Protein AF-0000000087720779 (afdb_homodimer)

Organism: NCBI:txid307507

Solvent-accessible surface area (backbone atoms only — not comparable to full-atom values): 23275 Å² total; per-residue (Å²): 124,47,37,37,38,35,35,59,95,34,29,54,79,48,38,46,47,50,46,51,26,29,52,66,67,46,55,62,48,80,40,73,61,51,75,68,55,28,40,75,33,49,87,83,18,60,76,39,54,73,37,34,33,35,37,59,78,80,64,46,77,36,43,48,57,66,24,44,38,49,45,52,14,58,76,64,70,22,37,49,93,46,72,67,38,30,36,52,32,39,28,44,48,52,51,45,48,56,52,48,65,54,48,50,47,40,53,75,69,38,59,64,34,68,68,48,46,50,53,47,37,48,32,32,49,32,66,84,18,46,68,45,68,95,67,28,13,55,53,48,34,51,39,50,48,25,51,76,48,70,50,71,31,63,48,68,96,49,79,32,49,35,47,49,45,47,30,50,60,50,51,61,40,47,33,89,84,61,37,36,65,61,40,53,71,74,36,48,59,50,48,50,36,36,54,54,54,50,64,33,72,38,31,35,58,40,70,72,33,84,82,46,50,83,38,44,34,90,81,74,54,106,125,47,36,38,37,34,35,60,95,36,30,54,77,47,38,45,50,52,46,49,26,29,51,66,65,45,55,61,48,80,41,74,61,51,75,66,56,29,43,72,32,48,89,83,19,60,75,35,53,73,38,34,34,35,36,59,78,81,64,47,77,36,42,48,56,66,25,43,39,50,46,52,14,57,75,65,69,22,39,48,93,45,70,69,37,29,37,51,32,40,28,45,50,52,50,45,48,57,52,48,64,54,50,50,46,41,53,74,69,38,59,64,34,68,69,46,46,50,52,44,36,50,36,31,49,33,64,87,22,50,71,47,68,94,65,29,10,54,52,47,36,52,40,51,47,26,51,74,48,70,50,71,31,64,51,68,96,49,79,31,49,35,46,49,43,48,32,50,59,50,50,62,40,47,33,87,90,60,37,36,66,61,41,53,71,74,35,48,60,50,48,50,36,36,54,53,54,50,64,31,74,38,30,36,58,40,70,72,33,85,83,47,51,84,35,43,32,91,78,72,60,90

Nearest PDB structures (foldseek):
  3ie3-assembly1_B  TM=8.884E-01  e=1.906E-12  Homo sapiens
  1px7-assembly1_B  TM=8.888E-01  e=2.107E-12  Homo sapiens
  2j9h-assembly1_B  TM=8.873E-01  e=3.309E-12  Homo sapiens
  1eog-assembly1_B  TM=8.888E-01  e=4.252E-12  Homo sapiens
  1eoh-assembly4_H  TM=8.862E-01  e=4.252E-12  Homo sapiens

Secondary structure (DSSP, 8-state):
--EEEEE-SS-GGGHHHHHHHHHHT--EEEEE--HHHHHH-TTTSTTS-S-EEEETTTTEEEESHHHHHHHHHHHTT-S-SSHHHHHHHHHHHHHHHHHHHHHHHHHHTSTT-HHHHHHHIIIII-GGGGGSSTTS-HHHHHHHHHHHTTSS-SSSSS--HHHHHHHHHHHHHHSTTS-HHHHHHH-HHHHHHHHHHHTSTTHHHHHTSTTS-S-SSTTS--/--EEEEE-SS-GGGHHHHHHHHHHT--EEEEE--HHHHHH-TTTSTTS-S-EEEETTTTEEEESHHHHHHHHHHHTT-S-SSHHHHHHHHHHHHHHHHHHHHHHHHHHTSTT-HHHHHHHIIIII-GGGTTSSTT--HHHHHHHHHHHTTSS-SSSSS--HHHHHHHHHHHHHHSTTS-HHHHHHH-HHHHHHHHHHHTSTTHHHHHHSTTS-S-SSTTS--

Radius of gyration: 20.98 Å; Cα contacts (8 Å, |Δi|>4): 716; chains: 2; bounding box: 44×59×48 Å

Structure (mmCIF, N/CA/C/O backbone):
data_AF-0000000087720779-model_v1
#
loop_
_entity.id
_entity.type
_entity.pdbx_description
1 polymer 'glutathione transferase'
#
loop_
_atom_site.group_PDB
_atom_site.id
_atom_site.type_symbol
_atom_site.label_atom_id
_atom_site.label_alt_id
_atom_site.label_comp_id
_atom_site.label_asym_id
_atom_site.label_entity_id
_atom_site.label_seq_id
_atom_site.pdbx_PDB_ins_code
_atom_site.Cartn_x
_atom_site.Cartn_y
_atom_site.Cartn_z
_atom_site.occupancy
_atom_site.B_iso_or_equiv
_atom_site.auth_seq_id
_atom_site.auth_comp_id
_atom_site.auth_asym_id
_atom_site.auth_atom_id
_atom_site.pdbx_PDB_model_num
ATOM 1 N N . MET A 1 1 ? 16.906 18.625 -15.203 1 61.31 1 MET A N 1
ATOM 2 C CA . MET A 1 1 ? 16.016 17.656 -15.828 1 61.31 1 MET A CA 1
ATOM 3 C C . MET A 1 1 ? 14.844 17.312 -14.906 1 61.31 1 MET A C 1
ATOM 5 O O . MET A 1 1 ? 14.938 17.484 -13.688 1 61.31 1 MET A O 1
ATOM 9 N N . THR A 1 2 ? 13.352 17.266 -15.344 1 86.31 2 THR A N 1
ATOM 10 C CA . THR A 1 2 ? 12.039 17.594 -14.781 1 86.31 2 THR A CA 1
ATOM 11 C C . THR A 1 2 ? 11.273 16.328 -14.414 1 86.31 2 THR A C 1
ATOM 13 O O . THR A 1 2 ? 11.516 15.266 -14.984 1 86.31 2 THR A O 1
ATOM 16 N N . PHE A 1 3 ? 10.836 16.234 -13.234 1 97.31 3 PHE A N 1
ATOM 17 C CA . PHE A 1 3 ? 9.852 15.258 -12.797 1 97.31 3 PHE A CA 1
ATOM 18 C C . PHE A 1 3 ? 8.445 15.68 -13.195 1 97.31 3 PHE A C 1
ATOM 20 O O . PHE A 1 3 ? 7.961 16.719 -12.758 1 97.31 3 PHE A O 1
ATOM 27 N N . THR A 1 4 ? 7.848 14.852 -14.109 1 98.5 4 THR A N 1
ATOM 28 C CA . THR A 1 4 ? 6.508 15.195 -14.562 1 98.5 4 THR A CA 1
ATOM 29 C C . THR A 1 4 ? 5.457 14.352 -13.844 1 98.5 4 THR A C 1
ATOM 31 O O . THR A 1 4 ? 5.551 13.125 -13.812 1 98.5 4 THR A O 1
ATOM 34 N N . ILE A 1 5 ? 4.508 15.023 -13.312 1 98.31 5 ILE A N 1
ATOM 35 C CA . ILE A 1 5 ? 3.4 14.359 -12.633 1 98.31 5 ILE A CA 1
ATOM 36 C C . ILE A 1 5 ? 2.109 14.562 -13.43 1 98.31 5 ILE A C 1
ATOM 38 O O . ILE A 1 5 ? 1.714 15.703 -13.695 1 98.31 5 ILE A O 1
ATOM 42 N N . TYR A 1 6 ? 1.501 13.492 -13.852 1 98 6 TYR A N 1
ATOM 43 C CA . TYR A 1 6 ? 0.22 13.508 -14.547 1 98 6 TYR A CA 1
ATOM 44 C C . TYR A 1 6 ? -0.93 13.234 -13.586 1 98 6 TYR A C 1
ATOM 46 O O . TYR A 1 6 ? -0.994 12.164 -12.977 1 98 6 TYR A O 1
ATOM 54 N N . TYR A 1 7 ? -1.787 14.172 -13.492 1 96.94 7 TYR A N 1
ATOM 55 C CA . TYR A 1 7 ? -2.904 14.039 -12.562 1 96.94 7 TYR A CA 1
ATOM 56 C C . TYR A 1 7 ? -4.039 14.984 -12.938 1 96.94 7 TYR A C 1
ATOM 58 O O . TYR A 1 7 ? -3.918 15.773 -13.875 1 96.94 7 TYR A O 1
ATOM 66 N N . PHE A 1 8 ? -5.211 14.812 -12.273 1 95.06 8 PHE A N 1
ATOM 67 C CA . PHE A 1 8 ? -6.34 15.727 -12.422 1 95.06 8 PHE A CA 1
ATOM 68 C C . PHE A 1 8 ? -6.02 17.078 -11.797 1 95.06 8 PHE A C 1
ATOM 70 O O . PHE A 1 8 ? -5.078 17.203 -11.016 1 95.06 8 PHE A O 1
ATOM 77 N N . PRO A 1 9 ? -6.746 18.078 -12.156 1 93.69 9 PRO A N 1
ATOM 78 C CA . PRO A 1 9 ? -6.449 19.406 -11.625 1 93.69 9 PRO A CA 1
ATOM 79 C C . PRO A 1 9 ? -6.941 19.594 -10.188 1 93.69 9 PRO A C 1
ATOM 81 O O . PRO A 1 9 ? -7.699 20.531 -9.906 1 93.69 9 PRO A O 1
ATOM 84 N N . ILE A 1 10 ? -6.59 18.812 -9.32 1 95.5 10 ILE A N 1
ATOM 85 C CA . ILE A 1 10 ? -6.832 18.797 -7.883 1 95.5 10 ILE A CA 1
ATOM 86 C C . ILE A 1 10 ? -5.578 18.328 -7.152 1 95.5 10 ILE A C 1
ATOM 88 O O . ILE A 1 10 ? -4.609 17.906 -7.781 1 95.5 10 ILE A O 1
ATOM 92 N N . ARG A 1 11 ? -5.461 18.469 -5.836 1 96 11 ARG A N 1
ATOM 93 C CA . ARG A 1 11 ? -4.344 17.953 -5.055 1 96 11 ARG A CA 1
ATOM 94 C C . ARG A 1 11 ? -4.352 16.422 -5.035 1 96 11 ARG A C 1
ATOM 96 O O . ARG A 1 11 ? -3.43 15.789 -5.547 1 96 11 ARG A O 1
ATOM 103 N N . GLY A 1 12 ? -5.496 15.828 -4.527 1 95.75 12 GLY A N 1
ATOM 104 C CA . GLY A 1 12 ? -5.73 14.398 -4.551 1 95.75 12 GLY A CA 1
ATOM 105 C C . GLY A 1 12 ? -4.516 13.586 -4.141 1 95.75 12 GLY A C 1
ATOM 106 O O . GLY A 1 12 ? -3.721 14.023 -3.309 1 95.75 12 GLY A O 1
ATOM 107 N N . ARG A 1 13 ? -4.34 12.438 -4.715 1 96.38 13 ARG A N 1
ATOM 108 C CA . ARG A 1 13 ? -3.303 11.469 -4.367 1 96.38 13 ARG A CA 1
ATOM 109 C C . ARG A 1 13 ? -1.933 11.945 -4.84 1 96.38 13 ARG A C 1
ATOM 111 O O . ARG A 1 13 ? -0.903 11.461 -4.363 1 96.38 13 ARG A O 1
ATOM 118 N N . ALA A 1 14 ? -1.901 12.875 -5.734 1 97.88 14 ALA A N 1
ATOM 119 C CA . ALA A 1 14 ? -0.634 13.328 -6.301 1 97.88 14 ALA A CA 1
ATOM 120 C C . ALA A 1 14 ? 0.066 14.312 -5.363 1 97.88 14 ALA A C 1
ATOM 122 O O . ALA A 1 14 ? 1.243 14.625 -5.551 1 97.88 14 ALA A O 1
ATOM 123 N N . GLU A 1 15 ? -0.647 14.797 -4.383 1 98.5 15 GLU A N 1
ATOM 124 C CA . GLU A 1 15 ? -0.164 15.906 -3.566 1 98.5 15 GLU A CA 1
ATOM 125 C C . GLU A 1 15 ? 1.122 15.531 -2.834 1 98.5 15 GLU A C 1
ATOM 127 O O . GLU A 1 15 ? 2.045 16.344 -2.736 1 98.5 15 GLU A O 1
ATOM 132 N N . VAL A 1 16 ? 1.205 14.336 -2.297 1 98.88 16 VAL A N 1
ATOM 133 C CA . VAL A 1 16 ? 2.381 13.953 -1.521 1 98.88 16 VAL A CA 1
ATOM 134 C C . VAL A 1 16 ? 3.615 13.961 -2.42 1 98.88 16 VAL A C 1
ATOM 136 O O . VAL A 1 16 ? 4.695 14.383 -1.999 1 98.88 16 VAL A O 1
ATOM 139 N N . ALA A 1 17 ? 3.5 13.469 -3.633 1 98.81 17 ALA A N 1
ATOM 140 C CA . ALA A 1 17 ? 4.633 13.508 -4.555 1 98.81 17 ALA A CA 1
ATOM 141 C C . ALA A 1 17 ? 5.086 14.945 -4.805 1 98.81 17 ALA A C 1
ATOM 143 O O . ALA A 1 17 ? 6.285 15.219 -4.863 1 98.81 17 ALA A O 1
ATOM 144 N N . LYS A 1 18 ? 4.129 15.836 -4.941 1 98.62 18 LYS A N 1
ATOM 145 C CA . LYS A 1 18 ? 4.457 17.25 -5.129 1 98.62 18 LYS A CA 1
ATOM 146 C C . LYS A 1 18 ? 5.172 17.812 -3.91 1 98.62 18 LYS A C 1
ATOM 148 O O . LYS A 1 18 ? 6.137 18.578 -4.047 1 98.62 18 LYS A O 1
ATOM 153 N N . LEU A 1 19 ? 4.711 17.438 -2.783 1 98.88 19 LEU A N 1
ATOM 154 C CA . LEU A 1 19 ? 5.344 17.875 -1.54 1 98.88 19 LEU A CA 1
ATOM 155 C C . LEU A 1 19 ? 6.777 17.359 -1.453 1 98.88 19 LEU A C 1
ATOM 157 O O . LEU A 1 19 ? 7.676 18.078 -1.022 1 98.88 19 LEU A O 1
ATOM 161 N N . VAL A 1 20 ? 7 16.094 -1.832 1 98.88 20 VAL A N 1
ATOM 162 C CA . VAL A 1 20 ? 8.344 15.531 -1.814 1 98.88 20 VAL A CA 1
ATOM 163 C C . VAL A 1 20 ? 9.242 16.297 -2.787 1 98.88 20 VAL A C 1
ATOM 165 O O . VAL A 1 20 ? 10.383 16.625 -2.461 1 98.88 20 VAL A O 1
ATOM 168 N N . CYS A 1 21 ? 8.727 16.625 -3.963 1 98.69 21 CYS A N 1
ATOM 169 C CA . CYS A 1 21 ? 9.484 17.406 -4.93 1 98.69 21 CYS A CA 1
ATOM 170 C C . CYS A 1 21 ? 9.844 18.766 -4.355 1 98.69 21 CYS A C 1
ATOM 172 O O . CYS A 1 21 ? 10.977 19.234 -4.496 1 98.69 21 CYS A O 1
ATOM 174 N N . ALA A 1 22 ? 8.867 19.359 -3.74 1 98.56 22 ALA A N 1
ATOM 175 C CA . ALA A 1 22 ? 9.062 20.688 -3.176 1 98.56 22 ALA A CA 1
ATOM 176 C C . ALA A 1 22 ? 10.156 20.672 -2.111 1 98.56 22 ALA A C 1
ATOM 178 O O . ALA A 1 22 ? 11.062 21.516 -2.133 1 98.56 22 ALA A O 1
ATOM 179 N N . TYR A 1 23 ? 10.047 19.734 -1.235 1 98.81 23 TYR A N 1
ATOM 180 C CA . TYR A 1 23 ? 11.031 19.641 -0.16 1 98.81 23 TYR A CA 1
ATOM 181 C C . TYR A 1 23 ? 12.414 19.328 -0.714 1 98.81 23 TYR A C 1
ATOM 183 O O . TYR A 1 23 ? 13.414 19.875 -0.234 1 98.81 23 TYR A O 1
ATOM 191 N N . ALA A 1 24 ? 12.5 18.484 -1.703 1 98.38 24 ALA A N 1
ATOM 192 C CA . ALA A 1 24 ? 13.766 18.016 -2.273 1 98.38 24 ALA A CA 1
ATOM 193 C C . ALA A 1 24 ? 14.312 19.031 -3.281 1 98.38 24 ALA A C 1
ATOM 195 O O . ALA A 1 24 ? 15.414 18.844 -3.811 1 98.38 24 ALA A O 1
ATOM 196 N N . LYS A 1 25 ? 13.516 20.047 -3.598 1 97.31 25 LYS A N 1
ATOM 197 C CA . LYS A 1 25 ? 13.867 21.016 -4.625 1 97.31 25 LYS A CA 1
ATOM 198 C C . LYS A 1 25 ? 14.047 20.344 -5.984 1 97.31 25 LYS A C 1
ATOM 200 O O . LYS A 1 25 ? 14.945 20.719 -6.746 1 97.31 25 LYS A O 1
ATOM 205 N N . GLU A 1 26 ? 13.289 19.344 -6.152 1 97.44 26 GLU A N 1
ATOM 206 C CA . GLU A 1 26 ? 13.195 18.672 -7.453 1 97.44 26 GLU A CA 1
ATOM 207 C C . GLU A 1 26 ? 12.312 19.484 -8.406 1 97.44 26 GLU A C 1
ATOM 209 O O . GLU A 1 26 ? 11.125 19.656 -8.156 1 97.44 26 GLU A O 1
ATOM 214 N N . PRO A 1 27 ? 12.93 20 -9.508 1 97.06 27 PRO A N 1
ATOM 215 C CA . PRO A 1 27 ? 12.039 20.609 -10.508 1 97.06 27 PRO A CA 1
ATOM 216 C C . PRO A 1 27 ? 10.984 19.641 -11.031 1 97.06 27 PRO A C 1
ATOM 218 O O . PRO A 1 27 ? 11.297 18.484 -11.336 1 97.06 27 PRO A O 1
ATOM 221 N N . TRP A 1 28 ? 9.727 20.141 -11.039 1 97.44 28 TRP A N 1
ATOM 222 C CA . TRP A 1 28 ? 8.633 19.281 -11.477 1 97.44 28 TRP A CA 1
ATOM 223 C C . TRP A 1 28 ? 7.551 20.094 -12.188 1 97.44 28 TRP A C 1
ATOM 225 O O . TRP A 1 28 ? 7.523 21.312 -12.094 1 97.44 28 TRP A O 1
ATOM 235 N N . LYS A 1 29 ? 6.742 19.406 -12.914 1 96.25 29 LYS A N 1
ATOM 236 C CA . LYS A 1 29 ? 5.562 20.016 -13.523 1 96.25 29 LYS A CA 1
ATOM 237 C C . LYS A 1 29 ? 4.355 19.078 -13.43 1 96.25 29 LYS A C 1
ATOM 239 O O . LYS A 1 29 ? 4.504 17.859 -13.398 1 96.25 29 LYS A O 1
ATOM 244 N N . LEU A 1 30 ? 3.264 19.703 -13.336 1 96.88 30 LEU A N 1
ATOM 245 C CA . LEU A 1 30 ? 1.99 18.984 -13.359 1 96.88 30 LEU A CA 1
ATOM 246 C C . LEU A 1 30 ? 1.356 19.062 -14.742 1 96.88 30 LEU A C 1
ATOM 248 O O . LEU A 1 30 ? 1.267 20.141 -15.336 1 96.88 30 LEU A O 1
ATOM 252 N N . VAL A 1 31 ? 0.995 17.938 -15.227 1 97.12 31 VAL A N 1
ATOM 253 C CA . VAL A 1 31 ? 0.292 17.859 -16.5 1 97.12 31 VAL A CA 1
ATOM 254 C C . VAL A 1 31 ? -1.104 17.281 -16.297 1 97.12 31 VAL A C 1
ATOM 256 O O . VAL A 1 31 ? -1.247 16.156 -15.82 1 97.12 31 VAL A O 1
ATOM 259 N N . GLU A 1 32 ? -2.039 18.078 -16.641 1 96 32 GLU A N 1
ATOM 260 C CA . GLU A 1 32 ? -3.416 17.594 -16.547 1 96 32 GLU A CA 1
ATOM 261 C C . GLU A 1 32 ? -3.729 16.578 -17.641 1 96 32 GLU A C 1
ATOM 263 O O . GLU A 1 32 ? -3.223 16.688 -18.75 1 96 32 GLU A O 1
ATOM 268 N N . HIS A 1 33 ? -4.449 15.562 -17.219 1 93.06 33 HIS A N 1
ATOM 269 C CA . HIS A 1 33 ? -4.941 14.586 -18.188 1 93.06 33 HIS A CA 1
ATOM 270 C C . HIS A 1 33 ? -6.398 14.227 -17.906 1 93.06 33 HIS A C 1
ATOM 272 O O . HIS A 1 33 ? -6.977 14.68 -16.906 1 93.06 33 HIS A O 1
ATOM 278 N N . SER A 1 34 ? -6.988 13.469 -18.859 1 88.5 34 SER A N 1
ATOM 279 C CA . SER A 1 34 ? -8.391 13.086 -18.703 1 88.5 34 SER A CA 1
ATOM 280 C C . SER A 1 34 ? -8.523 11.617 -18.328 1 88.5 34 SER A C 1
ATOM 282 O O . SER A 1 34 ? -7.613 10.82 -18.562 1 88.5 34 SER A O 1
ATOM 284 N N . TYR A 1 35 ? -9.656 11.391 -17.734 1 87.56 35 TYR A N 1
ATOM 285 C CA . TYR A 1 35 ? -9.992 10.008 -17.406 1 87.56 35 TYR A CA 1
ATOM 286 C C . TYR A 1 35 ? -9.961 9.133 -18.656 1 87.56 35 TYR A C 1
ATOM 288 O O . TYR A 1 35 ? -9.469 8 -18.625 1 87.56 35 TYR A O 1
ATOM 296 N N . GLU A 1 36 ? -10.438 9.664 -19.766 1 87.81 36 GLU A N 1
ATOM 297 C CA . GLU A 1 36 ? -10.469 8.93 -21.031 1 87.81 36 GLU A CA 1
ATOM 298 C C . GLU A 1 36 ? -9.055 8.594 -21.5 1 87.81 36 GLU A C 1
ATOM 300 O O . GLU A 1 36 ? -8.805 7.488 -21.984 1 87.81 36 GLU A O 1
ATOM 305 N N . GLU A 1 37 ? -8.195 9.469 -21.281 1 89.88 37 GLU A N 1
ATOM 306 C CA . GLU A 1 37 ? -6.812 9.266 -21.719 1 89.88 37 GLU A CA 1
ATOM 307 C C . GLU A 1 37 ? -6.16 8.117 -20.969 1 89.88 37 GLU A C 1
ATOM 309 O O . GLU A 1 37 ? -5.523 7.25 -21.578 1 89.88 37 GLU A O 1
ATOM 314 N N . GLN A 1 38 ? -6.324 8.102 -19.656 1 91.25 38 GLN A N 1
ATOM 315 C CA . GLN A 1 38 ? -5.648 7.066 -18.875 1 91.25 38 GLN A CA 1
ATOM 316 C C . GLN A 1 38 ? -6.258 5.695 -19.141 1 91.25 38 GLN A C 1
ATOM 318 O O . GLN A 1 38 ? -5.562 4.676 -19.078 1 91.25 38 GLN A O 1
ATOM 323 N N . LYS A 1 39 ? -7.48 5.633 -19.594 1 88.62 39 LYS A N 1
ATOM 324 C CA . LYS A 1 39 ? -8.148 4.359 -19.812 1 88.62 39 LYS A CA 1
ATOM 325 C C . LYS A 1 39 ? -7.863 3.826 -21.219 1 88.62 39 LYS A C 1
ATOM 327 O O . LYS A 1 39 ? -7.922 2.617 -21.453 1 88.62 39 LYS A O 1
ATOM 332 N N . ASN A 1 40 ? -7.52 4.668 -22.125 1 88.31 40 ASN A N 1
ATOM 333 C CA . ASN A 1 40 ? -7.418 4.27 -23.531 1 88.31 40 ASN A CA 1
ATOM 334 C C . ASN A 1 40 ? -5.965 4.086 -23.953 1 88.31 40 ASN A C 1
ATOM 336 O O . ASN A 1 40 ? -5.688 3.76 -25.109 1 88.31 40 ASN A O 1
ATOM 340 N N . ASP A 1 41 ? -5.012 4.238 -23.094 1 91.06 41 ASP A N 1
ATOM 341 C CA . ASP A 1 41 ? -3.598 4.066 -23.406 1 91.06 41 ASP A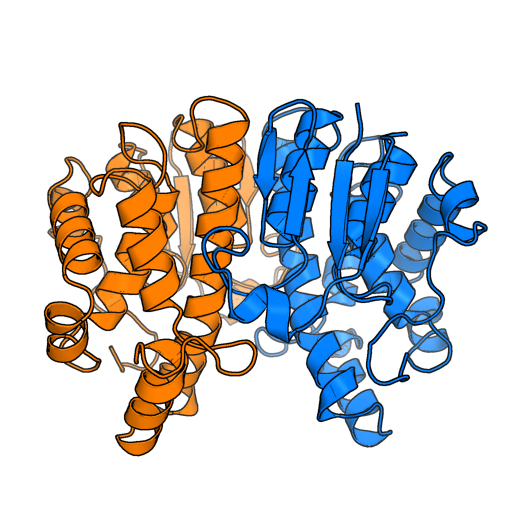 CA 1
ATOM 342 C C . ASP A 1 41 ? -2.873 3.314 -22.297 1 91.06 41 ASP A C 1
ATOM 344 O O . ASP A 1 41 ? -2.055 3.893 -21.578 1 91.06 41 ASP A O 1
ATOM 348 N N . LEU A 1 42 ? -3.018 2.084 -22.297 1 90.06 42 LEU A N 1
ATOM 349 C CA . LEU A 1 42 ? -2.508 1.263 -21.203 1 90.06 42 LEU A CA 1
ATOM 350 C C . LEU A 1 42 ? -1.001 1.058 -21.344 1 90.06 42 LEU A C 1
ATOM 352 O O . LEU A 1 42 ? -0.347 0.606 -20.391 1 90.06 42 LEU A O 1
ATOM 356 N N . ASP A 1 43 ? -0.431 1.369 -22.438 1 92 43 ASP A N 1
ATOM 357 C CA . ASP A 1 43 ? 1.023 1.354 -22.562 1 92 43 ASP A CA 1
ATOM 358 C C . ASP A 1 43 ? 1.653 2.486 -21.75 1 92 43 ASP A C 1
ATOM 360 O O . ASP A 1 43 ? 2.701 2.303 -21.125 1 92 43 ASP A O 1
ATOM 364 N N . THR A 1 44 ? 0.943 3.59 -21.766 1 94.38 44 THR A N 1
ATOM 365 C CA . THR A 1 44 ? 1.405 4.762 -21.031 1 94.38 44 THR A CA 1
ATOM 366 C C . THR A 1 44 ? 0.94 4.699 -19.578 1 94.38 44 THR A C 1
ATOM 368 O O . THR A 1 44 ? 1.672 5.098 -18.672 1 94.38 44 THR A O 1
ATOM 371 N N . TRP A 1 45 ? -0.299 4.203 -19.438 1 93.75 45 TRP A N 1
ATOM 372 C CA . TRP A 1 45 ? -0.938 4.082 -18.141 1 93.75 45 TRP A CA 1
ATOM 373 C C . TRP A 1 45 ? -1.204 2.617 -17.797 1 93.75 45 TRP A C 1
ATOM 375 O O . TRP A 1 45 ? -2.326 2.129 -17.953 1 93.75 45 TRP A O 1
ATOM 385 N N . PRO A 1 46 ? -0.246 1.97 -17.219 1 92.81 46 PRO A N 1
ATOM 386 C CA . PRO A 1 46 ? -0.302 0.51 -17.109 1 92.81 46 PRO A CA 1
ATOM 387 C C . PRO A 1 46 ? -1.52 0.025 -16.328 1 92.81 46 PRO A C 1
ATOM 389 O O . PRO A 1 46 ? -1.985 -1.099 -16.531 1 92.81 46 PRO A O 1
ATOM 392 N N . PHE A 1 47 ? -2.078 0.82 -15.438 1 93.06 47 PHE A N 1
ATOM 393 C CA . PHE A 1 47 ? -3.236 0.396 -14.656 1 93.06 47 PHE A CA 1
ATOM 394 C C . PHE A 1 47 ? -4.441 1.282 -14.961 1 93.06 47 PHE A C 1
ATOM 396 O O . PHE A 1 47 ? -5.426 1.272 -14.211 1 93.06 47 PHE A O 1
ATOM 403 N N . GLY A 1 48 ? -4.309 2.107 -15.984 1 91.75 48 GLY A N 1
ATOM 404 C CA . GLY A 1 48 ? -5.391 3.004 -16.359 1 91.75 48 GLY A CA 1
ATOM 405 C C . GLY A 1 48 ? -5.781 3.963 -15.25 1 91.75 48 GLY A C 1
ATOM 406 O O . GLY A 1 48 ? -6.961 4.289 -15.094 1 91.75 48 GLY A O 1
ATOM 407 N N . GLN A 1 49 ? -4.832 4.293 -14.453 1 92.38 49 GLN A N 1
ATOM 408 C CA . GLN A 1 49 ? -5.102 5.145 -13.297 1 92.38 49 GLN A CA 1
ATOM 409 C C . GLN A 1 49 ? -4.047 6.242 -13.164 1 92.38 49 GLN A C 1
ATOM 411 O O . GLN A 1 49 ? -2.994 6.176 -13.805 1 92.38 49 GLN A O 1
ATOM 416 N N . SER A 1 50 ? -4.355 7.254 -12.484 1 94.31 50 SER A N 1
ATOM 417 C CA . SER A 1 50 ? -3.438 8.305 -12.07 1 94.31 50 SER A CA 1
ATOM 418 C C . SER A 1 50 ? -3.324 8.375 -10.547 1 94.31 50 SER A C 1
ATOM 420 O O . SER A 1 50 ? -4.191 7.863 -9.836 1 94.31 50 SER A O 1
ATOM 422 N N . PRO A 1 51 ? -2.223 8.852 -9.969 1 97.19 51 PRO A N 1
ATOM 423 C CA . PRO A 1 51 ? -1.164 9.609 -10.641 1 97.19 51 PRO A CA 1
ATOM 424 C C . PRO A 1 51 ? -0.198 8.719 -11.414 1 97.19 51 PRO A C 1
ATOM 426 O O . PRO A 1 51 ? -0.048 7.535 -11.086 1 97.19 51 PRO A O 1
ATOM 429 N N . ARG A 1 52 ? 0.294 9.25 -12.438 1 97.94 52 ARG A N 1
ATOM 430 C CA . ARG A 1 52 ? 1.448 8.758 -13.18 1 97.94 52 ARG A CA 1
ATOM 431 C C . ARG A 1 52 ? 2.58 9.781 -13.18 1 97.94 52 ARG A C 1
ATOM 433 O O . ARG A 1 52 ? 2.338 10.984 -13.305 1 97.94 52 ARG A O 1
ATOM 440 N N . ALA A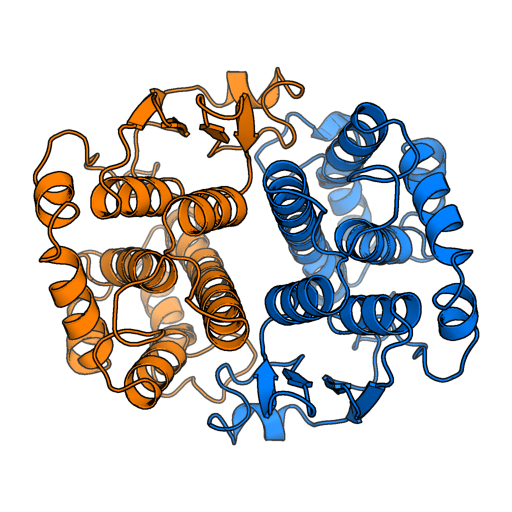 1 53 ? 3.801 9.312 -13.016 1 98.62 53 ALA A N 1
ATOM 441 C CA . ALA A 1 53 ? 4.941 10.227 -13.055 1 98.62 53 ALA A CA 1
ATOM 442 C C . ALA A 1 53 ? 6.023 9.711 -14 1 98.62 53 ALA A C 1
ATOM 444 O O . ALA A 1 53 ? 6.164 8.5 -14.195 1 98.62 53 ALA A O 1
ATOM 445 N N . VAL A 1 54 ? 6.703 10.656 -14.578 1 98.12 54 VAL A N 1
ATOM 446 C CA . VAL A 1 54 ? 7.859 10.336 -15.414 1 98.12 54 VAL A CA 1
ATOM 447 C C . VAL A 1 54 ? 9.102 11.047 -14.875 1 98.12 54 VAL A C 1
ATOM 449 O O . VAL A 1 54 ? 9.102 12.273 -14.734 1 98.12 54 VAL A O 1
ATOM 452 N N . ASP A 1 55 ? 10.031 10.266 -14.484 1 97.94 55 ASP A N 1
ATOM 453 C CA . ASP A 1 55 ? 11.344 10.828 -14.164 1 97.94 55 ASP A CA 1
ATOM 454 C C . ASP A 1 55 ? 12.18 11.016 -15.43 1 97.94 55 ASP A C 1
ATOM 456 O O . ASP A 1 55 ? 12.805 10.078 -15.914 1 97.94 55 ASP A O 1
ATOM 460 N N . GLU A 1 56 ? 12.289 12.156 -15.859 1 94.88 56 GLU A N 1
ATOM 461 C CA . GLU A 1 56 ? 12.891 12.445 -17.156 1 94.88 56 GLU A CA 1
ATOM 462 C C . GLU A 1 56 ? 14.391 12.164 -17.156 1 94.88 56 GLU A C 1
ATOM 464 O O . GLU A 1 56 ? 14.992 11.914 -18.203 1 94.88 56 GLU A O 1
ATOM 469 N N . ASP A 1 57 ? 15.016 12.172 -16.047 1 92.81 57 ASP A N 1
ATOM 470 C CA . ASP A 1 57 ? 16.438 11.859 -15.938 1 92.81 57 ASP A CA 1
ATOM 471 C C . ASP A 1 57 ? 16.703 10.391 -16.234 1 92.81 57 ASP A C 1
ATOM 473 O O . ASP A 1 57 ? 17.656 10.062 -16.953 1 92.81 57 ASP A O 1
ATOM 477 N N . SER A 1 58 ? 15.859 9.531 -15.719 1 92.62 58 SER A N 1
ATOM 478 C CA . SER A 1 58 ? 16.062 8.094 -15.867 1 92.62 58 SER A CA 1
ATOM 479 C C . SER A 1 58 ? 15.18 7.516 -16.969 1 92.62 58 SER A C 1
ATOM 481 O O . SER A 1 58 ? 15.414 6.398 -17.438 1 92.62 58 SER A O 1
ATOM 483 N N . GLY A 1 59 ? 14.109 8.281 -17.297 1 94.12 59 GLY A N 1
ATOM 484 C CA . GLY A 1 59 ? 13.125 7.77 -18.234 1 94.12 59 GLY A CA 1
ATOM 485 C C . GLY A 1 59 ? 12.086 6.875 -17.578 1 94.12 59 GLY A C 1
ATOM 486 O O . GLY A 1 59 ? 11.227 6.316 -18.25 1 94.12 59 GLY A O 1
ATOM 487 N N . ALA A 1 60 ? 12.125 6.777 -16.297 1 95.19 60 ALA A N 1
ATOM 488 C CA . ALA A 1 60 ? 11.203 5.898 -15.57 1 95.19 60 ALA A CA 1
ATOM 489 C C . ALA A 1 60 ? 9.766 6.406 -15.672 1 95.19 60 ALA A C 1
ATOM 491 O O . ALA A 1 60 ? 9.5 7.586 -15.422 1 95.19 60 ALA A O 1
ATOM 492 N N . ASN A 1 61 ? 8.852 5.559 -16.078 1 97.12 61 ASN A N 1
ATOM 493 C CA . ASN A 1 61 ? 7.406 5.75 -16 1 97.12 61 ASN A CA 1
ATOM 494 C C . ASN A 1 61 ? 6.82 5.07 -14.766 1 97.12 61 ASN A C 1
ATOM 496 O O . ASN A 1 61 ? 6.832 3.844 -14.664 1 97.12 61 ASN A O 1
ATOM 500 N N . ILE A 1 62 ? 6.312 5.859 -13.883 1 98.44 62 ILE A N 1
ATOM 501 C CA . ILE A 1 62 ? 5.988 5.336 -12.562 1 98.44 62 ILE A CA 1
ATOM 502 C C . ILE A 1 62 ? 4.508 5.559 -12.266 1 98.44 62 ILE A C 1
ATOM 504 O O . ILE A 1 62 ? 3.988 6.66 -12.453 1 98.44 62 ILE A O 1
ATOM 508 N N . VAL A 1 63 ? 3.896 4.48 -11.844 1 96.94 63 VAL A N 1
ATOM 509 C CA . VAL A 1 63 ? 2.514 4.543 -11.383 1 96.94 63 VAL A CA 1
ATOM 510 C C . VAL A 1 63 ? 2.43 4.035 -9.945 1 96.94 63 VAL A C 1
ATOM 512 O O . VAL A 1 63 ? 3.426 3.568 -9.383 1 96.94 63 VAL A O 1
ATOM 515 N N . GLN A 1 64 ? 1.241 4.184 -9.383 1 96.88 64 GLN A N 1
ATOM 516 C CA . GLN A 1 64 ? 1.032 3.912 -7.965 1 96.88 64 GLN A CA 1
ATOM 517 C C . GLN A 1 64 ? 1.64 5.012 -7.102 1 96.88 64 GLN A C 1
ATOM 519 O O . GLN A 1 64 ? 2.852 5.238 -7.137 1 96.88 64 GLN A O 1
ATOM 524 N N . SER A 1 65 ? 0.797 5.582 -6.309 1 98.31 65 SER A N 1
ATOM 525 C CA . SER A 1 65 ? 1.174 6.777 -5.559 1 98.31 65 SER A CA 1
ATOM 526 C C . SER A 1 65 ? 2.393 6.516 -4.68 1 98.31 65 SER A C 1
ATOM 528 O O . SER A 1 65 ? 3.385 7.246 -4.75 1 98.31 65 SER A O 1
ATOM 530 N N . ASN A 1 66 ? 2.371 5.445 -3.922 1 98.81 66 ASN A N 1
ATOM 531 C CA . ASN A 1 66 ? 3.465 5.191 -2.99 1 98.81 66 ASN A CA 1
ATOM 532 C C . ASN A 1 66 ? 4.738 4.777 -3.721 1 98.81 66 ASN A C 1
ATOM 534 O O . ASN A 1 66 ? 5.844 5.035 -3.242 1 98.81 66 ASN A O 1
ATOM 538 N N . ALA A 1 67 ? 4.594 4.137 -4.883 1 98.81 67 ALA A N 1
ATOM 539 C CA . ALA A 1 67 ? 5.781 3.836 -5.684 1 98.81 67 ALA A CA 1
ATOM 540 C C . ALA A 1 67 ? 6.445 5.117 -6.18 1 98.81 67 ALA A C 1
ATOM 542 O O . ALA A 1 67 ? 7.676 5.223 -6.188 1 98.81 67 ALA A O 1
ATOM 543 N N . ILE A 1 68 ? 5.633 6.082 -6.605 1 98.81 68 ILE A N 1
ATOM 544 C CA . ILE A 1 68 ? 6.148 7.379 -7.027 1 98.81 68 ILE A CA 1
ATOM 545 C C . ILE A 1 68 ? 6.887 8.047 -5.867 1 98.81 68 ILE A C 1
ATOM 547 O O . ILE A 1 68 ? 8.008 8.531 -6.039 1 98.81 68 ILE A O 1
ATOM 551 N N . ILE A 1 69 ? 6.273 8.008 -4.719 1 98.94 69 ILE A N 1
ATOM 552 C CA . ILE A 1 69 ? 6.836 8.641 -3.533 1 98.94 69 ILE A CA 1
ATOM 553 C C . ILE A 1 69 ? 8.148 7.961 -3.156 1 98.94 69 ILE A C 1
ATOM 555 O O . ILE A 1 69 ? 9.141 8.633 -2.865 1 98.94 69 ILE A O 1
ATOM 559 N N . ARG A 1 70 ? 8.18 6.633 -3.18 1 98.88 70 ARG A N 1
ATOM 560 C CA . ARG A 1 70 ? 9.391 5.895 -2.824 1 98.88 70 ARG A CA 1
ATOM 561 C C . ARG A 1 70 ? 10.508 6.156 -3.83 1 98.88 70 ARG A C 1
ATOM 563 O O . ARG A 1 70 ? 11.68 6.258 -3.453 1 98.88 70 ARG A O 1
ATOM 570 N N . HIS A 1 71 ? 10.188 6.254 -5.086 1 98.75 71 HIS A N 1
ATOM 571 C CA . HIS A 1 71 ? 11.172 6.582 -6.109 1 98.75 71 HIS A CA 1
ATOM 572 C C . HIS A 1 71 ? 11.82 7.934 -5.832 1 98.75 71 HIS A C 1
ATOM 574 O O . HIS A 1 71 ? 13.047 8.047 -5.809 1 98.75 71 HIS A O 1
ATOM 580 N N . LEU A 1 72 ? 11.008 8.898 -5.602 1 98.69 72 LEU A N 1
ATOM 581 C CA . LEU A 1 72 ? 11.508 10.234 -5.281 1 98.69 72 LEU A CA 1
ATOM 582 C C . LEU A 1 72 ? 12.344 10.211 -4.004 1 98.69 72 LEU A C 1
ATOM 584 O O . LEU A 1 72 ? 13.375 10.883 -3.92 1 98.69 72 LEU A O 1
ATOM 588 N N . ALA A 1 73 ? 11.812 9.477 -3.047 1 98.81 73 ALA A N 1
ATOM 589 C CA . ALA A 1 73 ? 12.508 9.414 -1.761 1 98.81 73 ALA A CA 1
ATOM 590 C C . ALA A 1 73 ? 13.898 8.82 -1.918 1 98.81 73 ALA A C 1
ATOM 592 O O . ALA A 1 73 ? 14.859 9.312 -1.317 1 98.81 73 ALA A O 1
ATOM 593 N N . ARG A 1 74 ? 14.016 7.75 -2.688 1 98.38 74 ARG A N 1
ATOM 594 C CA . ARG A 1 74 ? 15.328 7.164 -2.934 1 98.38 74 ARG A CA 1
ATOM 595 C C . ARG A 1 74 ? 16.219 8.133 -3.699 1 98.38 74 ARG A C 1
ATOM 597 O O . ARG A 1 74 ? 17.391 8.312 -3.348 1 98.38 74 ARG A O 1
ATOM 604 N N . LYS A 1 75 ? 15.695 8.766 -4.656 1 97.62 75 LYS A N 1
ATOM 605 C CA . LYS A 1 75 ? 16.438 9.688 -5.504 1 97.62 75 LYS A CA 1
ATOM 606 C C . LYS A 1 75 ? 17.016 10.844 -4.688 1 97.62 75 LYS A C 1
ATOM 608 O O . LYS A 1 75 ? 18.125 11.312 -4.965 1 97.62 75 LYS A O 1
ATOM 613 N N . HIS A 1 76 ? 16.344 11.234 -3.67 1 98 76 HIS A N 1
ATOM 614 C CA . HIS A 1 76 ? 16.719 12.461 -2.977 1 98 76 HIS A CA 1
ATOM 615 C C . HIS A 1 76 ? 17.094 12.18 -1.525 1 98 76 HIS A C 1
ATOM 617 O O . HIS A 1 76 ? 17.078 13.086 -0.687 1 98 76 HIS A O 1
ATOM 623 N N . LYS A 1 77 ? 17.297 10.891 -1.18 1 98 77 LYS A N 1
ATOM 624 C CA . LYS A 1 77 ? 17.766 10.445 0.128 1 98 77 LYS A CA 1
ATOM 625 C C . LYS A 1 77 ? 16.766 10.812 1.227 1 98 77 LYS A C 1
ATOM 627 O O . LYS A 1 77 ? 17.156 11.336 2.273 1 98 77 LYS A O 1
ATOM 632 N N . LEU A 1 78 ? 15.539 10.617 0.952 1 98.81 78 LEU A N 1
ATOM 633 C CA . LEU A 1 78 ? 14.453 10.852 1.891 1 98.81 78 LEU A CA 1
ATOM 634 C C . LEU A 1 78 ? 13.781 9.531 2.281 1 98.81 78 LEU A C 1
ATOM 636 O O . LEU A 1 78 ? 12.664 9.531 2.801 1 98.81 78 LEU A O 1
ATOM 640 N N . TYR A 1 79 ? 14.453 8.438 1.956 1 98.75 79 TYR A N 1
ATOM 641 C CA . TYR A 1 79 ? 13.875 7.109 2.154 1 98.75 79 TYR A CA 1
ATOM 642 C C . TYR A 1 79 ? 14.422 6.461 3.42 1 98.75 79 TYR A C 1
ATOM 644 O O . TYR A 1 79 ? 14.102 5.312 3.727 1 98.75 79 TYR A O 1
ATOM 652 N N . GLY A 1 80 ? 15.164 7.211 4.227 1 97.94 80 GLY A N 1
ATOM 653 C CA . GLY A 1 80 ? 15.844 6.664 5.391 1 97.94 80 GLY A CA 1
ATOM 654 C C . GLY A 1 80 ? 17.328 6.449 5.16 1 97.94 80 GLY A C 1
ATOM 655 O O . GLY A 1 80 ? 17.75 6.09 4.059 1 97.94 80 GLY A O 1
ATOM 656 N N . ALA A 1 81 ? 18.141 6.559 6.184 1 97.44 81 ALA A N 1
ATOM 657 C CA . ALA A 1 81 ? 19.594 6.555 6.062 1 97.44 81 ALA A CA 1
ATOM 658 C C . ALA A 1 81 ? 20.141 5.137 6.156 1 97.44 81 ALA A C 1
ATOM 660 O O . ALA A 1 81 ? 21.312 4.895 5.824 1 97.44 81 ALA A O 1
ATOM 661 N N . ASN A 1 82 ? 19.438 4.262 6.656 1 97.06 82 ASN A N 1
ATOM 662 C CA . ASN A 1 82 ? 19.812 2.861 6.812 1 97.06 82 ASN A CA 1
ATOM 663 C C . ASN A 1 82 ? 18.594 1.941 6.695 1 97.06 82 ASN A C 1
ATOM 665 O O . ASN A 1 82 ? 17.469 2.41 6.516 1 97.06 82 ASN A O 1
ATOM 669 N N . GLU A 1 83 ? 18.797 0.677 6.738 1 96.88 83 GLU A N 1
ATOM 670 C CA . GLU A 1 83 ? 17.75 -0.313 6.52 1 96.88 83 GLU A CA 1
ATOM 671 C C . GLU A 1 83 ? 16.609 -0.141 7.523 1 96.88 83 GLU A C 1
ATOM 673 O O . GLU A 1 83 ? 15.445 -0.245 7.16 1 96.88 83 GLU A O 1
ATOM 678 N N . GLU A 1 84 ? 16.938 0.084 8.719 1 96.81 84 GLU A N 1
ATOM 679 C CA . GLU A 1 84 ? 15.93 0.273 9.75 1 96.81 84 GLU A CA 1
ATOM 680 C C . GLU A 1 84 ? 15.023 1.461 9.43 1 96.81 84 GLU A C 1
ATOM 682 O O . GLU A 1 84 ? 13.805 1.358 9.508 1 96.81 84 GLU A O 1
ATOM 687 N N . GLU A 1 85 ? 15.641 2.57 9.086 1 98.31 85 GLU A N 1
ATOM 688 C CA . GLU A 1 85 ? 14.875 3.771 8.766 1 98.31 85 GLU A CA 1
ATOM 689 C C . GLU A 1 85 ? 14.039 3.572 7.5 1 98.31 85 GLU A C 1
ATOM 691 O O . GLU A 1 85 ? 12.898 4.031 7.426 1 98.31 85 GLU A O 1
ATOM 696 N N . MET A 1 86 ? 14.602 2.879 6.508 1 98.69 86 MET A N 1
ATOM 697 C CA . MET A 1 86 ? 13.844 2.586 5.293 1 98.69 86 MET A CA 1
ATOM 698 C C . MET A 1 86 ? 12.594 1.78 5.617 1 98.69 86 MET A C 1
ATOM 700 O O . MET A 1 86 ? 11.516 2.062 5.09 1 98.69 86 MET A O 1
ATOM 704 N N . THR A 1 87 ? 12.734 0.854 6.488 1 98.69 87 THR A N 1
ATOM 705 C CA . THR A 1 87 ? 11.617 0.022 6.906 1 98.69 87 THR A CA 1
ATOM 706 C C . THR A 1 87 ? 10.555 0.861 7.613 1 98.69 87 THR A C 1
ATOM 708 O O . THR A 1 87 ? 9.359 0.712 7.352 1 98.69 87 THR A O 1
ATOM 711 N N . LYS A 1 88 ? 11.008 1.733 8.43 1 98.62 88 LYS A N 1
ATOM 712 C CA . LYS A 1 88 ? 10.07 2.6 9.141 1 98.62 88 LYS A CA 1
ATOM 713 C C . LYS A 1 88 ? 9.336 3.521 8.18 1 98.62 88 LYS A C 1
ATOM 715 O O . LYS A 1 88 ? 8.141 3.77 8.336 1 98.62 88 LYS A O 1
ATOM 720 N N . VAL A 1 89 ? 10.047 4.016 7.172 1 98.94 89 VAL A N 1
ATOM 721 C CA . VAL A 1 89 ? 9.406 4.848 6.156 1 98.94 89 VAL A CA 1
ATOM 722 C C . VAL A 1 89 ? 8.328 4.047 5.438 1 98.94 89 VAL A C 1
ATOM 724 O O . VAL A 1 89 ? 7.211 4.535 5.242 1 98.94 89 VAL A O 1
ATOM 727 N N . ASP A 1 90 ? 8.648 2.822 5.121 1 98.88 90 ASP A N 1
ATOM 728 C CA . ASP A 1 90 ? 7.68 1.963 4.445 1 98.88 90 ASP A CA 1
ATOM 729 C C . ASP A 1 90 ? 6.445 1.732 5.316 1 98.88 90 ASP A C 1
ATOM 731 O O . ASP A 1 90 ? 5.316 1.787 4.828 1 98.88 90 ASP A O 1
ATOM 735 N N . ILE A 1 91 ? 6.66 1.485 6.562 1 98.62 91 ILE A N 1
ATOM 736 C CA . ILE A 1 91 ? 5.566 1.259 7.5 1 98.62 91 ILE A CA 1
ATOM 737 C C . ILE A 1 91 ? 4.641 2.473 7.52 1 98.62 91 ILE A C 1
ATOM 739 O O . ILE A 1 91 ? 3.422 2.332 7.414 1 98.62 91 ILE A O 1
ATOM 743 N N . LEU A 1 92 ? 5.188 3.605 7.57 1 98.81 92 LEU A N 1
ATOM 744 C CA . LEU A 1 92 ? 4.406 4.828 7.715 1 98.81 92 LEU A CA 1
ATOM 745 C C . LEU A 1 92 ? 3.676 5.164 6.418 1 98.81 92 LEU A C 1
ATOM 747 O O . LEU A 1 92 ? 2.525 5.605 6.449 1 98.81 92 LEU A O 1
ATOM 751 N N . LEU A 1 93 ? 4.379 4.992 5.281 1 98.88 93 LEU A N 1
ATOM 752 C CA . LEU A 1 93 ? 3.699 5.219 4.008 1 98.88 93 LEU A CA 1
ATOM 753 C C . LEU A 1 93 ? 2.486 4.309 3.871 1 98.88 93 LEU A C 1
ATOM 755 O O . LEU A 1 93 ? 1.424 4.742 3.42 1 98.88 93 LEU A O 1
ATOM 759 N N . ASP A 1 94 ? 2.658 3.096 4.273 1 98.19 94 ASP A N 1
ATOM 760 C CA . ASP A 1 94 ? 1.552 2.148 4.188 1 98.19 94 ASP A CA 1
ATOM 761 C C . ASP A 1 94 ? 0.46 2.484 5.203 1 98.19 94 ASP A C 1
ATOM 763 O O . ASP A 1 94 ? -0.729 2.318 4.922 1 98.19 94 ASP A O 1
ATOM 767 N N . ALA A 1 95 ? 0.821 2.922 6.371 1 97.25 95 ALA A N 1
ATOM 768 C CA . ALA A 1 95 ? -0.152 3.332 7.379 1 97.25 95 ALA A CA 1
ATOM 769 C C . ALA A 1 95 ? -0.982 4.516 6.891 1 97.25 95 ALA A C 1
ATOM 771 O O . ALA A 1 95 ? -2.197 4.559 7.098 1 97.25 95 ALA A O 1
ATOM 772 N N . VAL A 1 96 ? -0.312 5.438 6.277 1 98.19 96 VAL A N 1
ATOM 773 C CA . VAL A 1 96 ? -1.004 6.602 5.73 1 98.19 96 VAL A CA 1
ATOM 774 C C . VAL A 1 96 ? -1.99 6.156 4.652 1 98.19 96 VAL A C 1
ATOM 776 O O . VAL A 1 96 ? -3.111 6.668 4.578 1 98.19 96 VAL A O 1
ATOM 779 N N . GLU A 1 97 ? -1.562 5.23 3.842 1 97.44 97 GLU A N 1
ATOM 780 C CA . GLU A 1 97 ? -2.459 4.715 2.811 1 97.44 97 GLU A CA 1
ATOM 781 C C . GLU A 1 97 ? -3.688 4.055 3.43 1 97.44 97 GLU A C 1
ATOM 783 O O . G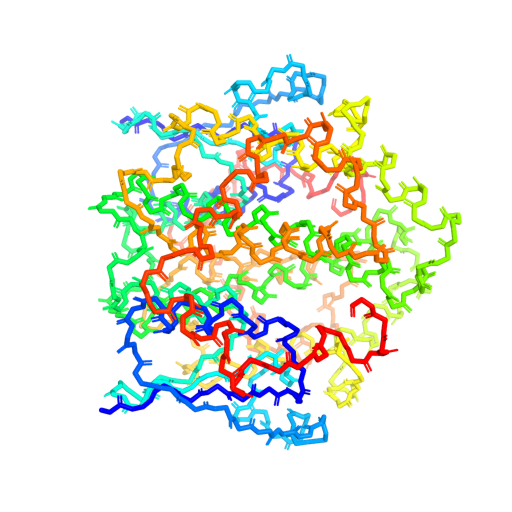LU A 1 97 ? -4.797 4.191 2.914 1 97.44 97 GLU A O 1
ATOM 788 N N . ASP A 1 98 ? -3.488 3.332 4.523 1 95.5 98 ASP A N 1
ATOM 789 C CA . ASP A 1 98 ? -4.617 2.73 5.23 1 95.5 98 ASP A CA 1
ATOM 790 C C . ASP A 1 98 ? -5.641 3.791 5.629 1 95.5 98 ASP A C 1
ATOM 792 O O . ASP A 1 98 ? -6.848 3.586 5.465 1 95.5 98 ASP A O 1
ATOM 796 N N . LEU A 1 99 ? -5.184 4.859 6.152 1 96.56 99 LEU A N 1
ATOM 797 C CA . LEU A 1 99 ? -6.062 5.941 6.59 1 96.56 99 LEU A CA 1
ATOM 798 C C . LEU A 1 99 ? -6.699 6.641 5.391 1 96.56 99 LEU A C 1
ATOM 800 O O . LEU A 1 99 ? -7.875 7 5.434 1 96.56 99 LEU A O 1
ATOM 804 N N . ARG A 1 100 ? -5.914 6.828 4.309 1 96.88 100 ARG A N 1
ATOM 805 C CA . ARG A 1 100 ? -6.438 7.445 3.096 1 96.88 100 ARG A CA 1
ATOM 806 C C . ARG A 1 100 ? -7.602 6.641 2.531 1 96.88 100 ARG A C 1
ATOM 808 O O . ARG A 1 100 ? -8.586 7.215 2.059 1 96.88 100 ARG A O 1
ATOM 815 N N . MET A 1 101 ? -7.508 5.367 2.643 1 95 101 MET A N 1
ATOM 816 C CA . MET A 1 101 ? -8.555 4.488 2.119 1 95 101 MET A CA 1
ATOM 817 C C . MET A 1 101 ? -9.828 4.613 2.941 1 95 101 MET A C 1
ATOM 819 O O . MET A 1 101 ? -10.898 4.195 2.496 1 95 101 MET A O 1
ATOM 823 N N . LYS A 1 102 ? -9.75 5.094 4.133 1 95 102 LYS A N 1
ATOM 824 C CA . LYS A 1 102 ? -10.93 5.379 4.938 1 95 102 LYS A CA 1
ATOM 825 C C . LYS A 1 102 ? -11.453 6.789 4.664 1 95 102 LYS A C 1
ATOM 827 O O . LYS A 1 102 ? -12.664 7.02 4.668 1 95 102 LYS A O 1
ATOM 832 N N . TYR A 1 103 ? -10.562 7.68 4.41 1 96.38 103 TYR A N 1
ATOM 833 C CA . TYR A 1 103 ? -10.883 9.078 4.133 1 96.38 103 TYR A CA 1
ATOM 834 C C . TYR A 1 103 ? -11.68 9.203 2.838 1 96.38 103 TYR A C 1
ATOM 836 O O . TYR A 1 103 ? -12.648 9.969 2.77 1 96.38 103 TYR A O 1
ATOM 844 N N . VAL A 1 104 ? -11.305 8.5 1.799 1 95.19 104 VAL A N 1
ATOM 845 C CA . VAL A 1 104 ? -11.859 8.656 0.457 1 95.19 104 VAL A CA 1
ATOM 846 C C . VAL A 1 104 ? -13.352 8.336 0.467 1 95.19 104 VAL A C 1
ATOM 848 O O . VAL A 1 104 ? -14.172 9.125 0.001 1 95.19 104 VAL A O 1
ATOM 851 N N . PRO A 1 105 ? -13.742 7.164 1.099 1 94.94 105 PRO A N 1
ATOM 852 C CA . PRO A 1 105 ? -15.188 6.906 1.164 1 94.94 105 PRO A CA 1
ATOM 853 C C . PRO A 1 105 ? -15.93 7.945 1.996 1 94.94 105 PRO A C 1
ATOM 855 O O . PRO A 1 105 ? -17.094 8.25 1.711 1 94.94 105 PRO A O 1
ATOM 858 N N . LEU A 1 106 ? -15.312 8.492 3.012 1 96.38 106 LEU A N 1
ATOM 859 C CA . LEU A 1 106 ? -15.945 9.57 3.764 1 96.38 106 LEU A CA 1
ATOM 860 C C . LEU A 1 106 ? -16.297 10.734 2.85 1 96.38 106 LEU A C 1
ATOM 862 O O . LEU A 1 106 ? -17.391 11.305 2.953 1 96.38 106 LEU A O 1
ATOM 866 N N . ILE A 1 107 ? -15.414 11.016 1.914 1 96.38 107 ILE A N 1
ATOM 867 C CA . ILE A 1 107 ? -15.562 12.164 1.028 1 96.38 107 ILE A CA 1
ATOM 868 C C . ILE A 1 107 ? -16.547 11.836 -0.086 1 96.38 107 ILE A C 1
ATOM 870 O O . ILE A 1 107 ? -17.484 12.602 -0.337 1 96.38 107 ILE A O 1
ATOM 874 N N . TYR A 1 108 ? -16.438 10.703 -0.712 1 94.19 108 TYR A N 1
ATOM 875 C CA . TYR A 1 108 ? -17.125 10.469 -1.973 1 94.19 108 TYR A CA 1
ATOM 876 C C . TYR A 1 108 ? -18.422 9.688 -1.746 1 94.19 108 TYR A C 1
ATOM 878 O O . TYR A 1 108 ? -19.359 9.797 -2.535 1 94.19 108 TYR A O 1
ATOM 886 N N . VAL A 1 109 ? -18.422 8.914 -0.749 1 94.69 109 VAL A N 1
ATOM 887 C CA . VAL A 1 109 ? -19.625 8.148 -0.44 1 94.69 109 VAL A CA 1
ATOM 888 C C . VAL A 1 109 ? -20.422 8.852 0.663 1 94.69 109 VAL A C 1
ATOM 890 O O . VAL A 1 109 ? -21.609 9.148 0.492 1 94.69 109 VAL A O 1
ATOM 893 N N . GLY A 1 110 ? -19.797 9.172 1.727 1 96.5 110 GLY A N 1
ATOM 894 C CA . GLY A 1 110 ? -20.438 9.852 2.84 1 96.5 110 GLY A CA 1
ATOM 895 C C . GLY A 1 110 ? -20.734 11.312 2.559 1 96.5 110 GLY A C 1
ATOM 896 O O . GLY A 1 110 ? -21.594 11.914 3.199 1 96.5 110 GLY A O 1
ATOM 897 N N . LYS A 1 111 ? -20 11.898 1.681 1 95.56 111 LYS A N 1
ATOM 898 C CA . LYS A 1 111 ? -20.172 13.273 1.233 1 95.56 111 LYS A CA 1
ATOM 899 C C . LYS A 1 111 ? -20.156 14.242 2.414 1 95.56 111 LYS A C 1
ATOM 901 O O . LYS A 1 111 ? -20.891 15.234 2.422 1 95.56 111 LYS A O 1
ATOM 906 N N . LEU A 1 112 ? -19.547 13.836 3.445 1 95.88 112 LEU A N 1
ATOM 907 C CA . LEU A 1 112 ? -19.328 14.633 4.648 1 95.88 112 LEU A CA 1
ATOM 908 C C . LEU A 1 112 ? -20.656 14.93 5.348 1 95.88 112 LEU A C 1
ATOM 910 O O . LEU A 1 112 ? -20.781 15.945 6.027 1 95.88 112 LEU A O 1
ATOM 914 N N . GLU A 1 113 ? -21.5 14.094 5.148 1 97 113 GLU A N 1
ATOM 915 C CA . GLU A 1 113 ? -22.719 14.203 5.941 1 97 113 GLU A CA 1
ATOM 916 C C . GLU A 1 113 ? -22.438 13.992 7.426 1 97 113 GLU A C 1
ATOM 918 O O . GLU A 1 113 ? -21.531 13.242 7.789 1 97 113 GLU A O 1
ATOM 923 N N . PRO A 1 114 ? -23.219 14.664 8.266 1 96.5 114 PRO A N 1
ATOM 924 C CA . PRO A 1 114 ? -22.922 14.633 9.695 1 96.5 114 PRO A CA 1
ATOM 925 C C . PRO A 1 114 ? -22.797 13.219 10.25 1 96.5 114 PRO A C 1
ATOM 927 O O . PRO A 1 114 ? -21.859 12.922 10.992 1 96.5 114 PRO A O 1
ATOM 930 N N . LYS A 1 115 ? -23.719 12.375 9.914 1 97.5 115 LYS A N 1
ATOM 931 C CA . LYS A 1 115 ? -23.672 11.008 10.406 1 97.5 115 LYS A CA 1
ATOM 932 C C . LYS A 1 115 ? -22.406 10.289 9.93 1 97.5 115 LYS A C 1
ATOM 934 O O . LYS A 1 115 ? -21.797 9.539 10.688 1 97.5 115 LYS A O 1
ATOM 939 N N . ALA A 1 116 ? -22.062 10.453 8.719 1 97.25 116 ALA A N 1
ATOM 940 C CA . ALA A 1 116 ? -20.844 9.852 8.164 1 97.25 116 ALA A CA 1
ATOM 941 C C . ALA A 1 116 ? -19.609 10.359 8.883 1 97.25 116 ALA A C 1
ATOM 943 O O . ALA A 1 116 ? -18.703 9.578 9.211 1 97.25 116 ALA A O 1
ATOM 944 N N . LYS A 1 117 ? -19.562 11.648 9.141 1 97.12 117 LYS A N 1
ATOM 945 C CA . LYS A 1 117 ? -18.422 12.25 9.844 1 97.12 117 LYS A CA 1
ATOM 946 C C . LYS A 1 117 ? -18.328 11.719 11.273 1 97.12 117 LYS A C 1
ATOM 948 O O . LYS A 1 117 ? -17.219 11.43 11.75 1 97.12 117 LYS A O 1
ATOM 953 N N . GLU A 1 118 ? -19.422 11.68 11.859 1 96.25 118 GLU A N 1
ATOM 954 C CA . GLU A 1 118 ? -19.453 11.18 13.234 1 96.25 118 GLU A CA 1
ATOM 955 C C . GLU A 1 118 ? -18.938 9.75 13.305 1 96.25 118 GLU A C 1
ATOM 957 O O . GLU A 1 118 ? -18.109 9.422 14.156 1 96.25 118 GLU A O 1
ATOM 962 N N . GLU A 1 119 ? -19.453 8.93 12.461 1 94.88 119 GLU A N 1
ATOM 963 C CA . GLU A 1 119 ? -19.031 7.531 12.422 1 94.88 119 GLU A CA 1
ATOM 964 C C . GLU A 1 119 ? -17.547 7.414 12.094 1 94.88 119 GLU A C 1
ATOM 966 O O . GLU A 1 119 ? -16.828 6.582 12.672 1 94.88 119 GLU A O 1
ATOM 971 N N . TYR A 1 120 ? -17.109 8.195 11.18 1 96.19 120 TYR A N 1
ATOM 972 C CA . TYR A 1 120 ? -15.703 8.203 10.797 1 96.19 120 TYR A CA 1
ATOM 973 C C . TYR A 1 120 ? -14.812 8.539 11.992 1 96.19 120 TYR A C 1
ATOM 975 O O . TYR A 1 120 ? -13.852 7.824 12.281 1 96.19 120 TYR A O 1
ATOM 983 N N . TRP A 1 121 ? -15.133 9.609 12.664 1 96.38 121 TRP A N 1
ATOM 984 C CA . TRP A 1 121 ? -14.32 10.039 13.797 1 96.38 121 TRP A CA 1
ATOM 985 C C . TRP A 1 121 ? -14.359 9 14.914 1 96.38 121 TRP A C 1
ATOM 987 O O . TRP A 1 121 ? -13.336 8.688 15.523 1 96.38 121 TRP A O 1
ATOM 997 N N . LYS A 1 122 ? -15.539 8.469 15.156 1 94.12 122 LYS A N 1
ATOM 998 C CA . LYS A 1 122 ? -15.695 7.457 16.203 1 94.12 122 LYS A CA 1
ATOM 999 C C . LYS A 1 122 ? -14.789 6.258 15.938 1 94.12 122 LYS A C 1
ATOM 1001 O O . LYS A 1 122 ? -14.172 5.719 16.859 1 94.12 122 LYS A O 1
ATOM 1006 N N . THR A 1 123 ? -14.656 5.934 14.734 1 93.12 123 THR A N 1
ATOM 1007 C CA . THR A 1 123 ? -13.945 4.711 14.375 1 93.12 123 THR A CA 1
ATOM 1008 C C . THR A 1 123 ? -12.453 4.984 14.203 1 93.12 123 THR A C 1
ATOM 1010 O O . THR A 1 123 ? -11.617 4.219 14.688 1 93.12 123 THR A O 1
ATOM 1013 N N . HIS A 1 124 ? -12.109 6.094 13.562 1 94.25 124 HIS A N 1
ATOM 1014 C CA . HIS A 1 124 ? -10.742 6.277 13.102 1 94.25 124 HIS A CA 1
ATOM 1015 C C . HIS A 1 124 ? -10.047 7.398 13.875 1 94.25 124 HIS A C 1
ATOM 1017 O O . HIS A 1 124 ? -8.82 7.523 13.828 1 94.25 124 HIS A O 1
ATOM 1023 N N . GLY A 1 125 ? -10.789 8.219 14.602 1 94.12 125 GLY A N 1
ATOM 1024 C CA . GLY A 1 125 ? -10.242 9.391 15.258 1 94.12 125 GLY A CA 1
ATOM 1025 C C . GLY A 1 125 ? -10.258 9.289 16.766 1 94.12 125 GLY A C 1
ATOM 1026 O O . GLY A 1 125 ? -9.266 9.586 17.438 1 94.12 125 GLY A O 1
ATOM 1027 N N . ASP A 1 126 ? -11.367 8.797 17.266 1 92.5 126 ASP A N 1
ATOM 1028 C CA . ASP A 1 126 ? -11.547 8.734 18.719 1 92.5 126 ASP A CA 1
ATOM 1029 C C . ASP A 1 126 ? -10.656 7.656 19.328 1 92.5 126 ASP A C 1
ATOM 1031 O O . ASP A 1 126 ? -10.688 6.5 18.906 1 92.5 126 ASP A O 1
ATOM 1035 N N . LYS A 1 127 ? -9.984 8.031 20.359 1 89.12 127 LYS A N 1
ATOM 1036 C CA . LYS A 1 127 ? -9.07 7.117 21.047 1 89.12 127 LYS A CA 1
ATOM 1037 C C . LYS A 1 127 ? -9.812 5.891 21.57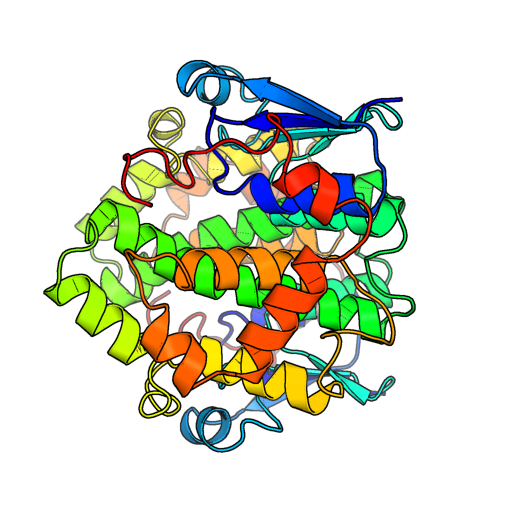8 1 89.12 127 LYS A C 1
ATOM 1039 O O . LYS A 1 127 ? -9.234 4.812 21.719 1 89.12 127 LYS A O 1
ATOM 1044 N N . ALA A 1 128 ? -11.023 6.07 21.844 1 86.06 128 ALA A N 1
ATOM 1045 C CA . ALA A 1 128 ? -11.836 4.992 22.406 1 86.06 128 ALA A CA 1
ATOM 1046 C C . ALA A 1 128 ? -12 3.855 21.406 1 86.06 128 ALA A C 1
ATOM 1048 O O . ALA A 1 128 ? -12.32 2.725 21.781 1 86.06 128 ALA A O 1
ATOM 1049 N N . GLY A 1 129 ? -11.781 4.125 20.156 1 82.88 129 GLY A N 1
ATOM 1050 C CA . GLY A 1 129 ? -11.914 3.129 19.109 1 82.88 129 GLY A CA 1
ATOM 1051 C C . GLY A 1 129 ? -10.664 2.297 18.906 1 82.88 129 GLY A C 1
ATOM 1052 O O . GLY A 1 129 ? -10.609 1.452 18.016 1 82.88 129 GLY A O 1
ATOM 1053 N N . ILE A 1 130 ? -9.656 2.428 19.688 1 82 130 ILE A N 1
ATOM 1054 C CA . ILE A 1 130 ? -8.32 1.871 19.453 1 82 130 ILE A CA 1
ATOM 1055 C C . ILE A 1 130 ? -8.375 0.35 19.578 1 82 130 ILE A C 1
ATOM 1057 O O . ILE A 1 130 ? -7.582 -0.356 18.953 1 82 130 ILE A O 1
ATOM 1061 N N . ASN A 1 131 ? -9.328 -0.156 20.328 1 76.06 131 ASN A N 1
ATOM 1062 C CA . ASN A 1 131 ? -9.398 -1.599 20.531 1 76.06 131 ASN A CA 1
ATOM 1063 C C . ASN A 1 131 ? -10.445 -2.24 19.609 1 76.06 131 ASN A C 1
ATOM 1065 O O . ASN A 1 131 ? -10.688 -3.443 19.703 1 76.06 131 ASN A O 1
ATOM 1069 N N . GLY A 1 132 ? -10.992 -1.391 18.859 1 75.94 132 GLY A N 1
ATOM 1070 C CA . GLY A 1 132 ? -11.953 -1.942 17.922 1 75.94 132 GLY A CA 1
ATOM 1071 C C . GLY A 1 132 ? -11.305 -2.748 16.797 1 75.94 132 GLY A C 1
ATOM 1072 O O . GLY A 1 132 ? -10.078 -2.844 16.734 1 75.94 132 GLY A O 1
ATOM 1073 N N . ARG A 1 133 ? -12.203 -3.426 16.141 1 69.81 133 ARG A N 1
ATOM 1074 C CA . ARG A 1 133 ? -11.695 -4.227 15.031 1 69.81 133 ARG A CA 1
ATOM 1075 C C . ARG A 1 133 ? -10.75 -3.416 14.156 1 69.81 133 ARG A C 1
ATOM 1077 O O . ARG A 1 133 ? -10.664 -2.193 14.289 1 69.81 133 ARG A O 1
ATOM 1084 N N . ASN A 1 134 ? -9.852 -4.062 13.305 1 61.78 134 ASN A N 1
ATOM 1085 C CA . ASN A 1 134 ? -8.734 -3.527 12.531 1 61.78 134 ASN A CA 1
ATOM 1086 C C . ASN A 1 134 ? -9.125 -2.248 11.797 1 61.78 134 ASN A C 1
ATOM 1088 O O . ASN A 1 134 ? -8.312 -1.682 11.062 1 61.78 134 ASN A O 1
ATOM 1092 N N . GLY A 1 135 ? -10.031 -1.651 12.312 1 63.19 135 GLY A N 1
ATOM 1093 C CA . GLY A 1 135 ? -10.406 -0.502 11.5 1 63.19 135 GLY A CA 1
ATOM 1094 C C . GLY A 1 135 ? -10.383 0.803 12.273 1 63.19 135 GLY A C 1
ATOM 1095 O O . GLY A 1 135 ? -10.602 1.873 11.703 1 63.19 135 GLY A O 1
ATOM 1096 N N . GLY A 1 136 ? -9.969 0.72 13.562 1 72.38 136 GLY A N 1
ATOM 1097 C CA . GLY A 1 136 ? -10.156 1.987 14.25 1 72.38 136 GLY A CA 1
ATOM 1098 C C . GLY A 1 136 ? -8.883 2.537 14.852 1 72.38 136 GLY A C 1
ATOM 1099 O O . GLY A 1 136 ? -7.809 1.952 14.688 1 72.38 136 GLY A O 1
ATOM 1100 N N . ALA A 1 137 ? -8.812 3.637 15.227 1 81.44 137 ALA A N 1
ATOM 1101 C CA . ALA A 1 137 ? -7.977 4.457 16.094 1 81.44 137 ALA A CA 1
ATOM 1102 C C . ALA A 1 137 ? -6.645 4.785 15.43 1 81.44 137 ALA A C 1
ATOM 1104 O O . ALA A 1 137 ? -5.594 4.746 16.062 1 81.44 137 ALA A O 1
ATOM 1105 N N . HIS A 1 138 ? -6.625 5.18 14.008 1 91.94 138 HIS A N 1
ATOM 1106 C CA . HIS A 1 138 ? -5.52 5.48 13.102 1 91.94 138 HIS A CA 1
ATOM 1107 C C . HIS A 1 138 ? -4.707 6.672 13.602 1 91.94 138 HIS A C 1
ATOM 1109 O O . HIS A 1 138 ? -3.479 6.613 13.664 1 91.94 138 HIS A O 1
ATOM 1115 N N . PHE A 1 139 ? -5.375 7.738 14.031 1 96.94 139 PHE A N 1
ATOM 1116 C CA . PHE A 1 139 ? -4.676 8.938 14.477 1 96.94 139 PHE A CA 1
ATOM 1117 C C . PHE A 1 139 ? -3.92 8.664 15.773 1 96.94 139 PHE A C 1
ATOM 1119 O O . PHE A 1 139 ? -2.818 9.18 15.977 1 96.94 139 PHE A O 1
ATOM 1126 N N . GLU A 1 140 ? -4.543 7.879 16.594 1 95.56 140 GLU A N 1
ATOM 1127 C CA . GLU A 1 140 ? -3.863 7.523 17.828 1 95.56 140 GLU A CA 1
ATOM 1128 C C . GLU A 1 140 ? -2.59 6.727 17.547 1 95.56 140 GLU A C 1
ATOM 1130 O O . GLU A 1 140 ? -1.564 6.945 18.203 1 95.56 140 GLU A O 1
ATOM 1135 N N . TYR A 1 141 ? -2.676 5.793 16.625 1 95.31 141 TYR A N 1
ATOM 1136 C CA . TYR A 1 141 ? -1.492 5.027 16.25 1 95.31 141 TYR A CA 1
ATOM 1137 C C . TYR A 1 141 ? -0.372 5.945 15.781 1 95.31 141 TYR A C 1
ATOM 1139 O O . TYR A 1 141 ? 0.778 5.801 16.203 1 95.31 141 TYR A O 1
ATOM 1147 N N . LEU A 1 142 ? -0.681 6.906 14.961 1 97.69 142 LEU A N 1
ATOM 1148 C CA . LEU A 1 142 ? 0.311 7.832 14.422 1 97.69 142 LEU A CA 1
ATOM 1149 C C . LEU A 1 142 ? 0.873 8.727 15.531 1 97.69 142 LEU A C 1
ATOM 1151 O O . LEU A 1 142 ? 2.078 8.984 15.562 1 97.69 142 LEU A O 1
ATOM 1155 N N . GLU A 1 143 ? 0.01 9.18 16.391 1 97.94 143 GLU A N 1
ATOM 1156 C CA . GLU A 1 143 ? 0.445 10 17.516 1 97.94 143 GLU A CA 1
ATOM 1157 C C . GLU A 1 143 ? 1.452 9.258 18.391 1 97.94 143 GLU A C 1
ATOM 1159 O O . GLU A 1 143 ? 2.475 9.82 18.781 1 97.94 143 GLU A O 1
ATOM 1164 N N . ARG A 1 144 ? 1.167 8.055 18.672 1 96.25 144 ARG A N 1
ATOM 1165 C CA . ARG A 1 144 ? 2.041 7.227 19.484 1 96.25 144 ARG A CA 1
ATOM 1166 C C . ARG A 1 144 ? 3.381 6.992 18.797 1 96.25 144 ARG A C 1
ATOM 1168 O O . ARG A 1 144 ? 4.434 7.055 19.438 1 96.25 144 ARG A O 1
ATOM 1175 N N . LEU A 1 145 ? 3.338 6.723 17.547 1 97.38 145 LEU A N 1
ATOM 1176 C CA . LEU A 1 145 ? 4.566 6.484 16.797 1 97.38 145 LEU A CA 1
ATOM 1177 C C . LEU A 1 145 ? 5.445 7.73 16.781 1 97.38 145 LEU A C 1
ATOM 1179 O O . LEU A 1 145 ? 6.668 7.637 16.906 1 97.38 145 LEU A O 1
ATOM 1183 N N . LEU A 1 146 ? 4.828 8.859 16.594 1 98.62 146 LEU A N 1
ATOM 1184 C CA . LEU A 1 146 ? 5.574 10.109 16.609 1 98.62 146 LEU A CA 1
ATOM 1185 C C . LEU A 1 146 ? 6.25 10.32 17.969 1 98.62 146 LEU A C 1
ATOM 1187 O O . LEU A 1 146 ? 7.426 10.68 18.031 1 98.62 146 LEU A O 1
ATOM 1191 N N . LYS A 1 147 ? 5.488 10.086 19.016 1 97.94 147 LYS A N 1
ATOM 1192 C CA . LYS A 1 147 ? 6.031 10.227 20.359 1 97.94 147 LYS A CA 1
ATOM 1193 C C . LYS A 1 147 ? 7.211 9.289 20.578 1 97.94 147 LYS A C 1
ATOM 1195 O O . LYS A 1 147 ? 8.25 9.703 21.094 1 97.94 147 LYS A O 1
ATOM 1200 N N . LYS A 1 148 ? 7.094 8.094 20.188 1 96.62 148 LYS A N 1
ATOM 1201 C CA . LYS A 1 148 ? 8.141 7.094 20.359 1 96.62 148 LYS A CA 1
ATOM 1202 C C . LYS A 1 148 ? 9.398 7.484 19.578 1 96.62 148 LYS A C 1
ATOM 1204 O O . LYS A 1 148 ? 10.508 7.148 19.984 1 96.62 148 LYS A O 1
ATOM 1209 N N . ALA A 1 149 ? 9.234 8.195 18.516 1 97.38 149 ALA A N 1
ATOM 1210 C CA . ALA A 1 149 ? 10.344 8.617 17.672 1 97.38 149 ALA A CA 1
ATOM 1211 C C . ALA A 1 149 ? 11.008 9.875 18.219 1 97.38 149 ALA A C 1
ATOM 1213 O O . ALA A 1 149 ? 11.984 10.367 17.656 1 97.38 149 ALA A O 1
ATOM 1214 N N . GLY A 1 150 ? 10.461 10.484 19.234 1 97.38 150 GLY A N 1
ATOM 1215 C CA . GLY A 1 150 ? 11.047 11.672 19.844 1 97.38 150 GLY A CA 1
ATOM 1216 C C . GLY A 1 150 ? 10.211 12.922 19.641 1 97.38 150 GLY A C 1
ATOM 1217 O O . GLY A 1 150 ? 10.539 13.984 20.172 1 97.38 150 GLY A O 1
ATOM 1218 N N . GLY A 1 151 ? 9.148 12.836 18.828 1 97.56 151 GLY A N 1
ATOM 1219 C CA . GLY A 1 151 ? 8.133 13.883 18.781 1 97.56 151 GLY A CA 1
ATOM 1220 C C . GLY A 1 151 ? 8.336 14.867 17.656 1 97.56 151 GLY A C 1
ATOM 1221 O O . GLY A 1 151 ? 7.445 15.656 17.344 1 97.56 151 GLY A O 1
ATOM 1222 N N . THR A 1 152 ? 9.516 14.828 17.016 1 98.5 152 THR A N 1
ATOM 1223 C CA . THR A 1 152 ? 9.789 15.828 15.984 1 98.5 152 THR A CA 1
ATOM 1224 C C . THR A 1 152 ? 9.516 15.266 14.594 1 98.5 152 THR A C 1
ATOM 1226 O O . THR A 1 152 ? 8.703 15.812 13.844 1 98.5 152 THR A O 1
ATOM 1229 N N . TRP A 1 153 ? 10.18 14.219 14.242 1 98.88 153 TRP A N 1
ATOM 1230 C CA . TRP A 1 153 ? 10.008 13.508 12.977 1 98.88 153 TRP A CA 1
ATOM 1231 C C . TRP A 1 153 ? 9.688 12.039 13.219 1 98.88 153 TRP A C 1
ATOM 1233 O O . TRP A 1 153 ? 9.992 11.5 14.289 1 98.88 153 TRP A O 1
ATOM 1243 N N . PHE A 1 154 ? 9.078 11.438 12.258 1 98.81 154 PHE A N 1
ATOM 1244 C CA . PHE A 1 154 ? 8.641 10.062 12.438 1 98.81 154 PHE A CA 1
ATOM 1245 C C . PHE A 1 154 ? 9.82 9.094 12.305 1 98.81 154 PHE A C 1
ATOM 1247 O O . PHE A 1 154 ? 9.82 8.023 12.914 1 98.81 154 PHE A O 1
ATOM 1254 N N . VAL A 1 155 ? 10.766 9.469 11.422 1 98.62 155 VAL A N 1
ATOM 1255 C CA . VAL A 1 155 ? 11.875 8.562 11.148 1 98.62 155 VAL A CA 1
ATOM 1256 C C . VAL A 1 155 ? 13.195 9.336 11.156 1 98.62 155 VAL A C 1
ATOM 1258 O O . VAL A 1 155 ? 13.43 10.18 10.289 1 98.62 155 VAL A O 1
ATOM 1261 N N . GLY A 1 156 ? 14.07 9.055 12.102 1 97.06 156 GLY A N 1
ATOM 1262 C CA . GLY A 1 156 ? 15.383 9.672 12.148 1 97.06 156 GLY A CA 1
ATOM 1263 C C . GLY A 1 156 ? 15.352 11.117 12.594 1 97.06 156 GLY A C 1
ATOM 1264 O O . GLY A 1 156 ? 14.328 11.594 13.094 1 97.06 156 GLY A O 1
ATOM 1265 N N . PRO A 1 157 ? 16.438 11.805 12.414 1 97.5 157 PRO A N 1
ATOM 1266 C CA . PRO A 1 157 ? 16.578 13.148 12.961 1 97.5 157 PRO A CA 1
ATOM 1267 C C . PRO A 1 157 ? 16.141 14.234 11.984 1 97.5 157 PRO A C 1
ATOM 1269 O O . PRO A 1 157 ? 16.141 15.422 12.336 1 97.5 157 PRO A O 1
ATOM 1272 N N . ALA A 1 158 ? 15.859 13.844 10.789 1 97.94 158 ALA A N 1
ATOM 1273 C CA . ALA A 1 158 ? 15.445 14.781 9.742 1 97.94 158 ALA A CA 1
ATOM 1274 C C . ALA A 1 158 ? 14.219 14.273 9 1 97.94 158 ALA A C 1
ATOM 1276 O O . ALA A 1 158 ? 13.898 13.078 9.055 1 97.94 158 ALA A O 1
ATOM 1277 N N . PRO A 1 159 ? 13.523 15.18 8.242 1 98.69 159 PRO A N 1
ATOM 1278 C CA . PRO A 1 159 ? 12.328 14.742 7.52 1 98.69 159 PRO A CA 1
ATOM 1279 C C . PRO A 1 159 ? 12.641 13.672 6.473 1 98.69 159 PRO A C 1
ATOM 1281 O O . PRO A 1 159 ? 13.672 13.742 5.801 1 98.69 159 PRO A O 1
ATOM 1284 N N . THR A 1 160 ? 11.805 12.75 6.391 1 98.88 160 THR A N 1
ATOM 1285 C CA . THR A 1 160 ? 11.781 11.797 5.281 1 98.88 160 THR A CA 1
ATOM 1286 C C . THR A 1 160 ? 10.461 11.898 4.516 1 98.88 160 THR A C 1
ATOM 1288 O O . THR A 1 160 ? 9.602 12.719 4.848 1 98.88 160 THR A O 1
ATOM 1291 N N . ALA A 1 161 ? 10.273 11.078 3.498 1 98.94 161 ALA A N 1
ATOM 1292 C CA . ALA A 1 161 ? 9.031 11.039 2.736 1 98.94 161 ALA A CA 1
ATOM 1293 C C . ALA A 1 161 ? 7.848 10.68 3.635 1 98.94 161 ALA A C 1
ATOM 1295 O O . ALA A 1 161 ? 6.715 11.086 3.371 1 98.94 161 ALA A O 1
ATOM 1296 N N . ALA A 1 162 ? 8.133 9.922 4.688 1 98.94 162 ALA A N 1
ATOM 1297 C CA . ALA A 1 16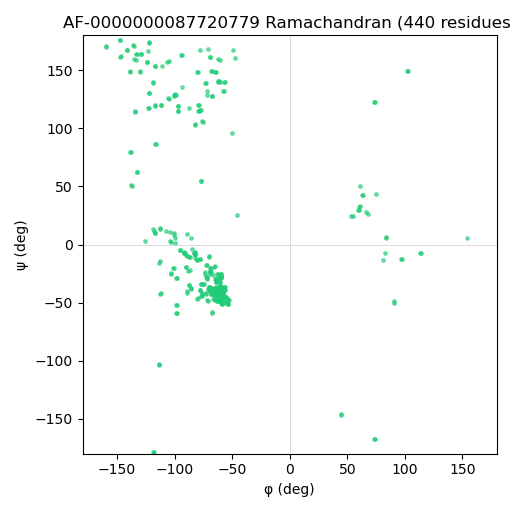2 ? 7.082 9.555 5.637 1 98.94 162 ALA A CA 1
ATOM 1298 C C . ALA A 1 162 ? 6.461 10.789 6.281 1 98.94 162 ALA A C 1
ATOM 1300 O O . ALA A 1 162 ? 5.242 10.859 6.441 1 98.94 162 ALA A O 1
ATOM 1301 N N . ASP A 1 163 ? 7.273 11.742 6.621 1 98.94 163 ASP A N 1
ATOM 1302 C CA . ASP A 1 163 ? 6.773 12.945 7.27 1 98.94 163 ASP A CA 1
ATOM 1303 C C . ASP A 1 163 ? 5.863 13.742 6.328 1 98.94 163 ASP A C 1
ATOM 1305 O O . ASP A 1 163 ? 4.852 14.297 6.762 1 98.94 163 ASP A O 1
ATOM 1309 N N . LEU A 1 164 ? 6.207 13.781 5.094 1 98.94 164 LEU A N 1
ATOM 1310 C CA . LEU A 1 164 ? 5.422 14.516 4.109 1 98.94 164 LEU A CA 1
ATOM 1311 C C . LEU A 1 164 ? 4.09 13.812 3.848 1 98.94 164 LEU A C 1
ATOM 1313 O O . LEU A 1 164 ? 3.064 14.477 3.664 1 98.94 164 LEU A O 1
ATOM 1317 N N . ALA A 1 165 ? 4.129 12.508 3.826 1 98.94 165 ALA A N 1
ATOM 1318 C CA . ALA A 1 165 ? 2.898 11.742 3.66 1 98.94 165 ALA A CA 1
ATOM 1319 C C . ALA A 1 165 ? 1.965 11.938 4.852 1 98.94 165 ALA A C 1
ATOM 1321 O O . ALA A 1 165 ? 0.763 12.156 4.68 1 98.94 165 ALA A O 1
ATOM 1322 N N . VAL A 1 166 ? 2.541 11.828 6.074 1 98.94 166 VAL A N 1
ATOM 1323 C CA . VAL A 1 166 ? 1.732 12.008 7.277 1 98.94 166 VAL A CA 1
ATOM 1324 C C . VAL A 1 166 ? 1.184 13.43 7.316 1 98.94 166 VAL A C 1
ATOM 1326 O O . VAL A 1 166 ? 0.014 13.648 7.645 1 98.94 166 VAL A O 1
ATOM 1329 N N . TYR A 1 167 ? 1.986 14.414 6.938 1 98.94 167 TYR A N 1
ATOM 1330 C CA . TYR A 1 167 ? 1.529 15.797 6.871 1 98.94 167 TYR A CA 1
ATOM 1331 C C . TYR A 1 167 ? 0.273 15.914 6.016 1 98.94 167 TYR A C 1
ATOM 1333 O O . TYR A 1 167 ? -0.715 16.516 6.434 1 98.94 167 TYR A O 1
ATOM 1341 N N . ASP A 1 168 ? 0.33 15.375 4.855 1 98.81 168 ASP A N 1
ATOM 1342 C CA . ASP A 1 168 ? -0.762 15.547 3.902 1 98.81 168 ASP A CA 1
ATOM 1343 C C . ASP A 1 168 ? -2.072 15 4.461 1 98.81 168 ASP A C 1
ATOM 1345 O O . ASP A 1 168 ? -3.109 15.664 4.395 1 98.81 168 ASP A O 1
ATOM 1349 N N . ILE A 1 169 ? -2.045 13.781 5.008 1 98.56 169 ILE A N 1
ATOM 1350 C CA . ILE A 1 169 ? -3.268 13.148 5.484 1 98.56 169 ILE A CA 1
ATOM 1351 C C . ILE A 1 169 ? -3.797 13.898 6.707 1 98.56 169 ILE A C 1
ATOM 1353 O O . ILE A 1 169 ? -5.012 14.039 6.875 1 98.56 169 ILE A O 1
ATOM 1357 N N . ILE A 1 170 ? -2.898 14.352 7.578 1 98.75 170 ILE A N 1
ATOM 1358 C CA . ILE A 1 170 ? -3.307 15.125 8.75 1 98.75 170 ILE A CA 1
ATOM 1359 C C . ILE A 1 170 ? -3.877 16.469 8.305 1 98.75 170 ILE A C 1
ATOM 1361 O O . ILE A 1 170 ? -4.895 16.922 8.828 1 98.75 170 ILE A O 1
ATOM 1365 N N . HIS A 1 171 ? -3.217 17.109 7.328 1 98.44 171 HIS A N 1
ATOM 1366 C CA . HIS A 1 171 ? -3.699 18.375 6.789 1 98.44 171 HIS A CA 1
ATOM 1367 C C . HIS A 1 171 ? -5.137 18.25 6.297 1 98.44 171 HIS A C 1
ATOM 1369 O O . HIS A 1 171 ? -5.969 19.109 6.57 1 98.44 171 HIS A O 1
ATOM 1375 N N . LEU A 1 172 ? -5.426 17.234 5.594 1 97.62 172 LEU A N 1
ATOM 1376 C CA . LEU A 1 172 ? -6.777 16.984 5.102 1 97.62 172 LEU A CA 1
ATOM 1377 C C . LEU A 1 172 ? -7.777 16.953 6.25 1 97.62 172 LEU A C 1
ATOM 1379 O O . LEU A 1 172 ? -8.898 17.469 6.125 1 97.62 172 LEU A O 1
ATOM 1383 N N . HIS A 1 173 ? -7.34 16.406 7.383 1 97.62 173 HIS A N 1
ATOM 1384 C CA . HIS A 1 173 ? -8.258 16.219 8.492 1 97.62 173 HIS A CA 1
ATOM 1385 C C . HIS A 1 173 ? -8.336 17.453 9.375 1 97.62 173 HIS A C 1
ATOM 1387 O O . HIS A 1 173 ? -9.195 17.547 10.25 1 97.62 173 HIS A O 1
ATOM 1393 N N . LEU A 1 174 ? -7.453 18.391 9.164 1 97.88 174 LEU A N 1
ATOM 1394 C CA . LEU A 1 174 ? -7.457 19.641 9.914 1 97.88 174 LEU A CA 1
ATOM 1395 C C . LEU A 1 174 ? -8.281 20.703 9.203 1 97.88 174 LEU A C 1
A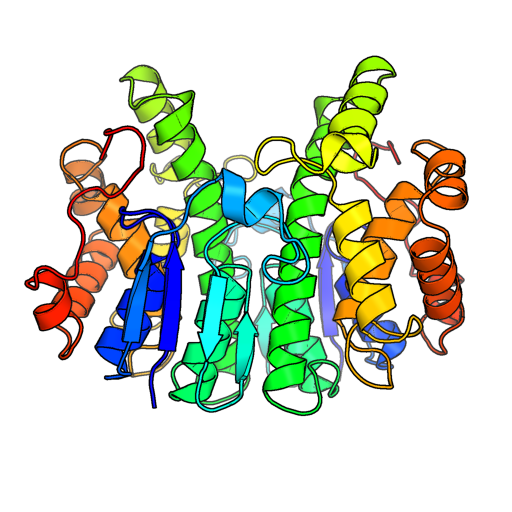TOM 1397 O O . LEU A 1 174 ? -8.516 21.781 9.75 1 97.88 174 LEU A O 1
ATOM 1401 N N . ARG A 1 175 ? -8.703 20.406 8.047 1 96.25 175 ARG A N 1
ATOM 1402 C CA . ARG A 1 175 ? -9.523 21.359 7.309 1 96.25 175 ARG A CA 1
ATOM 1403 C C . ARG A 1 175 ? -10.836 21.656 8.047 1 96.25 175 ARG A C 1
ATOM 1405 O O . ARG A 1 175 ? -11.336 20.797 8.781 1 96.25 175 ARG A O 1
ATOM 1412 N N . ASP A 1 176 ? -11.438 22.75 7.734 1 93.94 176 ASP A N 1
ATOM 1413 C CA . ASP A 1 176 ? -12.602 23.25 8.461 1 93.94 176 ASP A CA 1
ATOM 1414 C C . ASP A 1 176 ? -13.789 22.281 8.328 1 93.94 176 ASP A C 1
ATOM 1416 O O . ASP A 1 176 ? -14.602 22.156 9.242 1 93.94 176 ASP A O 1
ATOM 1420 N N . GLN A 1 177 ? -13.914 21.594 7.277 1 93.75 177 GLN A N 1
ATOM 1421 C CA . GLN A 1 177 ? -15.07 20.734 7.008 1 93.75 177 GLN A CA 1
ATOM 1422 C C . GLN A 1 177 ? -14.93 19.391 7.691 1 93.75 177 GLN A C 1
ATOM 1424 O O . GLN A 1 177 ? -15.883 18.609 7.742 1 93.75 177 GLN A O 1
ATOM 1429 N N . LEU A 1 178 ? -13.805 19.156 8.266 1 95.81 178 LEU A N 1
ATOM 1430 C CA . LEU A 1 178 ? -13.586 17.828 8.828 1 95.81 178 LEU A CA 1
ATOM 1431 C C . LEU A 1 178 ? -13.477 17.906 10.352 1 95.81 178 LEU A C 1
ATOM 1433 O O . LEU A 1 178 ? -14.477 18.094 11.039 1 95.81 178 LEU A O 1
ATOM 1437 N N . PHE A 1 179 ? -12.188 17.812 10.875 1 97.06 179 PHE A N 1
ATOM 1438 C CA . PHE A 1 179 ? -12.125 17.625 12.32 1 97.06 179 PHE A CA 1
ATOM 1439 C C . PHE A 1 179 ? -11.031 18.484 12.93 1 97.06 179 PHE A C 1
ATOM 1441 O O . PHE A 1 179 ? -10.219 18 13.719 1 97.06 179 PHE A O 1
ATOM 1448 N N . PRO A 1 180 ? -10.984 19.812 12.641 1 97.69 180 PRO A N 1
ATOM 1449 C CA . PRO A 1 180 ? -9.867 20.625 13.141 1 97.69 180 PRO A CA 1
ATOM 1450 C C . PRO A 1 180 ? -9.836 20.719 14.664 1 97.69 180 PRO A C 1
ATOM 1452 O O . PRO A 1 180 ? -8.766 20.609 15.273 1 97.69 180 PRO A O 1
ATOM 1455 N N . GLU A 1 181 ? -10.922 20.812 15.297 1 97.81 181 GLU A N 1
ATOM 1456 C CA . GLU A 1 181 ? -10.961 20.969 16.75 1 97.81 181 GLU A CA 1
ATOM 1457 C C . GLU A 1 181 ? -10.664 19.656 17.453 1 97.81 181 GLU A C 1
ATOM 1459 O O . GLU A 1 181 ? -9.922 19.625 18.438 1 97.81 181 GLU A O 1
ATOM 1464 N N . GLU A 1 182 ? -11.258 18.594 16.984 1 97.44 182 GLU A N 1
ATOM 1465 C CA . GLU A 1 182 ? -11 17.281 17.562 1 97.44 182 GLU A CA 1
ATOM 1466 C C . GLU A 1 182 ? -9.523 16.906 17.453 1 97.44 182 GLU A C 1
ATOM 1468 O O . GLU A 1 182 ? -8.93 16.406 18.406 1 97.44 182 GLU A O 1
ATOM 1473 N N . MET A 1 183 ? -8.938 17.203 16.297 1 98.25 183 MET A N 1
ATOM 1474 C CA . MET A 1 183 ? -7.527 16.906 16.062 1 98.25 183 MET A CA 1
ATOM 1475 C C . MET A 1 183 ? -6.637 17.703 17.016 1 98.25 183 MET A C 1
ATOM 1477 O O . MET A 1 183 ? -5.734 17.125 17.641 1 98.25 183 MET A O 1
ATOM 1481 N N . LYS A 1 184 ? -6.852 18.969 17.141 1 98.31 184 LYS A N 1
ATOM 1482 C CA . LYS A 1 184 ? -6.055 19.828 18.016 1 98.31 184 LYS A CA 1
ATOM 1483 C C . LYS A 1 184 ? -6.164 19.391 19.469 1 98.31 184 LYS A C 1
ATOM 1485 O O . LYS A 1 184 ? -5.176 19.406 20.203 1 98.31 184 LYS A O 1
ATOM 1490 N N . ALA A 1 185 ? -7.301 18.953 19.828 1 97.62 185 ALA A N 1
ATOM 1491 C CA . ALA A 1 185 ? -7.562 18.578 21.219 1 97.62 185 ALA A CA 1
ATOM 1492 C C . ALA A 1 185 ? -6.973 17.219 21.547 1 97.62 185 ALA A C 1
ATOM 1494 O O . ALA A 1 185 ? -6.422 17.016 22.625 1 97.62 185 ALA A O 1
ATOM 1495 N N . GLN A 1 186 ? -7.047 16.328 20.672 1 96.81 186 GLN A N 1
ATOM 1496 C CA . GLN A 1 186 ? -6.754 14.938 21.016 1 96.81 186 GLN A CA 1
ATOM 1497 C C . GLN A 1 186 ? -5.375 14.523 20.516 1 96.81 186 GLN A C 1
ATOM 1499 O O . GLN A 1 186 ? -4.758 13.602 21.062 1 96.81 186 GLN A O 1
ATOM 1504 N N . TYR A 1 187 ? -4.926 15.203 19.484 1 98.12 187 TYR A N 1
ATOM 1505 C CA . TYR A 1 187 ? -3.67 14.789 18.875 1 98.12 187 TYR A CA 1
ATOM 1506 C C . TYR A 1 187 ? -2.754 15.984 18.656 1 98.12 187 TYR A C 1
ATOM 1508 O O . TYR A 1 187 ? -2.338 16.25 17.516 1 98.12 187 TYR A O 1
ATOM 1516 N N . PRO A 1 188 ? -2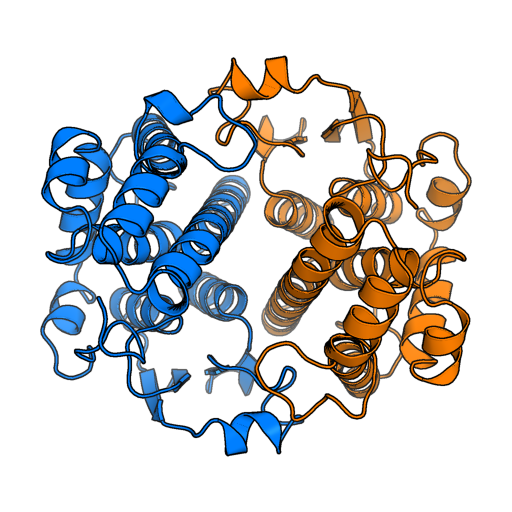.365 16.641 19.703 1 98.5 188 PRO A N 1
ATOM 1517 C CA . PRO A 1 188 ? -1.549 17.844 19.594 1 98.5 188 PRO A CA 1
ATOM 1518 C C . PRO A 1 188 ? -0.176 17.578 18.984 1 98.5 188 PRO A C 1
ATOM 1520 O O . PRO A 1 188 ? 0.396 18.453 18.312 1 98.5 188 PRO A O 1
ATOM 1523 N N . GLY A 1 189 ? 0.389 16.375 19.172 1 98.81 189 GLY A N 1
ATOM 1524 C CA . GLY A 1 189 ? 1.661 16.031 18.562 1 98.81 189 GLY A CA 1
ATOM 1525 C C . GLY A 1 189 ? 1.599 16 17.047 1 98.81 189 GLY A C 1
ATOM 1526 O O . GLY A 1 189 ? 2.498 16.516 16.375 1 98.81 189 GLY A O 1
ATOM 1527 N N . LEU A 1 190 ? 0.566 15.406 16.547 1 98.81 190 LEU A N 1
ATOM 1528 C CA . LEU A 1 190 ? 0.385 15.359 15.102 1 98.81 190 LEU A CA 1
ATOM 1529 C C . LEU A 1 190 ? 0.184 16.766 14.531 1 98.81 190 LEU A C 1
ATOM 1531 O O . LEU A 1 190 ? 0.687 17.078 13.453 1 98.81 190 LEU A O 1
ATOM 1535 N N . VAL A 1 191 ? -0.575 17.578 15.234 1 98.88 191 VAL A N 1
ATOM 1536 C CA . VAL A 1 191 ? -0.814 18.953 14.797 1 98.88 191 VAL A CA 1
ATOM 1537 C C . VAL A 1 191 ? 0.5 19.734 14.797 1 98.88 191 VAL A C 1
ATOM 1539 O O . VAL A 1 191 ? 0.784 20.469 13.859 1 98.88 191 VAL A O 1
ATOM 1542 N N . ALA A 1 192 ? 1.28 19.531 15.797 1 98.88 192 ALA A N 1
ATOM 1543 C CA . ALA A 1 192 ? 2.586 20.188 15.859 1 98.88 192 ALA A CA 1
ATOM 1544 C C . ALA A 1 192 ? 3.484 19.703 14.719 1 98.88 192 ALA A C 1
ATOM 1546 O O . ALA A 1 192 ? 4.199 20.516 14.109 1 98.88 192 ALA A O 1
ATOM 1547 N N . HIS A 1 193 ? 3.49 18.406 14.477 1 98.94 193 HIS A N 1
ATOM 1548 C CA . HIS A 1 193 ? 4.238 17.859 13.359 1 98.94 193 HIS A CA 1
ATOM 1549 C C . HIS A 1 193 ? 3.779 18.469 12.039 1 98.94 193 HIS A C 1
ATOM 1551 O O . HIS A 1 193 ? 4.605 18.828 11.195 1 98.94 193 HIS A O 1
ATOM 1557 N N . HIS A 1 194 ? 2.49 18.578 11.898 1 98.88 194 HIS A N 1
ATOM 1558 C CA . HIS A 1 194 ? 1.893 19.219 10.734 1 98.88 194 HIS A CA 1
ATOM 1559 C C . HIS A 1 194 ? 2.441 20.625 10.531 1 98.88 194 HIS A C 1
ATOM 1561 O O . HIS A 1 194 ? 2.885 20.969 9.438 1 98.88 194 HIS A O 1
ATOM 1567 N N . ASP A 1 195 ? 2.426 21.391 11.539 1 98.88 195 ASP A N 1
ATOM 1568 C CA . ASP A 1 195 ? 2.893 22.781 11.469 1 98.88 195 ASP A CA 1
ATOM 1569 C C . ASP A 1 195 ? 4.387 22.828 11.156 1 98.88 195 ASP A C 1
ATOM 1571 O O . ASP A 1 195 ? 4.84 23.719 10.422 1 98.88 195 ASP A O 1
ATOM 1575 N N . ARG A 1 196 ? 5.156 21.953 11.734 1 98.81 196 ARG A N 1
ATOM 1576 C CA . ARG A 1 196 ? 6.59 21.891 11.469 1 98.81 196 ARG A CA 1
ATOM 1577 C C . ARG A 1 196 ? 6.867 21.609 10 1 98.81 196 ARG A C 1
ATOM 1579 O O . ARG A 1 196 ? 7.77 22.203 9.406 1 98.81 196 ARG A O 1
ATOM 1586 N N . VAL A 1 197 ? 6.141 20.688 9.43 1 98.88 197 VAL A N 1
ATOM 1587 C CA . VAL A 1 197 ? 6.328 20.344 8.023 1 98.88 197 VAL A CA 1
ATOM 1588 C C . VAL A 1 197 ? 5.965 21.547 7.145 1 98.88 197 VAL A C 1
ATOM 1590 O O . VAL A 1 197 ? 6.641 21.828 6.152 1 98.88 197 VAL A O 1
ATOM 1593 N N . GLU A 1 198 ? 4.918 22.281 7.469 1 98.62 198 GLU A N 1
ATOM 1594 C CA . GLU A 1 198 ? 4.5 23.453 6.699 1 98.62 198 GLU A CA 1
ATOM 1595 C C . GLU A 1 198 ? 5.605 24.5 6.652 1 98.62 198 GLU A C 1
ATOM 1597 O O . GLU A 1 198 ? 5.707 25.266 5.684 1 98.62 198 GLU A O 1
ATOM 1602 N N . ALA A 1 199 ? 6.395 24.5 7.629 1 98.62 199 ALA A N 1
ATOM 1603 C CA . ALA A 1 199 ? 7.402 25.562 7.766 1 98.62 199 ALA A CA 1
ATOM 1604 C C . ALA A 1 199 ? 8.703 25.172 7.062 1 98.62 199 ALA A C 1
ATOM 1606 O O . ALA A 1 199 ? 9.617 25.984 6.953 1 98.62 199 ALA A O 1
ATOM 1607 N N . LEU A 1 200 ? 8.812 23.953 6.633 1 98.81 200 LEU A N 1
ATOM 1608 C CA . LEU A 1 200 ? 10.047 23.484 5.996 1 98.81 200 LEU A CA 1
ATOM 1609 C C . LEU A 1 200 ? 10.344 24.297 4.738 1 98.81 200 LEU A C 1
ATOM 1611 O O . LEU A 1 200 ? 9.43 24.609 3.959 1 98.81 200 LEU A O 1
ATOM 1615 N N . PRO A 1 201 ? 11.641 24.594 4.562 1 98.38 201 PRO A N 1
ATOM 1616 C CA . PRO A 1 201 ? 11.992 25.219 3.287 1 98.38 201 PRO A CA 1
ATOM 1617 C C . PRO A 1 201 ? 11.586 24.375 2.082 1 98.38 201 PRO A C 1
ATOM 1619 O O . PRO A 1 201 ? 11.758 23.156 2.094 1 98.38 201 PRO A O 1
ATOM 1622 N N . GLY A 1 202 ? 11.086 24.969 1.049 1 98.44 202 GLY A N 1
ATOM 1623 C CA . GLY A 1 202 ? 10.547 24.281 -0.112 1 98.44 202 GLY A CA 1
ATOM 1624 C C . GLY A 1 202 ? 9.062 23.984 -0 1 98.44 202 GLY A C 1
ATOM 1625 O O . GLY A 1 202 ? 8.305 24.25 -0.932 1 98.44 202 GLY A O 1
ATOM 1626 N N . VAL A 1 203 ? 8.711 23.422 1.135 1 98.81 203 VAL A N 1
ATOM 1627 C CA . VAL A 1 203 ? 7.305 23.109 1.364 1 98.81 203 VAL A CA 1
ATOM 1628 C C . VAL A 1 203 ? 6.508 24.391 1.591 1 98.81 203 VAL A C 1
ATOM 1630 O O . VAL A 1 203 ? 5.453 24.594 0.979 1 98.81 203 VAL A O 1
ATOM 1633 N N . LYS A 1 204 ? 7.031 25.234 2.439 1 98.69 204 LYS A N 1
ATOM 1634 C CA . LYS A 1 204 ? 6.371 26.5 2.752 1 98.69 204 LYS A CA 1
ATOM 1635 C C . LYS A 1 204 ? 6.094 27.297 1.484 1 98.69 204 LYS A C 1
ATOM 1637 O O . LYS A 1 204 ? 4.984 27.797 1.287 1 98.69 204 LYS A O 1
ATOM 1642 N N . GLU A 1 205 ? 7.098 27.422 0.646 1 98.5 205 GLU A N 1
ATOM 1643 C CA . GLU A 1 205 ? 6.977 28.156 -0.605 1 98.5 205 GLU A CA 1
ATOM 1644 C C . GLU A 1 205 ? 5.961 27.5 -1.537 1 98.5 205 GLU A C 1
ATOM 1646 O O . GLU A 1 205 ? 5.16 28.203 -2.178 1 98.5 205 GLU A O 1
ATOM 1651 N N . TYR A 1 206 ? 6.02 26.203 -1.648 1 98.5 206 TYR A N 1
ATOM 1652 C CA . TYR A 1 206 ? 5.078 25.469 -2.479 1 98.5 206 TYR A CA 1
ATOM 1653 C C . TYR A 1 206 ? 3.643 25.703 -2.021 1 98.5 206 TYR A C 1
ATOM 1655 O O . TYR A 1 206 ? 2.76 25.969 -2.84 1 98.5 206 TYR A O 1
ATOM 1663 N N . LEU A 1 207 ? 3.41 25.625 -0.685 1 98.5 207 LEU A N 1
ATOM 1664 C CA . LEU A 1 207 ? 2.07 25.781 -0.126 1 98.5 207 LEU A CA 1
ATOM 1665 C C . LEU A 1 207 ? 1.511 27.172 -0.412 1 98.5 207 LEU A C 1
ATOM 1667 O O . LEU A 1 207 ? 0.294 27.344 -0.501 1 98.5 207 LEU A O 1
ATOM 1671 N N . ALA A 1 208 ? 2.375 28.109 -0.604 1 97.94 208 ALA A N 1
ATOM 1672 C CA . ALA A 1 208 ? 1.96 29.5 -0.851 1 97.94 208 ALA A CA 1
ATOM 1673 C C . ALA A 1 208 ? 1.898 29.781 -2.348 1 97.94 208 ALA A C 1
ATOM 1675 O O . ALA A 1 208 ? 1.477 30.875 -2.756 1 97.94 208 ALA A O 1
ATOM 1676 N N . SER A 1 209 ? 2.275 28.875 -3.148 1 97.38 209 SER A N 1
ATOM 1677 C CA . SER A 1 209 ? 2.406 29.109 -4.582 1 97.38 209 SER A CA 1
ATOM 1678 C C . SER A 1 209 ? 1.136 28.703 -5.324 1 97.38 209 SER A C 1
ATOM 1680 O O . SER A 1 209 ? 0.334 27.922 -4.812 1 97.38 209 SER A O 1
ATOM 1682 N N . PRO A 1 210 ? 0.96 29.172 -6.574 1 95.81 210 PRO A N 1
ATOM 1683 C CA . PRO A 1 210 ? -0.189 28.766 -7.391 1 95.81 210 PRO A CA 1
ATOM 1684 C C . PRO A 1 210 ? -0.108 27.312 -7.848 1 95.81 210 PRO A C 1
ATOM 1686 O O . PRO A 1 210 ? -1.092 26.766 -8.352 1 95.81 210 PRO A O 1
ATOM 1689 N N . ASP A 1 211 ? 1.012 26.719 -7.641 1 95.12 211 ASP A N 1
ATOM 1690 C CA . ASP A 1 211 ? 1.168 25.312 -8.016 1 95.12 211 ASP A CA 1
ATOM 1691 C C . ASP A 1 211 ? 0.389 24.406 -7.062 1 95.12 211 ASP A C 1
ATOM 1693 O O . ASP A 1 211 ? 0.11 23.25 -7.391 1 95.12 211 ASP A O 1
ATOM 1697 N N . ARG A 1 212 ? 0.246 24.906 -5.875 1 96.81 212 ARG A N 1
ATOM 1698 C CA . ARG A 1 212 ? -0.636 24.172 -4.977 1 96.81 212 ARG A CA 1
ATOM 1699 C C . ARG A 1 212 ? -2.1 24.406 -5.34 1 96.81 212 ARG A C 1
ATOM 1701 O O . ARG A 1 212 ? -2.67 25.453 -5.016 1 96.81 212 ARG A O 1
ATOM 1708 N N . LEU A 1 213 ? -2.668 23.438 -5.918 1 94.75 213 LEU A N 1
ATOM 1709 C CA . LEU A 1 213 ? -4.043 23.562 -6.391 1 94.75 213 LEU A CA 1
ATOM 1710 C C . LEU A 1 213 ? -5.012 23.672 -5.219 1 94.75 213 LEU A C 1
ATOM 1712 O O . LEU A 1 213 ? -4.797 23.062 -4.172 1 94.75 213 LEU A O 1
ATOM 1716 N N . ALA A 1 214 ? -6.027 24.328 -5.402 1 92.31 214 ALA A N 1
ATOM 1717 C CA . ALA A 1 214 ? -6.945 24.688 -4.324 1 92.31 214 ALA A CA 1
ATOM 1718 C C . ALA A 1 214 ? -7.801 23.5 -3.904 1 92.31 214 ALA A C 1
ATOM 1720 O O . ALA A 1 214 ? -8.047 23.297 -2.715 1 92.31 214 ALA A O 1
ATOM 1721 N N . ALA A 1 215 ? -8.289 22.75 -4.883 1 93.38 215 ALA A N 1
ATOM 1722 C CA . ALA A 1 215 ? -9.234 21.672 -4.598 1 93.38 215 ALA A CA 1
ATOM 1723 C C . ALA A 1 215 ? -8.516 20.438 -4.074 1 93.38 215 ALA A C 1
ATOM 1725 O O . ALA A 1 215 ? -7.711 19.828 -4.785 1 93.38 215 ALA A O 1
ATOM 1726 N N . PRO A 1 216 ? -8.852 20 -2.869 1 94.25 216 PRO A N 1
ATOM 1727 C CA . PRO A 1 216 ? -8.211 18.781 -2.357 1 94.25 216 PRO A CA 1
ATOM 1728 C C . PRO A 1 216 ? -8.758 17.516 -3.002 1 94.25 216 PRO A C 1
ATOM 1730 O O . PRO A 1 216 ? -8.023 16.547 -3.17 1 94.25 216 PRO A O 1
ATOM 1733 N N . ASN A 1 217 ? -10.078 17.609 -3.291 1 93.38 217 ASN A N 1
ATOM 1734 C CA . ASN A 1 217 ? -10.797 16.484 -3.885 1 93.38 217 ASN A CA 1
ATOM 1735 C C . ASN A 1 217 ? -11.578 16.906 -5.125 1 93.38 217 ASN A C 1
ATOM 1737 O O . ASN A 1 217 ? -11.828 18.094 -5.328 1 93.38 217 ASN A O 1
ATOM 1741 N N . ASN A 1 218 ? -11.961 15.938 -5.883 1 89.12 218 ASN A N 1
ATOM 1742 C CA . ASN A 1 218 ? -12.578 16.219 -7.176 1 89.12 218 ASN A CA 1
ATOM 1743 C C . ASN A 1 218 ? -14.062 16.547 -7.031 1 89.12 218 ASN A C 1
ATOM 1745 O O . ASN A 1 218 ? -14.672 17.109 -7.941 1 89.12 218 ASN A O 1
ATOM 1749 N N . ASN A 1 219 ? -14.648 16.344 -5.945 1 87.38 219 ASN A N 1
ATOM 1750 C CA . ASN A 1 219 ? -16.094 16.547 -5.824 1 87.38 219 ASN A CA 1
ATOM 1751 C C . ASN A 1 219 ? -16.422 17.844 -5.086 1 87.38 219 ASN A C 1
ATOM 1753 O O . ASN A 1 219 ? -17.562 18.031 -4.652 1 87.38 219 ASN A O 1
ATOM 1757 N N . GLY A 1 220 ? -15.461 18.594 -4.898 1 83.94 220 GLY A N 1
ATOM 1758 C CA . GLY A 1 220 ? -15.664 19.906 -4.289 1 83.94 220 GLY A CA 1
ATOM 1759 C C . GLY A 1 220 ? -15.742 19.844 -2.777 1 83.94 220 GLY A C 1
ATOM 1760 O O . GLY A 1 220 ? -15.961 20.875 -2.125 1 83.94 220 GLY A O 1
ATOM 1761 N N . LEU A 1 221 ? -15.766 18.641 -2.34 1 82.12 221 LEU A N 1
ATOM 1762 C CA . LEU A 1 221 ? -15.797 18.5 -0.888 1 82.12 221 LEU A CA 1
ATOM 1763 C C . LEU A 1 221 ? -14.383 18.344 -0.323 1 82.12 221 LEU A C 1
ATOM 1765 O O . LEU A 1 221 ? -13.523 17.719 -0.946 1 82.12 221 LEU A O 1
ATOM 1769 N N . GLY A 1 222 ? -14.086 19.094 0.818 1 67.69 222 GLY A N 1
ATOM 1770 C CA . GLY A 1 222 ? -12.828 19 1.548 1 67.69 222 GLY A CA 1
ATOM 1771 C C . GLY A 1 222 ? -11.789 20 1.07 1 67.69 222 GLY A C 1
ATOM 1772 O O . GLY A 1 222 ? -11.914 20.562 -0.016 1 67.69 222 GLY A O 1
ATOM 1773 N N . MET B 1 1 ? 20.484 -16.719 12.312 1 61.19 1 MET B N 1
ATOM 1774 C CA . MET B 1 1 ? 19.594 -15.875 13.102 1 61.19 1 MET B CA 1
ATOM 1775 C C . MET B 1 1 ? 18.281 -15.633 12.367 1 61.19 1 MET B C 1
ATOM 1777 O O . MET B 1 1 ? 18.203 -15.766 11.148 1 61.19 1 MET B O 1
ATOM 1781 N N . THR B 1 2 ? 16.859 -15.742 13.008 1 86.25 2 THR B N 1
ATOM 1782 C CA . THR B 1 2 ? 15.523 -16.188 12.656 1 86.25 2 THR B CA 1
ATOM 1783 C C . THR B 1 2 ? 14.602 -15.008 12.406 1 86.25 2 THR B C 1
ATOM 1785 O O . THR B 1 2 ? 14.812 -13.922 12.938 1 86.25 2 THR B O 1
ATOM 1788 N N . PHE B 1 3 ? 14 -14.969 11.305 1 97.31 3 PHE B N 1
ATOM 1789 C CA . PHE B 1 3 ? 12.875 -14.086 11.008 1 97.31 3 PHE B CA 1
ATOM 1790 C C . PHE B 1 3 ? 11.578 -14.641 11.586 1 97.31 3 PHE B C 1
ATOM 1792 O O . PHE B 1 3 ? 11.148 -15.734 11.211 1 97.31 3 PHE B O 1
ATOM 1799 N N . THR B 1 4 ? 11.031 -13.875 12.562 1 98.5 4 THR B N 1
ATOM 1800 C CA . THR B 1 4 ? 9.797 -14.344 13.195 1 98.5 4 THR B CA 1
ATOM 1801 C C . THR B 1 4 ? 8.586 -13.617 12.633 1 98.5 4 THR B C 1
ATOM 1803 O O . THR B 1 4 ? 8.555 -12.383 12.594 1 98.5 4 THR B O 1
ATOM 1806 N N . ILE B 1 5 ? 7.652 -14.367 12.227 1 98.38 5 ILE B N 1
ATOM 1807 C CA . ILE B 1 5 ? 6.406 -13.82 11.703 1 98.38 5 ILE B CA 1
ATOM 1808 C C . ILE B 1 5 ? 5.258 -14.141 12.664 1 98.38 5 ILE B C 1
ATOM 1810 O O . ILE B 1 5 ? 5.012 -15.305 12.969 1 98.38 5 ILE B O 1
ATOM 1814 N N . TYR B 1 6 ? 4.617 -13.133 13.172 1 98.12 6 TYR B N 1
ATOM 1815 C CA . TYR B 1 6 ? 3.447 -13.273 14.031 1 98.12 6 TYR B CA 1
ATOM 1816 C C . TYR B 1 6 ? 2.16 -13.109 13.234 1 98.12 6 TYR B C 1
ATOM 1818 O O . TYR B 1 6 ? 1.91 -12.055 12.648 1 98.12 6 TYR B O 1
ATOM 1826 N N . TYR B 1 7 ? 1.402 -14.125 13.25 1 97.06 7 TYR B N 1
ATOM 1827 C CA . TYR B 1 7 ? 0.161 -14.109 12.484 1 97.06 7 TYR B CA 1
ATOM 1828 C C . TYR B 1 7 ? -0.818 -15.156 13 1 97.06 7 TYR B C 1
ATOM 1830 O O . TYR B 1 7 ? -0.5 -15.906 13.922 1 97.06 7 TYR B O 1
ATOM 1838 N N . PHE B 1 8 ? -2.08 -15.109 12.492 1 94.94 8 PHE B N 1
ATOM 1839 C CA . PHE B 1 8 ? -3.082 -16.125 12.781 1 94.94 8 PHE B CA 1
ATOM 1840 C C . PHE B 1 8 ? -2.721 -17.453 12.109 1 94.94 8 PHE B C 1
ATOM 1842 O O . PHE B 1 8 ? -1.88 -17.484 11.211 1 94.94 8 PHE B O 1
ATOM 1849 N N . PRO B 1 9 ? -3.295 -18.516 12.555 1 93.75 9 PRO B N 1
ATOM 1850 C CA . PRO B 1 9 ? -2.947 -19.812 11.977 1 93.75 9 PRO B CA 1
ATOM 1851 C C . PRO B 1 9 ? -3.607 -20.047 10.617 1 93.75 9 PRO B C 1
ATOM 1853 O O . PRO B 1 9 ? -4.305 -21.047 10.43 1 93.75 9 PRO B O 1
ATOM 1856 N N . ILE B 1 10 ? -3.449 -19.234 9.719 1 95.5 10 ILE B N 1
ATOM 1857 C CA . ILE B 1 10 ? -3.887 -19.266 8.328 1 95.5 10 ILE B CA 1
ATOM 1858 C C . ILE B 1 10 ? -2.791 -18.672 7.434 1 95.5 10 ILE B C 1
ATOM 1860 O O . ILE B 1 10 ? -1.793 -18.156 7.93 1 95.5 10 ILE B O 1
ATOM 1864 N N . ARG B 1 11 ? -2.846 -18.812 6.113 1 96.06 11 ARG B N 1
ATOM 1865 C CA . ARG B 1 11 ? -1.901 -18.188 5.191 1 96.06 11 ARG B CA 1
ATOM 1866 C C . ARG B 1 11 ? -2.059 -16.672 5.188 1 96.06 11 ARG B C 1
ATOM 1868 O O . ARG B 1 11 ? -1.144 -15.938 5.582 1 96.06 11 ARG B O 1
ATOM 1875 N N . GLY B 1 12 ? -3.312 -16.188 4.84 1 95.69 12 GLY B N 1
ATOM 1876 C CA . GLY B 1 12 ? -3.678 -14.781 4.91 1 95.69 12 GLY B CA 1
ATOM 1877 C C . GLY B 1 12 ? -2.613 -13.859 4.344 1 95.69 12 GLY B C 1
ATOM 1878 O O . GLY B 1 12 ? -1.904 -14.219 3.404 1 95.69 12 GLY B O 1
ATOM 1879 N N . ARG B 1 13 ? -2.475 -12.688 4.891 1 96.25 13 ARG B N 1
ATOM 1880 C CA . ARG B 1 13 ? -1.591 -11.625 4.418 1 96.25 13 ARG B CA 1
ATOM 1881 C C . ARG B 1 13 ? -0.131 -11.969 4.699 1 96.25 13 ARG B C 1
ATOM 1883 O O . ARG B 1 13 ? 0.774 -11.391 4.09 1 96.25 13 ARG B O 1
ATOM 1890 N N . ALA B 1 14 ? 0.105 -12.891 5.574 1 97.94 14 ALA B N 1
ATOM 1891 C CA . ALA B 1 14 ? 1.475 -13.219 5.965 1 97.94 14 ALA B CA 1
ATOM 1892 C C . ALA B 1 14 ? 2.133 -14.141 4.938 1 97.94 14 ALA B C 1
ATOM 1894 O O . ALA B 1 14 ? 3.35 -14.336 4.965 1 97.94 14 ALA B O 1
ATOM 1895 N N . GLU B 1 15 ? 1.345 -14.695 4.059 1 98.5 15 GLU B N 1
ATOM 1896 C CA . GLU B 1 15 ? 1.82 -15.758 3.176 1 98.5 15 GLU B CA 1
ATOM 1897 C C . GLU B 1 15 ? 2.955 -15.266 2.281 1 98.5 15 GLU B C 1
ATOM 1899 O O . GLU B 1 15 ? 3.93 -15.984 2.055 1 98.5 15 GLU B O 1
ATOM 1904 N N . VAL B 1 16 ? 2.85 -14.07 1.749 1 98.88 16 VAL B N 1
ATOM 1905 C CA . VAL B 1 16 ? 3.869 -13.578 0.827 1 98.88 16 VAL B CA 1
ATOM 1906 C C . VAL B 1 16 ? 5.207 -13.461 1.553 1 98.88 16 VAL B C 1
ATOM 1908 O O . VAL B 1 16 ? 6.258 -13.781 0.989 1 98.88 16 VAL B O 1
ATOM 1911 N N . ALA B 1 17 ? 5.207 -12.977 2.781 1 98.81 17 ALA B N 1
ATOM 1912 C CA . ALA B 1 17 ? 6.449 -12.898 3.547 1 98.81 17 ALA B CA 1
ATOM 1913 C C . ALA B 1 17 ? 7.066 -14.289 3.719 1 98.81 17 ALA B C 1
ATOM 1915 O O . ALA B 1 17 ? 8.289 -14.445 3.613 1 98.81 17 ALA B O 1
ATOM 1916 N N . LYS B 1 18 ? 6.227 -15.266 3.965 1 98.62 18 LYS B N 1
ATOM 1917 C CA . LYS B 1 18 ? 6.707 -16.641 4.098 1 98.62 18 LYS B CA 1
ATOM 1918 C C . LYS B 1 18 ? 7.309 -17.141 2.787 1 98.62 18 LYS B C 1
ATOM 1920 O O . LYS B 1 18 ? 8.352 -17.797 2.787 1 98.62 18 LYS B O 1
ATOM 1925 N N . LEU B 1 19 ? 6.664 -16.828 1.738 1 98.88 19 LEU B N 1
ATOM 1926 C CA . LEU B 1 19 ? 7.164 -17.188 0.419 1 98.88 19 LEU B CA 1
ATOM 1927 C C . LEU B 1 19 ? 8.516 -16.547 0.148 1 98.88 19 LEU B C 1
ATOM 1929 O O . LEU B 1 19 ? 9.414 -17.188 -0.404 1 98.88 19 LEU B O 1
ATOM 1933 N N . VAL B 1 20 ? 8.664 -15.266 0.507 1 98.88 20 VAL B N 1
ATOM 1934 C CA . VAL B 1 20 ? 9.938 -14.578 0.315 1 98.88 20 VAL B CA 1
ATOM 1935 C C . VAL B 1 20 ? 11.023 -15.25 1.155 1 98.88 20 VAL B C 1
ATOM 1937 O O . VAL B 1 20 ? 12.141 -15.469 0.678 1 98.88 20 VAL B O 1
ATOM 1940 N N . CYS B 1 21 ? 10.703 -15.609 2.389 1 98.69 21 CYS B N 1
ATOM 1941 C CA . CYS B 1 21 ? 11.656 -16.312 3.238 1 98.69 21 CYS B CA 1
ATOM 1942 C C . CYS B 1 21 ? 12.062 -17.641 2.615 1 98.69 21 CYS B C 1
ATOM 1944 O O . CYS B 1 21 ? 13.25 -17.984 2.598 1 98.69 21 CYS B O 1
ATOM 1946 N N . ALA B 1 22 ? 11.078 -18.328 2.121 1 98.56 22 ALA B N 1
ATOM 1947 C CA . ALA B 1 22 ? 11.328 -19.641 1.525 1 98.56 22 ALA B CA 1
ATOM 1948 C C . ALA B 1 22 ? 12.266 -19.531 0.325 1 98.56 22 ALA B C 1
ATOM 1950 O O . ALA B 1 22 ? 13.242 -20.266 0.219 1 98.56 22 ALA B O 1
ATOM 1951 N N . TYR B 1 23 ? 11.945 -18.609 -0.526 1 98.75 23 TYR B N 1
ATOM 1952 C CA . TYR B 1 23 ? 12.758 -18.422 -1.722 1 98.75 23 TYR B CA 1
ATOM 1953 C C . TYR B 1 23 ? 14.172 -17.984 -1.354 1 98.75 23 TYR B C 1
ATOM 1955 O O . TYR B 1 23 ? 15.148 -18.422 -1.971 1 98.75 23 TYR B O 1
ATOM 1963 N N . ALA B 1 24 ? 14.305 -17.125 -0.373 1 98.38 24 ALA B N 1
ATOM 1964 C CA . ALA B 1 24 ? 15.586 -16.531 0.026 1 98.38 24 ALA B CA 1
ATOM 1965 C C . ALA B 1 24 ? 16.359 -17.484 0.941 1 98.38 24 ALA B C 1
ATOM 1967 O O . ALA B 1 24 ? 17.5 -17.188 1.32 1 98.38 24 ALA B O 1
ATOM 1968 N N . LYS B 1 25 ? 15.719 -18.547 1.355 1 97.31 25 LYS B N 1
ATOM 1969 C CA . LYS B 1 25 ? 16.281 -19.484 2.32 1 97.31 25 LYS B CA 1
ATOM 1970 C C . LYS B 1 25 ? 16.578 -18.797 3.648 1 97.31 25 LYS B C 1
ATOM 1972 O O . LYS B 1 25 ? 17.609 -19.078 4.281 1 97.31 25 LYS B O 1
ATOM 1977 N N . GLU B 1 26 ? 15.758 -17.859 3.932 1 97.38 26 GLU B N 1
ATOM 1978 C CA . GLU B 1 26 ? 15.781 -17.219 5.238 1 97.38 26 GLU B CA 1
ATOM 1979 C C . GLU B 1 26 ? 15.117 -18.094 6.297 1 97.38 26 GLU B C 1
ATOM 1981 O O . GLU B 1 26 ? 13.922 -18.391 6.207 1 97.38 26 GLU B O 1
ATOM 1986 N N . PRO B 1 27 ? 15.922 -18.547 7.293 1 97 27 PRO B N 1
ATOM 1987 C CA . PRO B 1 27 ? 15.242 -19.234 8.391 1 97 27 PRO B CA 1
ATOM 1988 C C . PRO B 1 27 ? 14.172 -18.375 9.062 1 97 27 PRO B C 1
ATOM 1990 O O . PRO B 1 27 ? 14.414 -17.188 9.336 1 97 27 PRO B O 1
ATOM 1993 N N . TRP B 1 28 ? 12.984 -18.984 9.242 1 97.38 28 TRP B N 1
ATOM 1994 C CA . TRP B 1 28 ? 11.883 -18.234 9.82 1 97.38 28 TRP B CA 1
ATOM 1995 C C . TRP B 1 28 ? 10.984 -19.125 10.664 1 97.38 28 TRP B C 1
ATOM 1997 O O . TRP B 1 28 ? 11.062 -20.359 10.57 1 97.38 28 TRP B O 1
ATOM 2007 N N . LYS B 1 29 ? 10.227 -18.516 11.5 1 96.25 29 LYS B N 1
ATOM 2008 C CA . LYS B 1 29 ? 9.203 -19.234 12.258 1 96.25 29 LYS B CA 1
ATOM 2009 C C . LYS B 1 29 ? 7.91 -18.422 12.328 1 96.25 29 LYS B C 1
ATOM 2011 O O . LYS B 1 29 ? 7.938 -17.203 12.289 1 96.25 29 LYS B O 1
ATOM 2016 N N . LEU B 1 30 ? 6.879 -19.141 12.383 1 96.88 30 LEU B N 1
ATOM 2017 C CA . LEU B 1 30 ? 5.559 -18.562 12.586 1 96.88 30 LEU B CA 1
ATOM 2018 C C . LEU B 1 30 ? 5.129 -18.672 14.047 1 96.88 30 LEU B C 1
ATOM 2020 O O . LEU B 1 30 ? 5.23 -19.75 14.641 1 96.88 30 LEU B O 1
ATOM 2024 N N . VAL B 1 31 ? 4.738 -17.594 14.578 1 97.25 31 VAL B N 1
ATOM 2025 C CA . VAL B 1 31 ? 4.207 -17.594 15.938 1 97.25 31 VAL B CA 1
ATOM 2026 C C . VAL B 1 31 ? 2.746 -17.141 15.914 1 97.25 31 VAL B C 1
ATOM 2028 O O . VAL B 1 31 ? 2.436 -16.031 15.484 1 97.25 31 VAL B O 1
ATOM 2031 N N . GLU B 1 32 ? 1.938 -18.016 16.375 1 96.12 32 GLU B N 1
ATOM 2032 C CA . GLU B 1 32 ? 0.521 -17.672 16.453 1 96.12 32 GLU B CA 1
ATOM 2033 C C . GLU B 1 32 ? 0.26 -16.688 17.594 1 96.12 32 GLU B C 1
ATOM 2035 O O . GLU B 1 32 ? 0.908 -16.75 18.641 1 96.12 32 GLU B O 1
ATOM 2040 N N . HIS B 1 33 ? -0.583 -15.742 17.297 1 93.44 33 HIS B N 1
ATOM 2041 C CA . HIS B 1 33 ? -1.036 -14.812 18.328 1 93.44 33 HIS B CA 1
ATOM 2042 C C . HIS B 1 33 ? -2.545 -14.602 18.25 1 93.44 33 HIS B C 1
ATOM 2044 O O . HIS B 1 33 ? -3.201 -15.102 17.344 1 93.44 33 HIS B O 1
ATOM 2050 N N . SER B 1 34 ? -3.076 -13.922 19.281 1 89 34 SER B N 1
ATOM 2051 C CA . SER B 1 34 ? -4.516 -13.68 19.312 1 89 34 SER B CA 1
ATOM 2052 C C . SER B 1 34 ? -4.84 -12.234 18.969 1 89 34 SER B C 1
ATOM 2054 O O . SER B 1 34 ? -3.984 -11.352 19.078 1 89 34 SER B O 1
ATOM 2056 N N . TYR B 1 35 ? -6.059 -12.133 18.547 1 88.38 35 TYR B N 1
ATOM 2057 C CA . TYR B 1 35 ? -6.562 -10.789 18.281 1 88.38 35 TYR B CA 1
ATOM 2058 C C . TYR B 1 35 ? -6.449 -9.906 19.516 1 88.38 35 TYR B C 1
ATOM 2060 O O . TYR B 1 35 ? -6.082 -8.734 19.422 1 88.38 35 TYR B O 1
ATOM 2068 N N . GLU B 1 36 ? -6.715 -10.461 20.672 1 88.69 36 GLU B N 1
ATOM 2069 C CA . GLU B 1 36 ? -6.645 -9.727 21.922 1 88.69 36 GLU B CA 1
ATOM 2070 C C . GLU B 1 36 ? -5.223 -9.25 22.219 1 88.69 36 GLU B C 1
ATOM 2072 O O . GLU B 1 36 ? -5.02 -8.125 22.656 1 88.69 36 GLU B O 1
ATOM 2077 N N . GLU B 1 37 ? -4.328 -10.047 21.875 1 90.75 37 GLU B N 1
ATOM 2078 C CA . GLU B 1 37 ? -2.932 -9.711 22.141 1 90.75 37 GLU B CA 1
ATOM 2079 C C . GLU B 1 37 ? -2.5 -8.5 21.312 1 90.75 37 GLU B C 1
ATOM 2081 O O . GLU B 1 37 ? -1.884 -7.57 21.844 1 90.75 37 GLU B O 1
ATOM 2086 N N . GLN B 1 38 ? -2.83 -8.508 20.016 1 92 38 GLN B N 1
ATOM 2087 C CA . GLN B 1 38 ? -2.375 -7.414 19.172 1 92 38 GLN B CA 1
ATOM 2088 C C . GLN B 1 38 ? -3.08 -6.109 19.531 1 92 38 GLN B C 1
ATOM 2090 O O . GLN B 1 38 ? -2.506 -5.027 19.391 1 92 38 GLN B O 1
ATOM 2095 N N . LYS B 1 39 ? -4.23 -6.168 20.125 1 89.5 39 LYS B N 1
ATOM 2096 C CA . LYS B 1 39 ? -4.996 -4.965 20.453 1 89.5 39 LYS B CA 1
ATOM 2097 C C . LYS B 1 39 ? -4.582 -4.398 21.812 1 89.5 39 LYS B C 1
ATOM 2099 O O . LYS B 1 39 ? -4.738 -3.203 22.062 1 89.5 39 LYS B O 1
ATOM 2104 N N . ASN B 1 40 ? -4.012 -5.203 22.641 1 89.06 40 ASN B N 1
ATOM 2105 C CA . ASN B 1 40 ? -3.764 -4.789 24.016 1 89.06 40 ASN B CA 1
ATOM 2106 C C . ASN B 1 40 ? -2.295 -4.445 24.25 1 89.06 40 ASN B C 1
ATOM 2108 O O . ASN B 1 40 ? -1.901 -4.07 25.359 1 89.06 40 ASN B O 1
ATOM 2112 N N . ASP B 1 41 ? -1.465 -4.492 23.266 1 91.94 41 ASP B N 1
ATOM 2113 C CA . ASP B 1 41 ? -0.045 -4.176 23.391 1 91.94 41 ASP B CA 1
ATOM 2114 C C . ASP B 1 41 ? 0.442 -3.363 22.188 1 91.94 41 ASP B C 1
ATOM 2116 O O . ASP B 1 41 ? 1.205 -3.867 21.359 1 91.94 41 ASP B O 1
ATOM 2120 N N . LEU B 1 42 ? 0.176 -2.158 22.219 1 90.88 42 LEU B N 1
ATOM 2121 C CA . LEU B 1 42 ? 0.453 -1.3 21.062 1 90.88 42 LEU B CA 1
ATOM 2122 C C . LEU B 1 42 ? 1.936 -0.949 21 1 90.88 42 LEU B C 1
ATOM 2124 O O . LEU B 1 42 ? 2.41 -0.444 19.984 1 90.88 42 LEU B O 1
ATOM 2128 N N . ASP B 1 43 ? 2.691 -1.19 22.016 1 92.62 43 ASP B N 1
ATOM 2129 C CA . ASP B 1 43 ? 4.141 -1.032 21.938 1 92.62 43 ASP B CA 1
ATOM 2130 C C . ASP B 1 43 ? 4.762 -2.104 21.047 1 92.62 43 ASP B C 1
ATOM 2132 O O . ASP B 1 43 ? 5.695 -1.823 20.281 1 92.62 43 ASP B O 1
ATOM 2136 N N . THR B 1 44 ? 4.176 -3.273 21.156 1 94.81 44 THR B N 1
ATOM 2137 C CA . THR B 1 44 ? 4.645 -4.398 20.359 1 94.81 44 THR B CA 1
ATOM 2138 C C . THR B 1 44 ? 3.986 -4.398 18.969 1 94.81 44 THR B C 1
ATOM 2140 O O . THR B 1 44 ? 4.625 -4.734 17.984 1 94.81 44 THR B O 1
ATOM 2143 N N . TRP B 1 45 ? 2.688 -4.008 19 1 94.31 45 TRP B N 1
ATOM 2144 C CA . TRP B 1 45 ? 1.868 -3.961 17.797 1 94.31 45 TRP B CA 1
ATOM 2145 C C . TRP B 1 45 ? 1.411 -2.535 17.5 1 94.31 45 TRP B C 1
ATOM 2147 O O . TRP B 1 45 ? 0.274 -2.166 17.812 1 94.31 45 TRP B O 1
ATOM 2157 N N . PRO B 1 46 ? 2.213 -1.791 16.812 1 93.44 46 PRO B N 1
ATOM 2158 C CA . PRO B 1 46 ? 1.993 -0.346 16.719 1 93.44 46 PRO B CA 1
ATOM 2159 C C . PRO B 1 46 ? 0.637 0.005 16.109 1 93.44 46 PRO B C 1
ATOM 2161 O O . PRO B 1 46 ? 0.094 1.079 16.391 1 93.44 46 PRO B O 1
ATOM 2164 N N . PHE B 1 47 ? 0.046 -0.854 15.297 1 94.06 47 PHE B N 1
ATOM 2165 C CA . PHE B 1 47 ? -1.245 -0.556 14.688 1 94.06 47 PHE B CA 1
ATOM 2166 C C . PHE B 1 47 ? -2.303 -1.554 15.141 1 94.06 47 PHE B C 1
ATOM 2168 O O . PHE B 1 47 ? -3.381 -1.64 14.547 1 94.06 47 PHE B O 1
ATOM 2175 N N . GLY B 1 48 ? -1.942 -2.357 16.141 1 92.81 48 GLY B N 1
ATOM 2176 C CA . GLY B 1 48 ? -2.867 -3.359 16.656 1 92.81 48 GLY B CA 1
ATOM 2177 C C . GLY B 1 48 ? -3.311 -4.355 15.602 1 92.81 48 GLY B C 1
ATOM 2178 O O . GLY B 1 48 ? -4.461 -4.801 15.602 1 92.81 48 GLY B O 1
ATOM 2179 N N . GLN B 1 49 ? -2.467 -4.582 14.68 1 93.44 49 GLN B N 1
ATOM 2180 C CA . GLN B 1 49 ? -2.797 -5.465 13.562 1 93.44 49 GLN B CA 1
ATOM 2181 C C . GLN B 1 49 ? -1.667 -6.453 13.289 1 93.44 49 GLN B C 1
ATOM 2183 O O . GLN B 1 49 ? -0.549 -6.277 13.773 1 93.44 49 GLN B O 1
ATOM 2188 N N . SER B 1 50 ? -1.969 -7.5 12.656 1 94.69 50 SER B N 1
ATOM 2189 C CA . SER B 1 50 ? -1.013 -8.453 12.109 1 94.69 50 SER B CA 1
ATOM 2190 C C . SER B 1 50 ? -1.102 -8.523 10.586 1 94.69 50 SER B C 1
ATOM 2192 O O . SER B 1 50 ? -2.105 -8.109 10 1 94.69 50 SER B O 1
ATOM 2194 N N . PRO B 1 51 ? -0.031 -8.891 9.859 1 97.38 51 PRO B N 1
ATOM 2195 C CA . PRO B 1 51 ? 1.178 -9.539 10.375 1 97.38 51 PRO B CA 1
ATOM 2196 C C . PRO B 1 51 ? 2.148 -8.555 11.016 1 97.38 51 PRO B C 1
ATOM 2198 O O . PRO B 1 51 ? 2.139 -7.363 10.68 1 97.38 51 PRO B O 1
ATOM 2201 N N . ARG B 1 52 ? 2.82 -9.031 11.961 1 98.06 52 ARG B N 1
ATOM 2202 C CA . ARG B 1 52 ? 4.012 -8.422 12.547 1 98.06 52 ARG B CA 1
ATOM 2203 C C . ARG B 1 52 ? 5.227 -9.336 12.383 1 98.06 52 ARG B C 1
ATOM 2205 O O . ARG B 1 52 ? 5.117 -10.555 12.531 1 98.06 52 ARG B O 1
ATOM 2212 N N . ALA B 1 53 ? 6.367 -8.758 12.07 1 98.62 53 ALA B N 1
ATOM 2213 C CA . ALA B 1 53 ? 7.586 -9.562 11.953 1 98.62 53 ALA B CA 1
ATOM 2214 C C . ALA B 1 53 ? 8.727 -8.938 12.75 1 98.62 53 ALA B C 1
ATOM 2216 O O . ALA B 1 53 ? 8.781 -7.723 12.93 1 98.62 53 ALA B O 1
ATOM 2217 N N . VAL B 1 54 ? 9.57 -9.797 13.219 1 98.19 54 VAL B N 1
ATOM 2218 C CA . VAL B 1 54 ? 10.789 -9.367 13.898 1 98.19 54 VAL B CA 1
ATOM 2219 C C . VAL B 1 54 ? 12.008 -9.961 13.195 1 98.19 54 VAL B C 1
ATOM 2221 O O . VAL B 1 54 ? 12.109 -11.18 13.047 1 98.19 54 VAL B O 1
ATOM 2224 N N . ASP B 1 55 ? 12.805 -9.102 12.688 1 98 55 ASP B N 1
ATOM 2225 C CA . ASP B 1 55 ? 14.109 -9.539 12.188 1 98 55 ASP B CA 1
ATOM 2226 C C . ASP B 1 55 ? 15.125 -9.648 13.328 1 98 55 ASP B C 1
ATOM 2228 O O . ASP B 1 55 ? 15.719 -8.648 13.734 1 98 55 ASP B O 1
ATOM 2232 N N . GLU B 1 56 ? 15.391 -10.758 13.742 1 94.94 56 GLU B N 1
ATOM 2233 C CA . GLU B 1 56 ? 16.188 -10.977 14.945 1 94.94 56 GLU B CA 1
ATOM 2234 C C . GLU B 1 56 ? 17.641 -10.555 14.734 1 94.94 56 GLU B C 1
ATOM 2236 O O . GLU B 1 56 ? 18.344 -10.25 15.703 1 94.94 56 GLU B O 1
ATOM 2241 N N . ASP B 1 57 ? 18.109 -10.516 13.57 1 93 57 ASP B N 1
ATOM 2242 C CA . ASP B 1 57 ? 19.469 -10.07 13.273 1 93 57 ASP B CA 1
ATOM 2243 C C . ASP B 1 57 ? 19.625 -8.578 13.547 1 93 57 ASP B C 1
ATOM 2245 O O . ASP B 1 57 ? 20.625 -8.156 14.125 1 93 57 ASP B O 1
ATOM 2249 N N . SER B 1 58 ? 18.641 -7.812 13.156 1 92.88 58 SER B N 1
ATOM 2250 C CA . SER B 1 58 ? 18.734 -6.359 13.297 1 92.88 58 SER B CA 1
ATOM 2251 C C . SER B 1 58 ? 17.953 -5.867 14.5 1 92.88 58 SER B C 1
ATOM 2253 O O . SER B 1 58 ? 18.125 -4.73 14.945 1 92.88 58 SER B O 1
ATOM 2255 N N . GLY B 1 59 ? 17 -6.734 14.953 1 94.31 59 GLY B N 1
ATOM 2256 C CA . GLY B 1 59 ? 16.094 -6.316 16.016 1 94.31 59 GLY B CA 1
ATOM 2257 C C . GLY B 1 59 ? 14.906 -5.527 15.516 1 94.31 59 GLY B C 1
ATOM 2258 O O . GLY B 1 59 ? 14.094 -5.055 16.297 1 94.31 59 GLY B O 1
ATOM 2259 N N . ALA B 1 60 ? 14.766 -5.426 14.242 1 95.38 60 ALA B N 1
ATOM 2260 C CA . ALA B 1 60 ? 13.68 -4.641 13.656 1 95.38 60 ALA B CA 1
ATOM 2261 C C . ALA B 1 60 ? 12.32 -5.281 13.938 1 95.38 60 ALA B C 1
ATOM 2263 O O . ALA B 1 60 ? 12.133 -6.48 13.703 1 95.38 60 ALA B O 1
ATOM 2264 N N . ASN B 1 61 ? 11.398 -4.523 14.469 1 97.31 61 ASN B N 1
ATOM 2265 C CA . ASN B 1 61 ? 9.977 -4.855 14.578 1 97.31 61 ASN B CA 1
ATOM 2266 C C . ASN B 1 61 ? 9.172 -4.238 13.438 1 97.31 61 ASN B C 1
ATOM 2268 O O . ASN B 1 61 ? 9.047 -3.018 13.344 1 97.31 61 ASN B O 1
ATOM 2272 N N . ILE B 1 62 ? 8.625 -5.074 12.617 1 98.5 62 ILE B N 1
ATOM 2273 C CA . ILE B 1 62 ? 8.086 -4.59 11.352 1 98.5 62 ILE B CA 1
ATOM 2274 C C . ILE B 1 62 ? 6.605 -4.953 11.258 1 98.5 62 ILE B C 1
ATOM 2276 O O . ILE B 1 62 ? 6.223 -6.102 11.5 1 98.5 62 ILE B O 1
ATOM 2280 N N . VAL B 1 63 ? 5.844 -3.945 10.93 1 97.25 63 VAL B N 1
ATOM 2281 C CA . VAL B 1 63 ? 4.422 -4.141 10.648 1 97.25 63 VAL B CA 1
ATOM 2282 C C . VAL B 1 63 ? 4.098 -3.646 9.242 1 97.25 63 VAL B C 1
ATOM 2284 O O . VAL B 1 63 ? 4.961 -3.086 8.562 1 97.25 63 VAL B O 1
ATOM 2287 N N . GLN B 1 64 ? 2.863 -3.895 8.852 1 97.25 64 GLN B N 1
ATOM 2288 C CA . GLN B 1 64 ? 2.441 -3.652 7.477 1 97.25 64 GLN B CA 1
ATOM 2289 C C . GLN B 1 64 ? 3.027 -4.695 6.531 1 97.25 64 GLN B C 1
ATOM 2291 O O . GLN B 1 64 ? 4.25 -4.809 6.402 1 97.25 64 GLN B O 1
ATOM 2296 N N . SER B 1 65 ? 2.145 -5.344 5.852 1 98.38 65 SER B N 1
ATOM 2297 C CA . SER B 1 65 ? 2.525 -6.5 5.051 1 98.38 65 SER B CA 1
ATOM 2298 C C . SER B 1 65 ? 3.588 -6.133 4.02 1 98.38 65 SER B C 1
ATOM 2300 O O . SER B 1 65 ? 4.645 -6.766 3.957 1 98.38 65 SER B O 1
ATOM 2302 N N . ASN B 1 66 ? 3.365 -5.078 3.279 1 98.81 66 ASN B N 1
ATOM 2303 C CA . ASN B 1 66 ? 4.297 -4.73 2.213 1 98.81 66 ASN B CA 1
ATOM 2304 C C . ASN B 1 66 ? 5.613 -4.191 2.77 1 98.81 66 ASN B C 1
ATOM 2306 O O . ASN B 1 66 ? 6.664 -4.344 2.146 1 98.81 66 ASN B O 1
ATOM 2310 N N . ALA B 1 67 ? 5.562 -3.561 3.957 1 98.81 67 ALA B N 1
ATOM 2311 C CA . ALA B 1 67 ? 6.812 -3.145 4.59 1 98.81 67 ALA B CA 1
ATOM 2312 C C . ALA B 1 67 ? 7.656 -4.352 4.984 1 98.81 67 ALA B C 1
ATOM 2314 O O . ALA B 1 67 ? 8.875 -4.34 4.832 1 98.81 67 ALA B O 1
ATOM 2315 N N . ILE B 1 68 ? 7.008 -5.395 5.504 1 98.88 68 ILE B N 1
ATOM 2316 C CA . ILE B 1 68 ? 7.695 -6.637 5.844 1 98.88 68 ILE B CA 1
ATOM 2317 C C . ILE B 1 68 ? 8.328 -7.234 4.594 1 98.88 68 ILE B C 1
ATOM 2319 O O . ILE B 1 68 ? 9.508 -7.609 4.605 1 98.88 68 ILE B O 1
ATOM 2323 N N . ILE B 1 69 ? 7.566 -7.262 3.537 1 98.94 69 ILE B N 1
ATOM 2324 C CA . ILE B 1 69 ? 8.023 -7.848 2.281 1 98.94 69 ILE B CA 1
ATOM 2325 C C . ILE B 1 69 ? 9.203 -7.043 1.736 1 98.94 69 ILE B C 1
ATOM 2327 O O . ILE B 1 69 ? 10.211 -7.617 1.308 1 98.94 69 ILE B O 1
ATOM 2331 N N . ARG B 1 70 ? 9.109 -5.715 1.764 1 98.88 70 ARG B N 1
ATOM 2332 C CA . ARG B 1 70 ? 10.18 -4.863 1.256 1 98.88 70 ARG B CA 1
ATOM 2333 C C . ARG B 1 70 ? 11.438 -5.012 2.1 1 98.88 70 ARG B C 1
ATOM 2335 O O . ARG B 1 70 ? 12.555 -5.004 1.568 1 98.88 70 ARG B O 1
ATOM 2342 N N . HIS B 1 71 ? 11.305 -5.133 3.389 1 98.81 71 HIS B N 1
ATOM 2343 C CA . HIS B 1 71 ? 12.445 -5.363 4.266 1 98.81 71 HIS B CA 1
ATOM 2344 C C . HIS B 1 71 ? 13.18 -6.648 3.895 1 98.81 71 HIS B C 1
ATOM 2346 O O . HIS B 1 71 ? 14.398 -6.645 3.707 1 98.81 71 HIS B O 1
ATOM 2352 N N . LEU B 1 72 ? 12.438 -7.695 3.768 1 98.69 72 LEU B N 1
ATOM 2353 C CA . LEU B 1 72 ? 13.016 -8.977 3.375 1 98.69 72 LEU B CA 1
ATOM 2354 C C . LEU B 1 72 ? 13.664 -8.891 1.999 1 98.69 72 LEU B C 1
ATOM 2356 O O . LEU B 1 72 ? 14.734 -9.461 1.773 1 98.69 72 LEU B O 1
ATOM 2360 N N . ALA B 1 73 ? 12.945 -8.211 1.122 1 98.81 73 ALA B N 1
ATOM 2361 C CA . ALA B 1 73 ? 13.445 -8.086 -0.245 1 98.81 73 ALA B CA 1
ATOM 2362 C C . ALA B 1 73 ? 14.789 -7.367 -0.271 1 98.81 73 ALA B C 1
ATOM 2364 O O . ALA B 1 73 ? 15.703 -7.77 -0.996 1 98.81 73 ALA B O 1
ATOM 2365 N N . ARG B 1 74 ? 14.906 -6.285 0.491 1 98.31 74 ARG B N 1
ATOM 2366 C CA . ARG B 1 74 ? 16.172 -5.574 0.564 1 98.31 74 ARG B CA 1
ATOM 2367 C C . ARG B 1 74 ? 17.25 -6.449 1.197 1 98.31 74 ARG B C 1
ATOM 2369 O O . ARG B 1 74 ? 18.375 -6.523 0.693 1 98.31 74 ARG B O 1
ATOM 2376 N N . LYS B 1 75 ? 16.922 -7.129 2.203 1 97.62 75 LYS B N 1
ATOM 2377 C CA . LYS B 1 75 ? 17.859 -7.973 2.939 1 97.62 75 LYS B CA 1
ATOM 2378 C C . LYS B 1 75 ? 18.438 -9.07 2.045 1 97.62 75 LYS B C 1
ATOM 2380 O O . LYS B 1 75 ? 19.609 -9.43 2.172 1 97.62 75 LYS B O 1
ATOM 2385 N N . HIS B 1 76 ? 17.672 -9.539 1.127 1 98 76 HIS B N 1
ATOM 2386 C CA . HIS B 1 76 ? 18.062 -10.727 0.378 1 98 76 HIS B CA 1
ATOM 2387 C C . HIS B 1 76 ? 18.219 -10.414 -1.107 1 98 76 HIS B C 1
ATOM 2389 O O . HIS B 1 76 ? 18.172 -11.32 -1.942 1 98 76 HIS B O 1
ATOM 2395 N N . LYS B 1 77 ? 18.234 -9.109 -1.468 1 98 77 LYS B N 1
ATOM 2396 C CA . LYS B 1 77 ? 18.484 -8.633 -2.824 1 98 77 LYS B CA 1
ATOM 2397 C C . LYS B 1 77 ? 17.406 -9.094 -3.783 1 98 77 LYS B C 1
ATOM 2399 O O . LYS B 1 77 ? 17.688 -9.578 -4.879 1 98 77 LYS B O 1
ATOM 2404 N N . LEU B 1 78 ? 16.203 -9.016 -3.346 1 98.81 78 LEU B N 1
ATOM 2405 C CA . LEU B 1 78 ? 15.023 -9.352 -4.133 1 98.81 78 LEU B CA 1
ATOM 2406 C C . LEU B 1 78 ? 14.188 -8.109 -4.418 1 98.81 78 LEU B C 1
ATOM 2408 O O . LEU B 1 78 ? 13.016 -8.211 -4.785 1 98.81 78 LEU B O 1
ATOM 2412 N N . TYR B 1 79 ? 14.789 -6.945 -4.172 1 98.75 79 TYR B N 1
ATOM 2413 C CA . TYR B 1 79 ? 14.07 -5.68 -4.285 1 98.75 79 TYR B CA 1
ATOM 2414 C C . TYR B 1 79 ? 14.383 -4.988 -5.605 1 98.75 79 TYR B C 1
ATOM 2416 O O . TYR B 1 79 ? 13.914 -3.875 -5.855 1 98.75 79 TYR B O 1
ATOM 2424 N N . GLY B 1 80 ? 15.062 -5.672 -6.512 1 97.94 80 GLY B N 1
ATOM 2425 C CA . GLY B 1 80 ? 15.523 -5.07 -7.746 1 97.94 80 GLY B CA 1
ATOM 2426 C C . GLY B 1 80 ? 17 -4.715 -7.719 1 97.94 80 GLY B C 1
ATOM 2427 O O . GLY B 1 80 ? 17.531 -4.324 -6.68 1 97.94 80 GLY B O 1
ATOM 2428 N N . ALA B 1 81 ? 17.672 -4.75 -8.844 1 97.38 81 ALA B N 1
ATOM 2429 C CA . ALA B 1 81 ? 19.125 -4.605 -8.922 1 97.38 81 ALA B CA 1
ATOM 2430 C C . ALA B 1 81 ? 19.516 -3.143 -9.078 1 97.38 81 ALA B C 1
ATOM 2432 O O . ALA B 1 81 ? 20.688 -2.789 -8.906 1 97.38 81 ALA B O 1
ATOM 2433 N N . ASN B 1 82 ? 18.672 -2.338 -9.469 1 97 82 ASN B N 1
ATOM 2434 C CA . ASN B 1 82 ? 18.891 -0.908 -9.664 1 97 82 ASN B CA 1
ATOM 2435 C C . ASN B 1 82 ? 17.625 -0.107 -9.375 1 97 82 ASN B C 1
ATOM 2437 O O . ASN B 1 82 ? 16.578 -0.681 -9.047 1 97 82 ASN B O 1
ATOM 2441 N N . GLU B 1 83 ? 17.703 1.161 -9.438 1 96.88 83 GLU B N 1
ATOM 2442 C CA . GLU B 1 83 ? 16.594 2.047 -9.078 1 96.88 83 GLU B CA 1
ATOM 2443 C C . GLU B 1 83 ? 15.359 1.762 -9.922 1 96.88 83 GLU B C 1
ATOM 2445 O O . GLU B 1 83 ? 14.242 1.756 -9.406 1 96.88 83 GLU B O 1
ATOM 2450 N N . GLU B 1 84 ? 15.539 1.57 -11.148 1 96.69 84 GLU B N 1
ATOM 2451 C CA . GLU B 1 84 ? 14.414 1.277 -12.039 1 96.69 84 GLU B CA 1
ATOM 2452 C C . GLU B 1 84 ? 13.68 0.011 -11.602 1 96.69 84 GLU B C 1
ATOM 2454 O O . GLU B 1 84 ? 12.453 -0.005 -11.523 1 96.69 84 GLU B O 1
ATOM 2459 N N . GLU B 1 85 ? 14.438 -1.032 -11.359 1 98.25 85 GLU B N 1
ATOM 2460 C CA . GLU B 1 85 ? 13.836 -2.299 -10.945 1 98.25 85 GLU B CA 1
ATOM 2461 C C . GLU B 1 85 ? 13.172 -2.172 -9.578 1 98.25 85 GLU B C 1
ATOM 2463 O O . GLU B 1 85 ? 12.102 -2.738 -9.352 1 98.25 85 GLU B O 1
ATOM 2468 N N . MET B 1 86 ? 13.797 -1.421 -8.664 1 98.62 86 MET B N 1
ATOM 2469 C CA . MET B 1 86 ? 13.188 -1.193 -7.359 1 98.62 86 MET B CA 1
ATOM 2470 C C . MET B 1 86 ? 11.828 -0.514 -7.504 1 98.62 86 MET B C 1
ATOM 2472 O O . MET B 1 86 ? 10.859 -0.895 -6.836 1 98.62 86 MET B O 1
ATOM 2476 N N . THR B 1 87 ? 11.766 0.422 -8.375 1 98.69 87 THR B N 1
ATOM 2477 C CA . THR B 1 87 ? 10.523 1.139 -8.633 1 98.69 87 THR B CA 1
ATOM 2478 C C . THR B 1 87 ? 9.461 0.197 -9.203 1 98.69 87 THR B C 1
ATOM 2480 O O . THR B 1 87 ? 8.305 0.232 -8.773 1 98.69 87 THR B O 1
ATOM 2483 N N . LYS B 1 88 ? 9.883 -0.633 -10.078 1 98.56 88 LYS B N 1
ATOM 2484 C CA . LYS B 1 88 ? 8.945 -1.591 -10.664 1 98.56 88 LYS B CA 1
ATOM 2485 C C . LYS B 1 88 ? 8.438 -2.574 -9.609 1 98.56 88 LYS B C 1
ATOM 2487 O O . LYS B 1 88 ? 7.262 -2.936 -9.609 1 98.56 88 LYS B O 1
ATOM 2492 N N . VAL B 1 89 ? 9.32 -2.996 -8.719 1 98.88 89 VAL B N 1
ATOM 2493 C CA . VAL B 1 89 ? 8.906 -3.879 -7.633 1 98.88 89 VAL B CA 1
ATOM 2494 C C . VAL B 1 89 ? 7.855 -3.18 -6.773 1 98.88 89 VAL B C 1
ATOM 2496 O O . VAL B 1 89 ? 6.828 -3.773 -6.434 1 98.88 89 VAL B O 1
ATOM 2499 N N . ASP B 1 90 ? 8.102 -1.933 -6.492 1 98.88 90 ASP B N 1
ATOM 2500 C CA . ASP B 1 90 ? 7.156 -1.166 -5.688 1 98.88 90 ASP B CA 1
ATOM 2501 C C . ASP B 1 90 ? 5.801 -1.058 -6.387 1 98.88 90 ASP B C 1
ATOM 2503 O O . ASP B 1 90 ? 4.754 -1.214 -5.754 1 98.88 90 ASP B O 1
ATOM 2507 N N . ILE B 1 91 ? 5.82 -0.794 -7.645 1 98.56 91 ILE B N 1
ATOM 2508 C CA . ILE B 1 91 ? 4.598 -0.678 -8.43 1 98.56 91 ILE B CA 1
ATOM 2509 C C . ILE B 1 91 ? 3.795 -1.976 -8.328 1 98.56 91 ILE B C 1
ATOM 2511 O O . ILE B 1 91 ? 2.592 -1.951 -8.062 1 98.56 91 ILE B O 1
ATOM 2515 N N . LEU B 1 92 ? 4.434 -3.051 -8.469 1 98.81 92 LEU B N 1
ATOM 2516 C CA . LEU B 1 92 ? 3.758 -4.344 -8.516 1 98.81 92 LEU B CA 1
ATOM 2517 C C . LEU B 1 92 ? 3.24 -4.738 -7.141 1 98.81 92 LEU B C 1
ATOM 2519 O O . LEU B 1 92 ? 2.146 -5.293 -7.02 1 98.81 92 LEU B O 1
ATOM 2523 N N . LEU B 1 93 ? 4.074 -4.504 -6.102 1 98.88 93 LEU B N 1
ATOM 2524 C CA . LEU B 1 93 ? 3.596 -4.789 -4.754 1 98.88 93 LEU B CA 1
ATOM 2525 C C . LEU B 1 93 ? 2.33 -3.994 -4.449 1 98.88 93 LEU B C 1
ATOM 2527 O O . LEU B 1 93 ? 1.384 -4.527 -3.863 1 98.88 93 LEU B O 1
ATOM 2531 N N . ASP B 1 94 ? 2.328 -2.764 -4.859 1 98.12 94 ASP B N 1
ATOM 2532 C CA . ASP B 1 94 ? 1.155 -1.929 -4.621 1 98.12 94 ASP B CA 1
ATOM 2533 C C . ASP B 1 94 ? -0.023 -2.377 -5.48 1 98.12 94 ASP B C 1
ATOM 2535 O O . ASP B 1 94 ? -1.174 -2.326 -5.043 1 98.12 94 ASP B O 1
ATOM 2539 N N . ALA B 1 95 ? 0.223 -2.775 -6.688 1 97 95 ALA B N 1
ATOM 2540 C CA . ALA B 1 95 ? -0.832 -3.281 -7.562 1 97 95 ALA B CA 1
ATOM 2541 C C . ALA B 1 95 ? -1.475 -4.535 -6.977 1 97 95 ALA B C 1
ATOM 2543 O O . ALA B 1 95 ? -2.697 -4.695 -7.023 1 97 95 ALA B O 1
ATOM 2544 N N . VAL B 1 96 ? -0.65 -5.391 -6.465 1 98.12 96 VAL B N 1
ATOM 2545 C CA . VAL B 1 96 ? -1.152 -6.613 -5.844 1 98.12 96 VAL B CA 1
ATOM 2546 C C . VAL B 1 96 ? -2.027 -6.262 -4.641 1 98.12 96 VAL B C 1
ATOM 2548 O O . VAL B 1 96 ? -3.074 -6.875 -4.426 1 98.12 96 VAL B O 1
ATOM 2551 N N . GLU B 1 97 ? -1.581 -5.293 -3.881 1 97.25 97 GLU B N 1
ATOM 2552 C CA . GLU B 1 97 ? -2.379 -4.859 -2.738 1 97.25 97 GLU B CA 1
ATOM 2553 C C . GLU B 1 97 ? -3.734 -4.324 -3.184 1 97.25 97 GLU B C 1
ATOM 2555 O O . GLU B 1 97 ? -4.75 -4.562 -2.527 1 97.25 97 GLU B O 1
ATOM 2560 N N . ASP B 1 98 ? -3.754 -3.584 -4.289 1 95.25 98 ASP B N 1
ATOM 2561 C CA . ASP B 1 98 ? -5.02 -3.1 -4.836 1 95.25 98 ASP B CA 1
ATOM 2562 C C . ASP B 1 98 ? -5.98 -4.258 -5.102 1 95.25 98 ASP B C 1
ATOM 2564 O O . ASP B 1 98 ? -7.164 -4.172 -4.773 1 95.25 98 ASP B O 1
ATOM 2568 N N . LEU B 1 99 ? -5.496 -5.281 -5.695 1 96.25 99 LEU B N 1
ATOM 2569 C CA . LEU B 1 99 ? -6.312 -6.449 -6.02 1 96.25 99 LEU B CA 1
ATOM 2570 C C . LEU B 1 99 ? -6.715 -7.195 -4.75 1 96.25 99 LEU B C 1
ATOM 2572 O O . LEU B 1 99 ? -7.848 -7.672 -4.637 1 96.25 99 LEU B O 1
ATOM 2576 N N . ARG B 1 100 ? -5.785 -7.301 -3.791 1 96.75 100 ARG B N 1
ATOM 2577 C CA . ARG B 1 100 ? -6.082 -7.965 -2.525 1 96.75 100 ARG B CA 1
ATOM 2578 C C . ARG B 1 100 ? -7.234 -7.273 -1.804 1 96.75 100 ARG B C 1
ATOM 2580 O O . ARG B 1 100 ? -8.086 -7.938 -1.21 1 96.75 100 ARG B O 1
ATOM 2587 N N . MET B 1 101 ? -7.273 -5.992 -1.906 1 94.69 101 MET B N 1
ATOM 2588 C CA . MET B 1 101 ? -8.32 -5.219 -1.242 1 94.69 101 MET B CA 1
ATOM 2589 C C . MET B 1 101 ? -9.68 -5.473 -1.884 1 94.69 101 MET B C 1
ATOM 2591 O O . MET B 1 101 ? -10.719 -5.168 -1.294 1 94.69 101 MET B O 1
ATOM 2595 N N . LYS B 1 102 ? -9.703 -5.953 -3.082 1 94.5 102 LYS B N 1
ATOM 2596 C CA . LYS B 1 102 ? -10.953 -6.355 -3.721 1 94.5 102 LYS B CA 1
ATOM 2597 C C . LYS B 1 102 ? -11.289 -7.805 -3.393 1 94.5 102 LYS B C 1
ATOM 2599 O O . LYS B 1 102 ? -12.469 -8.156 -3.236 1 94.5 102 LYS B O 1
ATOM 2604 N N . TYR B 1 103 ? -10.297 -8.609 -3.273 1 96.12 103 TYR B N 1
ATOM 2605 C CA . TYR B 1 103 ? -10.438 -10.023 -2.963 1 96.12 103 TYR B CA 1
ATOM 2606 C C . TYR B 1 103 ? -11.031 -10.227 -1.574 1 96.12 103 TYR B C 1
ATOM 2608 O O . TYR B 1 103 ? -11.906 -11.078 -1.38 1 96.12 103 TYR B O 1
ATOM 2616 N N . VAL B 1 104 ? -10.602 -9.469 -0.583 1 94.88 104 VAL B N 1
ATOM 2617 C CA . VAL B 1 104 ? -10.945 -9.672 0.82 1 94.88 104 VAL B CA 1
ATOM 2618 C C . VAL B 1 104 ? -12.453 -9.492 1.012 1 94.88 104 VAL B C 1
ATOM 2620 O O . VAL B 1 104 ? -13.117 -10.367 1.58 1 94.88 104 VAL B O 1
ATOM 2623 N N . PRO B 1 105 ? -13.031 -8.383 0.444 1 94.44 105 PRO B N 1
ATOM 2624 C CA . PRO B 1 105 ? -14.492 -8.266 0.576 1 94.44 105 PRO B CA 1
ATOM 2625 C C . PRO B 1 105 ? -15.234 -9.383 -0.152 1 94.44 105 PRO B C 1
ATOM 2627 O O . PRO B 1 105 ? -16.312 -9.797 0.286 1 94.44 105 PRO B O 1
ATOM 2630 N N . LEU B 1 106 ? -14.711 -9.867 -1.245 1 95.94 106 LEU B N 1
ATOM 2631 C CA . LEU B 1 106 ? -15.328 -11.008 -1.911 1 95.94 106 LEU B CA 1
ATO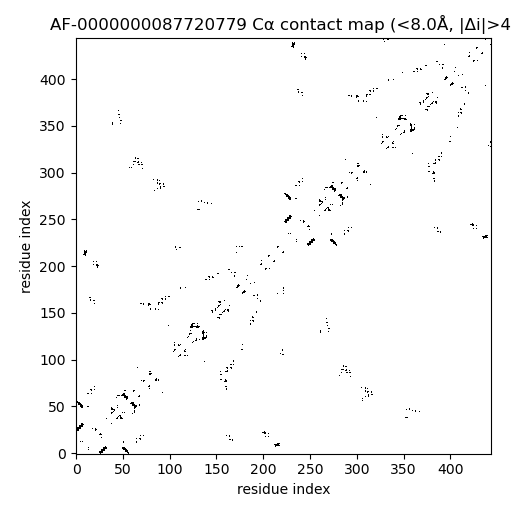M 2632 C C . LEU B 1 106 ? -15.43 -12.203 -0.963 1 95.94 106 LEU B C 1
ATOM 2634 O O . LEU B 1 106 ? -16.469 -12.875 -0.924 1 95.94 106 LEU B O 1
ATOM 2638 N N . ILE B 1 107 ? -14.422 -12.383 -0.14 1 96.06 107 ILE B N 1
ATOM 2639 C CA . ILE B 1 107 ? -14.328 -13.531 0.75 1 96.06 107 ILE B CA 1
ATOM 2640 C C . ILE B 1 107 ? -15.188 -13.297 1.99 1 96.06 107 ILE B C 1
ATOM 2642 O O . ILE B 1 107 ? -16 -14.148 2.361 1 96.06 107 ILE B O 1
ATOM 2646 N N . TYR B 1 108 ? -15.094 -12.156 2.594 1 93.81 108 TYR B N 1
ATOM 2647 C CA . TYR B 1 108 ? -15.633 -11.984 3.938 1 93.81 108 TYR B CA 1
ATOM 2648 C C . TYR B 1 108 ? -17.016 -11.336 3.893 1 93.81 108 TYR B C 1
ATOM 2650 O O . TYR B 1 108 ? -17.828 -11.531 4.797 1 93.81 108 TYR B O 1
ATOM 2658 N N . VAL B 1 109 ? -17.234 -10.562 2.91 1 94.31 109 VAL B N 1
ATOM 2659 C CA . VAL B 1 109 ? -18.531 -9.922 2.771 1 94.31 109 VAL B CA 1
ATOM 2660 C C . VAL B 1 109 ? -19.391 -10.711 1.786 1 94.31 109 VAL B C 1
ATOM 2662 O O . VAL B 1 109 ? -20.5 -11.133 2.119 1 94.31 109 VAL B O 1
ATOM 2665 N N . GLY B 1 110 ? -18.891 -10.977 0.648 1 96.12 110 GLY B N 1
ATOM 2666 C CA . GLY B 1 110 ? -19.609 -11.727 -0.368 1 96.12 110 GLY B CA 1
ATOM 2667 C C . GLY B 1 110 ? -19.703 -13.211 -0.055 1 96.12 110 GLY B C 1
ATOM 2668 O O . GLY B 1 110 ? -20.594 -13.898 -0.568 1 96.12 110 GLY B O 1
ATOM 2669 N N . LYS B 1 111 ? -18.828 -13.719 0.712 1 95.31 111 LYS B N 1
ATOM 2670 C CA . LYS B 1 111 ? -18.781 -15.102 1.167 1 95.31 111 LYS B CA 1
ATOM 2671 C C . LYS B 1 111 ? -18.828 -16.078 -0.011 1 95.31 111 LYS B C 1
ATOM 2673 O O . LYS B 1 111 ? -19.469 -17.125 0.076 1 95.31 111 LYS B O 1
ATOM 2678 N N . LEU B 1 112 ? -18.422 -15.609 -1.108 1 95.31 112 LEU B N 1
ATOM 2679 C CA . LEU B 1 112 ? -18.281 -16.391 -2.332 1 95.31 112 LEU B CA 1
ATOM 2680 C C . LEU B 1 112 ? -19.656 -16.812 -2.852 1 95.31 112 LEU B C 1
ATOM 2682 O O . LEU B 1 112 ? -19.781 -17.844 -3.523 1 95.31 112 LEU B O 1
ATOM 2686 N N . GLU B 1 113 ? -20.547 -16.078 -2.535 1 96.75 113 GLU B N 1
ATOM 2687 C CA . GLU B 1 113 ? -21.844 -16.312 -3.156 1 96.75 113 GLU B CA 1
ATOM 2688 C C . GLU B 1 113 ? -21.781 -16.078 -4.664 1 96.75 113 GLU B C 1
ATOM 2690 O O . GLU B 1 113 ? -21.031 -15.234 -5.141 1 96.75 113 GLU B O 1
ATOM 2695 N N . PRO B 1 114 ? -22.594 -16.828 -5.391 1 96.19 114 PRO B N 1
ATOM 2696 C CA . PRO B 1 114 ? -22.516 -16.781 -6.852 1 96.19 114 PRO B CA 1
ATOM 2697 C C . PRO B 1 114 ? -22.609 -15.359 -7.398 1 96.19 114 PRO B C 1
ATOM 2699 O O . PRO B 1 114 ? -21.828 -14.977 -8.266 1 96.19 114 PRO B O 1
ATOM 2702 N N . LYS B 1 115 ? -23.562 -14.617 -6.938 1 97.19 115 LYS B N 1
ATOM 2703 C CA . LYS B 1 115 ? -23.719 -13.258 -7.426 1 97.19 115 LYS B CA 1
ATOM 2704 C C . LYS B 1 115 ? -22.484 -12.414 -7.121 1 97.19 115 LYS B C 1
ATOM 2706 O O . LYS B 1 115 ? -22.062 -11.602 -7.949 1 97.19 115 LYS B O 1
ATOM 2711 N N . ALA B 1 116 ? -21.953 -12.531 -5.973 1 96.81 116 ALA B N 1
ATOM 2712 C CA . ALA B 1 116 ? -20.75 -11.805 -5.586 1 96.81 116 ALA B CA 1
ATOM 2713 C C . ALA B 1 116 ? -19.562 -12.188 -6.473 1 96.81 116 ALA B C 1
ATOM 2715 O O . ALA B 1 116 ? -18.812 -11.32 -6.906 1 96.81 116 ALA B O 1
ATOM 2716 N N . LYS B 1 117 ? -19.422 -13.461 -6.742 1 96.75 117 LYS B N 1
ATOM 2717 C CA . LYS B 1 117 ? -18.344 -13.945 -7.594 1 96.75 117 LYS B CA 1
ATOM 2718 C C . LYS B 1 117 ? -18.484 -13.422 -9.016 1 96.75 117 LYS B C 1
ATOM 2720 O O . LYS B 1 117 ? -17.5 -13.023 -9.641 1 96.75 117 LYS B O 1
ATOM 2725 N N . GLU B 1 118 ? -19.656 -13.492 -9.461 1 95.44 118 GLU B N 1
ATOM 2726 C CA . GLU B 1 118 ? -19.922 -13.008 -10.812 1 95.44 118 GLU B CA 1
ATOM 2727 C C . GLU B 1 118 ? -19.578 -11.531 -10.938 1 95.44 118 GLU B C 1
ATOM 2729 O O . GLU B 1 118 ? -18.906 -11.125 -11.898 1 95.44 118 GLU B O 1
ATOM 2734 N N . GLU B 1 119 ? -20.031 -10.758 -10.023 1 93.62 119 GLU B N 1
ATOM 2735 C CA . GLU B 1 119 ? -19.766 -9.328 -10.039 1 93.62 119 GLU B CA 1
ATOM 2736 C C . GLU B 1 119 ? -18.266 -9.055 -9.914 1 93.62 119 GLU B C 1
ATOM 2738 O O . GLU B 1 119 ? -17.734 -8.156 -10.57 1 93.62 119 GLU B O 1
ATOM 2743 N N . TYR B 1 120 ? -17.641 -9.789 -9.07 1 95.38 120 TYR B N 1
ATOM 2744 C CA . TYR B 1 120 ? -16.203 -9.648 -8.883 1 95.38 120 TYR B CA 1
ATOM 2745 C C . TYR B 1 120 ? -15.453 -9.898 -10.188 1 95.38 120 TYR B C 1
ATOM 2747 O O . TYR B 1 120 ? -14.617 -9.094 -10.594 1 95.38 120 TYR B O 1
ATOM 2755 N N . TRP B 1 121 ? -15.758 -11.008 -10.82 1 95.5 121 TRP B N 1
ATOM 2756 C CA . TRP B 1 121 ? -15.062 -11.352 -12.055 1 95.5 121 TRP B CA 1
ATOM 2757 C C . TRP B 1 121 ? -15.359 -10.328 -13.148 1 95.5 121 TRP B C 1
ATOM 2759 O O . TRP B 1 121 ? -14.453 -9.914 -13.883 1 95.5 121 TRP B O 1
ATOM 2769 N N . LYS B 1 122 ? -16.594 -9.922 -13.234 1 92.62 122 LYS B N 1
ATOM 2770 C CA . LYS B 1 122 ? -17 -8.938 -14.234 1 92.62 122 LYS B CA 1
ATOM 2771 C C . LYS B 1 122 ? -16.203 -7.645 -14.07 1 92.62 122 LYS B C 1
ATOM 2773 O O . LYS B 1 122 ? -15.773 -7.043 -15.062 1 92.62 122 LYS B O 1
ATOM 2778 N N . THR B 1 123 ? -15.961 -7.309 -12.883 1 91.19 123 THR B N 1
ATOM 2779 C CA . THR B 1 123 ? -15.359 -6.012 -12.602 1 91.19 123 THR B CA 1
ATOM 2780 C C . THR B 1 123 ? -13.836 -6.105 -12.617 1 91.19 123 THR B C 1
ATOM 2782 O O . THR B 1 123 ? -13.156 -5.23 -13.164 1 91.19 123 THR B O 1
ATOM 2785 N N . HIS B 1 124 ? -13.297 -7.176 -12.078 1 92.69 124 HIS B N 1
ATOM 2786 C CA . HIS B 1 124 ? -11.859 -7.195 -11.805 1 92.69 124 HIS B CA 1
ATOM 2787 C C . HIS B 1 124 ? -11.156 -8.227 -12.68 1 92.69 124 HIS B C 1
ATOM 2789 O O . HIS B 1 124 ? -9.93 -8.195 -12.812 1 92.69 124 HIS B O 1
ATOM 2795 N N . GLY B 1 125 ? -11.883 -9.141 -13.281 1 92.75 125 GLY B N 1
ATOM 2796 C CA . GLY B 1 125 ? -11.289 -10.242 -14.008 1 92.75 125 GLY B CA 1
ATOM 2797 C C . GLY B 1 125 ? -11.516 -10.164 -15.508 1 92.75 125 GLY B C 1
ATOM 2798 O O . GLY B 1 125 ? -10.586 -10.383 -16.297 1 92.75 125 GLY B O 1
ATOM 2799 N N . ASP B 1 126 ? -12.711 -9.789 -15.859 1 90.88 126 ASP B N 1
ATOM 2800 C CA . ASP B 1 126 ? -13.102 -9.805 -17.266 1 90.88 126 ASP B CA 1
ATOM 2801 C C . ASP B 1 126 ? -12.406 -8.68 -18.031 1 90.88 126 ASP B C 1
ATOM 2803 O O . ASP B 1 126 ? -12.516 -7.508 -17.672 1 90.88 126 ASP B O 1
ATOM 2807 N N . LYS B 1 127 ? -11.797 -9.055 -19.094 1 87.75 127 LYS B N 1
ATOM 2808 C CA . LYS B 1 127 ? -11.055 -8.117 -19.922 1 87.75 127 LYS B CA 1
ATOM 2809 C C . LYS B 1 127 ? -11.977 -7.027 -20.469 1 87.75 127 LYS B C 1
ATOM 2811 O O . LYS B 1 127 ? -11.531 -5.914 -20.766 1 87.75 127 LYS B O 1
ATOM 2816 N N . ALA B 1 128 ? -13.195 -7.324 -20.625 1 83.81 128 ALA B N 1
ATOM 2817 C CA . ALA B 1 128 ? -14.164 -6.391 -21.188 1 83.81 128 ALA B CA 1
ATOM 2818 C C . ALA B 1 128 ? -14.352 -5.18 -20.281 1 83.81 128 ALA B C 1
ATOM 2820 O O . ALA B 1 128 ? -14.812 -4.125 -20.719 1 83.81 128 ALA B O 1
ATOM 2821 N N . GLY B 1 129 ? -13.961 -5.312 -19.031 1 79 129 GLY B N 1
ATOM 2822 C CA . GLY B 1 129 ? -14.117 -4.23 -18.062 1 79 129 GLY B CA 1
ATOM 2823 C C . GLY B 1 129 ? -12.922 -3.295 -18.031 1 79 129 GLY B C 1
ATOM 2824 O O . GLY B 1 129 ? -12.836 -2.418 -17.172 1 79 129 GLY B O 1
ATOM 2825 N N . ILE B 1 130 ? -12.016 -3.377 -18.891 1 78.25 130 ILE B N 1
ATOM 2826 C CA . ILE B 1 130 ? -10.727 -2.703 -18.828 1 78.25 130 ILE B CA 1
ATOM 2827 C C . ILE B 1 130 ? -10.922 -1.194 -18.953 1 78.25 130 ILE B C 1
ATOM 2829 O O . ILE B 1 130 ? -10.141 -0.413 -18.406 1 78.25 130 ILE B O 1
ATOM 2833 N N . ASN B 1 131 ? -11.984 -0.788 -19.594 1 73.06 131 ASN B N 1
ATOM 2834 C CA . ASN B 1 131 ? -12.211 0.642 -19.781 1 73.06 131 ASN B CA 1
ATOM 2835 C C . ASN B 1 131 ? -13.211 1.191 -18.766 1 73.06 131 ASN B C 1
ATOM 2837 O O . ASN B 1 131 ? -13.586 2.363 -18.844 1 73.06 131 ASN B O 1
ATOM 2841 N N . GLY B 1 132 ? -13.547 0.333 -17.922 1 73.19 132 GLY B N 1
ATOM 2842 C CA . GLY B 1 132 ? -14.477 0.804 -16.922 1 73.19 132 GLY B CA 1
ATOM 2843 C C . GLY B 1 132 ? -13.812 1.636 -15.836 1 73.19 132 GLY B C 1
ATOM 2844 O O . GLY B 1 132 ? -12.594 1.843 -15.859 1 73.19 132 GLY B O 1
ATOM 2845 N N . ARG B 1 133 ? -14.727 2.264 -15.117 1 64.62 133 ARG B N 1
ATOM 2846 C CA . ARG B 1 133 ? -14.234 3.125 -14.047 1 64.62 133 ARG B CA 1
ATOM 2847 C C . ARG B 1 133 ? -13.203 2.395 -13.188 1 64.62 133 ARG B C 1
ATOM 2849 O O . ARG B 1 133 ? -13.109 1.167 -13.234 1 64.62 133 ARG B O 1
ATOM 2856 N N . ASN B 1 134 ? -12.445 3.107 -12.32 1 58.34 134 ASN B N 1
ATOM 2857 C CA . ASN B 1 134 ? -11.297 2.719 -11.508 1 58.34 134 ASN B CA 1
ATOM 2858 C C . ASN B 1 134 ? -11.586 1.444 -10.719 1 58.34 134 ASN B C 1
ATOM 2860 O O . ASN B 1 134 ? -12.57 1.37 -9.977 1 58.34 134 ASN B O 1
ATOM 2864 N N . GLY B 1 135 ? -11.156 0.406 -11.289 1 62.97 135 GLY B N 1
ATOM 2865 C CA . GLY B 1 135 ? -11.328 -0.822 -10.531 1 62.97 135 GLY B CA 1
ATOM 2866 C C . GLY B 1 135 ? -11.414 -2.059 -11.406 1 62.97 135 GLY B C 1
ATOM 2867 O O . GLY B 1 135 ? -11.617 -3.166 -10.906 1 62.97 135 GLY B O 1
ATOM 2868 N N . GLY B 1 136 ? -11.188 -1.746 -12.625 1 70.38 136 GLY B N 1
ATOM 2869 C CA . GLY B 1 136 ? -11.492 -2.926 -13.414 1 70.38 136 GLY B CA 1
ATOM 2870 C C . GLY B 1 136 ? -10.258 -3.57 -14.023 1 70.38 136 GLY B C 1
ATOM 2871 O O . GLY B 1 136 ? -9.172 -2.98 -14.016 1 70.38 136 GLY B O 1
ATOM 2872 N N . ALA B 1 137 ? -10.414 -4.707 -14.211 1 81.25 137 ALA B N 1
ATOM 2873 C CA . ALA B 1 137 ? -9.617 -5.621 -15.016 1 81.25 137 ALA B CA 1
ATOM 2874 C C . ALA B 1 137 ? -8.18 -5.699 -14.492 1 81.25 137 ALA B C 1
ATOM 2876 O O . ALA B 1 137 ? -7.227 -5.547 -15.258 1 81.25 137 ALA B O 1
ATOM 2877 N N . HIS B 1 138 ? -7.992 -5.93 -13.211 1 91.31 138 HIS B N 1
ATOM 2878 C CA . HIS B 1 138 ? -6.703 -6.023 -12.531 1 91.31 138 HIS B CA 1
ATOM 2879 C C . HIS B 1 138 ? -5.832 -7.109 -13.156 1 91.31 138 HIS B C 1
ATOM 2881 O O . HIS B 1 138 ? -4.633 -6.91 -13.352 1 91.31 138 HIS B O 1
ATOM 2887 N N . PHE B 1 139 ? -6.445 -8.211 -13.531 1 96.12 139 PHE B N 1
ATOM 2888 C CA . PHE B 1 139 ? -5.691 -9.328 -14.078 1 96.12 139 PHE B CA 1
ATOM 2889 C C . PHE B 1 139 ? -5.148 -8.992 -15.461 1 96.12 139 PHE B C 1
ATOM 2891 O O . PHE B 1 139 ? -4.039 -9.398 -15.812 1 96.12 139 PHE B O 1
ATOM 2898 N N . GLU B 1 140 ? -5.941 -8.281 -16.172 1 94.75 140 GLU B N 1
ATOM 2899 C CA . GLU B 1 140 ? -5.473 -7.863 -17.484 1 94.75 140 GLU B CA 1
ATOM 2900 C C . GLU B 1 140 ? -4.258 -6.949 -17.375 1 94.75 140 GLU B C 1
ATOM 2902 O O . GLU B 1 140 ? -3.305 -7.078 -18.141 1 94.75 140 GLU B O 1
ATOM 2907 N N . TYR B 1 141 ? -4.316 -6.02 -16.438 1 94.44 141 TYR B N 1
ATOM 2908 C CA . TYR B 1 141 ? -3.182 -5.133 -16.219 1 94.44 141 TYR B CA 1
ATOM 2909 C C . TYR B 1 141 ? -1.921 -5.93 -15.906 1 94.44 141 TYR B C 1
ATOM 2911 O O . TYR B 1 141 ? -0.857 -5.664 -16.469 1 94.44 141 TYR B O 1
ATOM 2919 N N . LEU B 1 142 ? -2.018 -6.918 -15.055 1 97.19 142 LEU B N 1
ATOM 2920 C CA . LEU B 1 142 ? -0.875 -7.734 -14.664 1 97.19 142 LEU B CA 1
ATOM 2921 C C . LEU B 1 142 ? -0.38 -8.578 -15.844 1 97.19 142 LEU B C 1
ATOM 2923 O O . LEU B 1 142 ? 0.829 -8.719 -16.047 1 97.19 142 LEU B O 1
ATOM 2927 N N . GLU B 1 143 ? -1.314 -9.117 -16.578 1 97.5 143 GLU B N 1
ATOM 2928 C CA . GLU B 1 143 ? -0.957 -9.898 -17.75 1 97.5 143 GLU B CA 1
ATOM 2929 C C . GLU B 1 143 ? -0.15 -9.07 -18.75 1 97.5 143 GLU B C 1
ATOM 2931 O O . GLU B 1 143 ? 0.858 -9.539 -19.281 1 97.5 143 GLU B O 1
ATOM 2936 N N . ARG B 1 144 ? -0.587 -7.914 -18.969 1 95.56 144 ARG B N 1
ATOM 2937 C CA . ARG B 1 144 ? 0.085 -7.012 -19.906 1 95.56 144 ARG B CA 1
ATOM 2938 C C . ARG B 1 144 ? 1.477 -6.641 -19.406 1 95.56 144 ARG B C 1
ATOM 2940 O O . ARG B 1 144 ? 2.436 -6.609 -20.172 1 95.56 144 ARG B O 1
ATOM 2947 N N . LEU B 1 145 ? 1.58 -6.371 -18.156 1 97 145 LEU B N 1
ATOM 2948 C CA . LEU B 1 145 ? 2.869 -6.012 -17.578 1 97 145 LEU B CA 1
ATOM 2949 C C . LEU B 1 145 ? 3.855 -7.172 -17.688 1 97 145 LEU B C 1
ATOM 2951 O O . LEU B 1 145 ? 5.035 -6.961 -17.969 1 97 145 LEU B O 1
ATOM 2955 N N . LEU B 1 146 ? 3.381 -8.344 -17.422 1 98.56 146 LEU B N 1
ATOM 2956 C CA . LEU B 1 146 ? 4.234 -9.523 -17.547 1 98.56 146 LEU B CA 1
ATOM 2957 C C . LEU B 1 146 ? 4.742 -9.672 -18.984 1 98.56 146 LEU B C 1
ATOM 2959 O O . LEU B 1 146 ? 5.93 -9.914 -19.188 1 98.56 146 LEU B O 1
ATOM 2963 N N . LYS B 1 147 ? 3.828 -9.516 -19.906 1 97.81 147 LYS B N 1
ATOM 2964 C CA . LYS B 1 147 ? 4.199 -9.617 -21.312 1 97.81 147 LYS B CA 1
ATOM 2965 C C . LYS B 1 147 ? 5.246 -8.57 -21.688 1 97.81 147 LYS B C 1
ATOM 2967 O O . LYS B 1 147 ? 6.242 -8.883 -22.344 1 97.81 147 LYS B O 1
ATOM 2972 N N . LYS B 1 148 ? 5.059 -7.391 -21.281 1 96.5 148 LYS B N 1
ATOM 2973 C CA . LYS B 1 148 ? 5.977 -6.293 -21.562 1 96.5 148 LYS B CA 1
ATOM 2974 C C . LYS B 1 148 ? 7.355 -6.559 -20.969 1 96.5 148 LYS B C 1
ATOM 2976 O O . LYS B 1 148 ? 8.375 -6.121 -21.516 1 96.5 148 LYS B O 1
ATOM 2981 N N . ALA B 1 149 ? 7.414 -7.273 -19.891 1 97.31 149 ALA B N 1
ATOM 2982 C CA . ALA B 1 149 ? 8.664 -7.582 -19.203 1 97.31 149 ALA B CA 1
ATOM 2983 C C . ALA B 1 149 ? 9.367 -8.773 -19.844 1 97.31 149 ALA B C 1
ATOM 2985 O O . ALA B 1 149 ? 10.453 -9.164 -19.422 1 97.31 149 ALA B O 1
ATOM 2986 N N . GLY B 1 150 ? 8.75 -9.445 -20.781 1 97.25 150 GLY B N 1
ATOM 2987 C CA . GLY B 1 150 ? 9.367 -10.57 -21.469 1 97.25 150 GLY B CA 1
ATOM 2988 C C . GLY B 1 150 ? 8.68 -11.891 -21.172 1 97.25 150 GLY B C 1
ATOM 2989 O O . GLY B 1 150 ? 9.039 -12.922 -21.75 1 97.25 150 GLY B O 1
ATOM 2990 N N . GLY B 1 151 ? 7.723 -11.906 -20.234 1 97.56 151 GLY B N 1
ATOM 2991 C CA . GLY B 1 151 ? 6.82 -13.039 -20.078 1 97.56 151 GLY B CA 1
ATOM 2992 C C . GLY B 1 151 ? 7.262 -14 -18.984 1 97.56 151 GLY B C 1
ATOM 2993 O O . GLY B 1 151 ? 6.492 -14.867 -18.562 1 97.56 151 GLY B O 1
ATOM 2994 N N . THR B 1 152 ? 8.508 -13.852 -18.484 1 98.5 152 THR B N 1
ATOM 2995 C CA . THR B 1 152 ? 9.008 -14.82 -17.516 1 98.5 152 THR B CA 1
ATOM 2996 C C . THR B 1 152 ? 8.867 -14.273 -16.094 1 98.5 152 THR B C 1
ATOM 2998 O O . THR B 1 152 ? 8.211 -14.891 -15.258 1 98.5 152 THR B O 1
ATOM 3001 N N . TRP B 1 153 ? 9.477 -13.172 -15.828 1 98.88 153 TRP B N 1
ATOM 3002 C CA . TRP B 1 153 ? 9.414 -12.477 -14.547 1 98.88 153 TRP B CA 1
ATOM 3003 C C . TRP B 1 153 ? 8.93 -11.047 -14.734 1 98.88 153 TRP B C 1
ATOM 3005 O O . TRP B 1 153 ? 9.023 -10.484 -15.828 1 98.88 153 TRP B O 1
ATOM 3015 N N . PHE B 1 154 ? 8.398 -10.5 -13.695 1 98.75 154 PHE B N 1
ATOM 3016 C CA . PHE B 1 154 ? 7.812 -9.172 -13.805 1 98.75 154 PHE B CA 1
ATOM 3017 C C . PHE B 1 154 ? 8.898 -8.102 -13.828 1 98.75 154 PHE B C 1
ATOM 3019 O O . PHE B 1 154 ? 8.719 -7.039 -14.422 1 98.75 154 PHE B O 1
ATOM 3026 N N . VAL B 1 155 ? 9.984 -8.383 -13.078 1 98.56 155 VAL B N 1
ATOM 3027 C CA . VAL B 1 155 ? 11.031 -7.371 -12.953 1 98.56 155 VAL B CA 1
ATOM 3028 C C . VAL B 1 155 ? 12.398 -8.016 -13.148 1 98.56 155 VAL B C 1
ATOM 3030 O O . VAL B 1 155 ? 12.836 -8.828 -12.328 1 98.56 155 VAL B O 1
ATOM 3033 N N . GLY B 1 156 ? 13.102 -7.645 -14.195 1 97.06 156 GLY B N 1
ATOM 3034 C CA . GLY B 1 156 ? 14.453 -8.133 -14.422 1 97.06 156 GLY B CA 1
ATOM 3035 C C . GLY B 1 156 ? 14.5 -9.578 -14.875 1 97.06 156 GLY B C 1
ATOM 3036 O O . GLY B 1 156 ? 13.469 -10.156 -15.227 1 97.06 156 GLY B O 1
ATOM 3037 N N . PRO B 1 157 ? 15.672 -10.164 -14.844 1 97.5 157 PRO B N 1
ATOM 3038 C CA . PRO B 1 157 ? 15.867 -11.492 -15.414 1 97.5 157 PRO B CA 1
ATOM 3039 C C . PRO B 1 157 ? 15.672 -12.609 -14.398 1 97.5 157 PRO B C 1
ATOM 3041 O O . PRO B 1 157 ? 15.742 -13.797 -14.75 1 97.5 157 PRO B O 1
ATOM 3044 N N . ALA B 1 158 ? 15.5 -12.242 -13.172 1 97.94 158 ALA B N 1
ATOM 3045 C CA . ALA B 1 158 ? 15.32 -13.211 -12.086 1 97.94 158 ALA B CA 1
ATOM 3046 C C . ALA B 1 158 ? 14.156 -12.812 -11.18 1 97.94 158 ALA B C 1
ATOM 3048 O O . ALA B 1 158 ? 13.727 -11.656 -11.188 1 97.94 158 ALA B O 1
ATOM 3049 N N . PRO B 1 159 ? 13.672 -13.781 -10.344 1 98.69 159 PRO B N 1
ATOM 3050 C CA . PRO B 1 159 ? 12.547 -13.445 -9.461 1 98.69 159 PRO B CA 1
ATOM 3051 C C . PRO B 1 159 ? 12.891 -12.352 -8.461 1 98.69 159 PRO B C 1
ATOM 3053 O O . PRO B 1 159 ? 14.008 -12.32 -7.93 1 98.69 159 PRO B O 1
ATOM 3056 N N . THR B 1 160 ? 11.992 -11.516 -8.25 1 98.88 160 THR B N 1
ATOM 3057 C CA . THR B 1 160 ? 12.023 -10.57 -7.137 1 98.88 160 THR B CA 1
ATOM 3058 C C . THR B 1 160 ? 10.836 -10.789 -6.203 1 98.88 160 THR B C 1
ATOM 3060 O O . THR B 1 160 ? 10.023 -11.688 -6.426 1 98.88 160 THR B O 1
ATOM 3063 N N . ALA B 1 161 ? 10.719 -9.984 -5.164 1 98.94 161 ALA B N 1
ATOM 3064 C CA . ALA B 1 161 ? 9.586 -10.07 -4.242 1 98.94 161 ALA B CA 1
ATOM 3065 C C . ALA B 1 161 ? 8.273 -9.82 -4.973 1 98.94 161 ALA B C 1
ATOM 3067 O O . ALA B 1 161 ? 7.223 -10.336 -4.566 1 98.94 161 ALA B O 1
ATOM 3068 N N . ALA B 1 162 ? 8.328 -9.047 -6.051 1 98.94 162 ALA B N 1
ATOM 3069 C CA . ALA B 1 162 ? 7.137 -8.781 -6.848 1 98.94 162 ALA B CA 1
ATOM 3070 C C . ALA B 1 162 ? 6.551 -10.07 -7.414 1 98.94 162 ALA B C 1
ATOM 3072 O O . ALA B 1 162 ? 5.332 -10.258 -7.414 1 98.94 162 ALA B O 1
ATOM 3073 N N . ASP B 1 163 ? 7.395 -10.945 -7.867 1 98.94 163 ASP B N 1
ATOM 3074 C CA . ASP B 1 163 ? 6.93 -12.195 -8.453 1 98.94 163 ASP B CA 1
ATOM 3075 C C . ASP B 1 163 ? 6.234 -13.07 -7.41 1 98.94 163 ASP B C 1
ATOM 3077 O O . ASP B 1 163 ? 5.23 -13.719 -7.707 1 98.94 163 ASP B O 1
ATOM 3081 N N . LEU B 1 164 ? 6.742 -13.062 -6.23 1 98.94 164 LEU B N 1
ATOM 3082 C CA . LEU B 1 164 ? 6.164 -13.867 -5.16 1 98.94 164 LEU B CA 1
ATOM 3083 C C . LEU B 1 164 ? 4.82 -13.305 -4.719 1 98.94 164 LEU B C 1
ATOM 3085 O O . LEU B 1 164 ? 3.895 -14.055 -4.41 1 98.94 164 LEU B O 1
ATOM 3089 N N . ALA B 1 165 ? 4.746 -11.992 -4.688 1 98.94 165 ALA B N 1
ATOM 3090 C CA . ALA B 1 165 ? 3.479 -11.352 -4.352 1 98.94 165 ALA B CA 1
ATOM 3091 C C . ALA B 1 165 ? 2.42 -11.641 -5.414 1 98.94 165 ALA B C 1
ATOM 3093 O O . ALA B 1 165 ? 1.276 -11.969 -5.082 1 98.94 165 ALA B O 1
ATOM 3094 N N . VAL B 1 166 ? 2.807 -11.469 -6.703 1 98.94 166 VAL B N 1
ATOM 3095 C CA . VAL B 1 166 ? 1.867 -11.734 -7.789 1 98.94 166 VAL B CA 1
ATOM 3096 C C . VAL B 1 166 ? 1.456 -13.211 -7.766 1 98.94 166 VAL B C 1
ATOM 3098 O O . VAL B 1 166 ? 0.278 -13.531 -7.941 1 98.94 166 VAL B O 1
ATOM 3101 N N . TYR B 1 167 ? 2.393 -14.109 -7.508 1 98.94 167 TYR B N 1
ATOM 3102 C CA . TYR B 1 167 ? 2.082 -15.531 -7.391 1 98.94 167 TYR B CA 1
ATOM 3103 C C . TYR B 1 167 ? 0.969 -15.758 -6.375 1 98.94 167 TYR B C 1
ATOM 3105 O O . TYR B 1 167 ? -0.006 -16.453 -6.664 1 98.94 167 TYR B O 1
ATOM 3113 N N . ASP B 1 168 ? 1.127 -15.219 -5.227 1 98.81 168 ASP B N 1
ATOM 3114 C CA . ASP B 1 168 ? 0.194 -15.492 -4.137 1 98.81 168 ASP B CA 1
ATOM 3115 C C . ASP B 1 168 ? -1.225 -15.07 -4.512 1 98.81 168 ASP B C 1
ATOM 3117 O O . ASP B 1 168 ? -2.176 -15.828 -4.312 1 98.81 168 ASP B O 1
ATOM 3121 N N . ILE B 1 169 ? -1.383 -13.859 -5.043 1 98.5 169 ILE B N 1
ATOM 3122 C CA . ILE B 1 169 ? -2.715 -13.344 -5.344 1 98.5 169 ILE B CA 1
ATOM 3123 C C . ILE B 1 169 ? -3.33 -14.141 -6.492 1 98.5 169 ILE B C 1
ATOM 3125 O O . ILE B 1 169 ? -4.535 -14.398 -6.504 1 98.5 169 ILE B O 1
ATOM 3129 N N . ILE B 1 170 ? -2.527 -14.516 -7.484 1 98.69 170 ILE B N 1
ATOM 3130 C CA . ILE B 1 170 ? -3.014 -15.328 -8.594 1 98.69 170 ILE B CA 1
ATOM 3131 C C . ILE B 1 170 ? -3.389 -16.719 -8.094 1 98.69 170 ILE B C 1
ATOM 3133 O O . ILE B 1 170 ? -4.422 -17.266 -8.477 1 98.69 170 ILE B O 1
ATOM 3137 N N . HIS B 1 171 ? -2.541 -17.281 -7.219 1 98.44 171 HIS B N 1
ATOM 3138 C CA . HIS B 1 171 ? -2.828 -18.594 -6.633 1 98.44 171 HIS B CA 1
ATOM 3139 C C . HIS B 1 171 ? -4.191 -18.609 -5.949 1 98.44 171 HIS B C 1
ATOM 3141 O O . HIS B 1 171 ? -4.969 -19.547 -6.121 1 98.44 171 HIS B O 1
ATOM 3147 N N . LEU B 1 172 ? -4.473 -17.609 -5.207 1 97.56 172 LEU B N 1
ATOM 3148 C CA . LEU B 1 172 ? -5.762 -17.5 -4.535 1 97.56 172 LEU B CA 1
ATOM 3149 C C . LEU B 1 172 ? -6.906 -17.562 -5.543 1 97.56 172 LEU B C 1
ATOM 3151 O O . LEU B 1 172 ? -7.941 -18.172 -5.273 1 97.56 172 LEU B O 1
ATOM 3155 N N . HIS B 1 173 ? -6.684 -16.969 -6.723 1 97.62 173 HIS B N 1
ATOM 3156 C CA . HIS B 1 173 ? -7.758 -16.875 -7.703 1 97.62 173 HIS B CA 1
ATOM 3157 C C . HIS B 1 173 ? -7.832 -18.125 -8.57 1 97.62 173 HIS B C 1
ATOM 3159 O O . HIS B 1 173 ? -8.797 -18.297 -9.32 1 97.62 173 HIS B O 1
ATOM 3165 N N . LEU B 1 174 ? -6.836 -18.969 -8.484 1 97.94 174 LEU B N 1
ATOM 3166 C CA . LEU B 1 174 ? -6.82 -20.219 -9.242 1 97.94 174 LEU B CA 1
ATOM 3167 C C . LEU B 1 174 ? -7.441 -21.359 -8.43 1 97.94 174 LEU B C 1
ATOM 3169 O O . LEU B 1 174 ? -7.641 -22.453 -8.953 1 97.94 174 LEU B O 1
ATOM 3173 N N . ARG B 1 175 ? -7.727 -21.109 -7.223 1 96.19 175 ARG B N 1
ATOM 3174 C CA . ARG B 1 175 ? -8.352 -22.125 -6.395 1 96.19 175 ARG B CA 1
ATOM 3175 C C . ARG B 1 175 ? -9.711 -22.547 -6.965 1 96.19 175 ARG B C 1
ATOM 3177 O O . ARG B 1 175 ? -10.383 -21.734 -7.609 1 96.19 175 ARG B O 1
ATOM 3184 N N . ASP B 1 176 ? -10.164 -23.688 -6.594 1 93.88 176 ASP B N 1
ATOM 3185 C CA . ASP B 1 176 ? -11.359 -24.297 -7.172 1 93.88 176 ASP B CA 1
ATOM 3186 C C . ASP B 1 176 ? -12.602 -23.453 -6.863 1 93.88 176 ASP B C 1
ATOM 3188 O O . ASP B 1 176 ? -13.539 -23.406 -7.66 1 93.88 176 ASP B O 1
ATOM 3192 N N . GLN B 1 177 ? -12.656 -22.781 -5.789 1 93.44 177 GLN B N 1
ATOM 3193 C CA . GLN B 1 177 ? -13.836 -22.047 -5.348 1 93.44 177 GLN B CA 1
ATOM 3194 C C . GLN B 1 177 ? -13.93 -20.688 -6.035 1 93.44 177 GLN B C 1
ATOM 3196 O O . GLN B 1 177 ? -14.953 -20 -5.945 1 93.44 177 GLN B O 1
ATOM 3201 N N . LEU B 1 178 ? -12.898 -20.359 -6.75 1 95.56 178 LEU B N 1
ATOM 3202 C CA . LEU B 1 178 ? -12.898 -19.016 -7.328 1 95.56 178 LEU B CA 1
ATOM 3203 C C . LEU B 1 178 ? -12.977 -19.078 -8.852 1 95.56 178 LEU B C 1
ATOM 3205 O O . LEU B 1 178 ? -14.031 -19.391 -9.406 1 95.56 178 LEU B O 1
ATOM 3209 N N . PHE B 1 179 ? -11.789 -18.844 -9.547 1 97 179 PHE B N 1
ATOM 3210 C CA . PHE B 1 179 ? -11.945 -18.656 -10.984 1 97 179 PHE B CA 1
ATOM 3211 C C . PHE B 1 179 ? -10.867 -19.422 -11.75 1 97 179 PHE B C 1
ATOM 3213 O O . PHE B 1 179 ? -10.211 -18.859 -12.633 1 97 179 PHE B O 1
ATOM 3220 N N . PRO B 1 180 ? -10.641 -20.734 -11.477 1 97.75 180 PRO B N 1
ATOM 3221 C CA . PRO B 1 180 ? -9.539 -21.438 -12.133 1 97.75 180 PRO B CA 1
ATOM 3222 C C . PRO B 1 180 ? -9.703 -21.531 -13.648 1 97.75 180 PRO B C 1
ATOM 3224 O O . PRO B 1 180 ? -8.742 -21.328 -14.391 1 97.75 180 PRO B O 1
ATOM 3227 N N . GLU B 1 181 ? -10.859 -21.719 -14.133 1 97.75 181 GLU B N 1
ATOM 3228 C CA . GLU B 1 181 ? -11.078 -21.891 -15.562 1 97.75 181 GLU B CA 1
ATOM 3229 C C . GLU B 1 181 ? -11.008 -20.562 -16.297 1 97.75 181 GLU B C 1
ATOM 3231 O O . GLU B 1 181 ? -10.414 -20.469 -17.375 1 97.75 181 GLU B O 1
ATOM 3236 N N . GLU B 1 182 ? -11.633 -19.562 -15.734 1 97 182 GLU B N 1
ATOM 3237 C CA . GLU B 1 182 ? -11.578 -18.219 -16.328 1 97 182 GLU B CA 1
ATOM 3238 C C . GLU B 1 182 ? -10.141 -17.719 -16.406 1 97 182 GLU B C 1
ATOM 3240 O O . GLU B 1 182 ? -9.734 -17.156 -17.438 1 97 182 GLU B O 1
ATOM 3245 N N . MET B 1 183 ? -9.375 -17.953 -15.344 1 98.06 183 MET B N 1
ATOM 3246 C CA . MET B 1 183 ? -7.984 -17.516 -15.297 1 98.06 183 MET B CA 1
ATOM 3247 C C . MET B 1 183 ? -7.16 -18.219 -16.375 1 98.06 183 MET B C 1
ATOM 3249 O O . MET B 1 183 ? -6.41 -17.578 -17.109 1 98.06 183 MET B O 1
ATOM 3253 N N . LYS B 1 184 ? -7.273 -19.516 -16.469 1 98.19 184 LYS B N 1
ATOM 3254 C CA . LYS B 1 184 ? -6.527 -20.281 -17.453 1 98.19 184 LYS B CA 1
ATOM 3255 C C . LYS B 1 184 ? -6.875 -19.859 -18.875 1 98.19 184 LYS B C 1
ATOM 3257 O O . LYS B 1 184 ? -6 -19.797 -19.734 1 98.19 184 LYS B O 1
ATOM 3262 N N . ALA B 1 185 ? -8.086 -19.531 -19.094 1 97.19 185 ALA B N 1
ATOM 3263 C CA . ALA B 1 185 ? -8.57 -19.188 -20.422 1 97.19 185 ALA B CA 1
ATOM 3264 C C . ALA B 1 185 ? -8.156 -17.766 -20.812 1 97.19 185 ALA B C 1
ATOM 3266 O O . ALA B 1 185 ? -7.789 -17.516 -21.969 1 97.19 185 ALA B O 1
ATOM 3267 N N . GLN B 1 186 ? -8.203 -16.891 -19.922 1 96.12 186 GLN B N 1
ATOM 3268 C CA . GLN B 1 186 ? -8.086 -15.484 -20.297 1 96.12 186 GLN B CA 1
ATOM 3269 C C . GLN B 1 186 ? -6.691 -14.945 -19.969 1 96.12 186 GLN B C 1
ATOM 3271 O O . GLN B 1 186 ? -6.242 -13.977 -20.578 1 96.12 186 GLN B O 1
ATOM 3276 N N . TYR B 1 187 ? -6.043 -15.578 -19.016 1 97.75 187 TYR B N 1
ATOM 3277 C CA . TYR B 1 187 ? -4.758 -15.047 -18.578 1 97.75 187 TYR B CA 1
ATOM 3278 C C . TYR B 1 187 ? -3.711 -16.156 -18.484 1 97.75 187 TYR B C 1
ATOM 3280 O O . TYR B 1 187 ? -3.127 -16.375 -17.422 1 97.75 187 TYR B O 1
ATOM 3288 N N . PRO B 1 188 ? -3.408 -16.766 -19.594 1 98.31 188 PRO B N 1
ATOM 3289 C CA . PRO B 1 188 ? -2.473 -17.906 -19.594 1 98.31 188 PRO B CA 1
ATOM 3290 C C . PRO B 1 188 ? -1.062 -17.5 -19.172 1 98.31 188 PRO B C 1
ATOM 3292 O O . PRO B 1 188 ? -0.326 -18.312 -18.609 1 98.31 188 PRO B O 1
ATOM 3295 N N . GLY B 1 189 ? -0.646 -16.25 -19.438 1 98.75 189 GLY B N 1
ATOM 3296 C CA . GLY B 1 189 ? 0.66 -15.789 -19 1 98.75 189 GLY B CA 1
ATOM 3297 C C . GLY B 1 189 ? 0.8 -15.758 -17.484 1 98.75 189 GLY B C 1
ATOM 3298 O O . GLY B 1 189 ? 1.827 -16.172 -16.953 1 98.75 189 GLY B O 1
ATOM 3299 N N . LEU B 1 190 ? -0.201 -15.25 -16.859 1 98.81 190 LEU B N 1
ATOM 3300 C CA . LEU B 1 190 ? -0.189 -15.219 -15.398 1 98.81 190 LEU B CA 1
ATOM 3301 C C . LEU B 1 190 ? -0.179 -16.625 -14.82 1 98.81 190 LEU B C 1
ATOM 3303 O O . LEU B 1 190 ? 0.493 -16.891 -13.82 1 98.81 190 LEU B O 1
ATOM 3307 N N . VAL B 1 191 ? -0.95 -17.516 -15.422 1 98.88 191 VAL B N 1
ATOM 3308 C CA . VAL B 1 191 ? -0.998 -18.906 -14.969 1 98.88 191 VAL B CA 1
ATOM 3309 C C . VAL B 1 191 ? 0.372 -19.547 -15.148 1 98.88 191 VAL B C 1
ATOM 3311 O O . VAL B 1 191 ? 0.848 -20.266 -14.266 1 98.88 191 VAL B O 1
ATOM 3314 N N . ALA B 1 192 ? 0.983 -19.297 -16.25 1 98.88 192 ALA B N 1
ATOM 3315 C CA . ALA B 1 192 ? 2.326 -19.828 -16.484 1 98.88 192 ALA B CA 1
ATOM 3316 C C . ALA B 1 192 ? 3.32 -19.266 -15.461 1 98.88 192 ALA B C 1
ATOM 3318 O O . ALA B 1 192 ? 4.18 -20 -14.969 1 98.88 192 ALA B O 1
ATOM 3319 N N . HIS B 1 193 ? 3.24 -17.969 -15.219 1 98.94 193 HIS B N 1
ATOM 3320 C CA . HIS B 1 193 ? 4.078 -17.344 -14.203 1 98.94 193 HIS B CA 1
ATOM 3321 C C . HIS B 1 193 ? 3.859 -17.984 -12.836 1 98.94 193 HIS B C 1
ATOM 3323 O O . HIS B 1 193 ? 4.82 -18.266 -12.117 1 98.94 193 HIS B O 1
ATOM 3329 N N . HIS B 1 194 ? 2.621 -18.219 -12.531 1 98.88 194 HIS B N 1
ATOM 3330 C CA . HIS B 1 194 ? 2.248 -18.906 -11.297 1 98.88 194 HIS B CA 1
ATOM 3331 C C . HIS B 1 194 ? 2.949 -20.25 -11.188 1 98.88 194 HIS B C 1
ATOM 3333 O O . HIS B 1 194 ? 3.568 -20.562 -10.164 1 98.88 194 HIS B O 1
ATOM 3339 N N . ASP B 1 195 ? 2.871 -21.031 -12.195 1 98.88 195 ASP B N 1
ATOM 3340 C CA . ASP B 1 195 ? 3.473 -22.359 -12.195 1 98.88 195 ASP B CA 1
ATOM 3341 C C . ASP B 1 195 ? 4.992 -22.281 -12.086 1 98.88 195 ASP B C 1
ATOM 3343 O O . ASP B 1 195 ? 5.621 -23.109 -11.422 1 98.88 195 ASP B O 1
ATOM 3347 N N . ARG B 1 196 ? 5.598 -21.328 -12.742 1 98.81 196 ARG B N 1
ATOM 3348 C CA . ARG B 1 196 ? 7.039 -21.125 -12.672 1 98.81 196 ARG B CA 1
ATOM 3349 C C . ARG B 1 196 ? 7.484 -20.812 -11.25 1 98.81 196 ARG B C 1
ATOM 3351 O O . ARG B 1 196 ? 8.508 -21.328 -10.781 1 98.81 196 ARG B O 1
ATOM 3358 N N . VAL B 1 197 ? 6.762 -19.969 -10.578 1 98.88 197 VAL B N 1
ATOM 3359 C CA . VAL B 1 197 ? 7.102 -19.594 -9.211 1 98.88 197 VAL B CA 1
ATOM 3360 C C . VAL B 1 197 ? 6.973 -20.828 -8.305 1 98.88 197 VAL B C 1
ATOM 3362 O O . VAL B 1 197 ? 7.797 -21.031 -7.41 1 98.88 197 VAL B O 1
ATOM 3365 N N . GLU B 1 198 ? 5.969 -21.656 -8.492 1 98.62 198 GLU B N 1
ATOM 3366 C CA . GLU B 1 198 ? 5.77 -22.859 -7.68 1 98.62 198 GLU B CA 1
ATOM 3367 C C . GLU B 1 198 ? 6.965 -23.797 -7.793 1 98.62 198 GLU B C 1
ATOM 3369 O O . GLU B 1 198 ? 7.262 -24.531 -6.852 1 98.62 198 GLU B O 1
ATOM 3374 N N . ALA B 1 199 ? 7.613 -23.734 -8.859 1 98.62 199 ALA B N 1
ATOM 3375 C CA . ALA B 1 199 ? 8.688 -24.688 -9.148 1 98.62 199 ALA B CA 1
ATOM 3376 C C . ALA B 1 199 ? 10.023 -24.172 -8.617 1 98.62 199 ALA B C 1
ATOM 3378 O O . ALA B 1 199 ? 11.023 -24.891 -8.641 1 98.62 199 ALA B O 1
ATOM 3379 N N . LEU B 1 200 ? 10.078 -22.953 -8.195 1 98.81 200 LEU B N 1
ATOM 3380 C CA . LEU B 1 200 ? 11.336 -22.375 -7.723 1 98.81 200 LEU B CA 1
ATOM 3381 C C . LEU B 1 200 ? 11.875 -23.141 -6.52 1 98.81 200 LEU B C 1
ATOM 3383 O O . LEU B 1 200 ? 11.109 -23.516 -5.629 1 98.81 200 LEU B O 1
ATOM 3387 N N . PRO B 1 201 ? 13.203 -23.312 -6.52 1 98.38 201 PRO B N 1
ATOM 3388 C CA . PRO B 1 201 ? 13.781 -23.891 -5.305 1 98.38 201 PRO B CA 1
ATOM 3389 C C . PRO B 1 201 ? 13.453 -23.094 -4.051 1 98.38 201 PRO B C 1
ATOM 3391 O O . PRO B 1 201 ? 13.5 -21.859 -4.078 1 98.38 201 PRO B O 1
ATOM 3394 N N . GLY B 1 202 ? 13.164 -23.734 -2.953 1 98.44 202 GLY B N 1
ATOM 3395 C CA . GLY B 1 202 ? 12.727 -23.078 -1.727 1 98.44 202 GLY B CA 1
ATOM 3396 C C . GLY B 1 202 ? 11.219 -22.938 -1.64 1 98.44 202 GLY B C 1
ATOM 3397 O O . GLY B 1 202 ? 10.617 -23.281 -0.619 1 98.44 202 GLY B O 1
ATOM 3398 N N . VAL B 1 203 ? 10.656 -22.406 -2.719 1 98.81 203 VAL B N 1
ATOM 3399 C CA . VAL B 1 203 ? 9.211 -22.219 -2.758 1 98.81 203 VAL B CA 1
ATOM 3400 C C . VAL B 1 203 ? 8.516 -23.578 -2.885 1 98.81 203 VAL B C 1
ATOM 3402 O O . VAL B 1 203 ? 7.578 -23.875 -2.139 1 98.81 203 VAL B O 1
ATOM 3405 N N . LYS B 1 204 ? 9 -24.359 -3.812 1 98.69 204 LYS B N 1
ATOM 3406 C CA . LYS B 1 204 ? 8.422 -25.688 -4.043 1 98.69 204 LYS B CA 1
ATOM 3407 C C . LYS B 1 204 ? 8.398 -26.516 -2.756 1 98.69 204 LYS B C 1
ATOM 3409 O O . LYS B 1 204 ? 7.375 -27.109 -2.414 1 98.69 204 LYS B O 1
ATOM 3414 N N . GLU B 1 205 ? 9.516 -26.531 -2.059 1 98.5 205 GLU B N 1
ATOM 3415 C CA . GLU B 1 205 ? 9.633 -27.266 -0.809 1 98.5 205 GLU B CA 1
ATOM 3416 C C . GLU B 1 205 ? 8.695 -26.703 0.255 1 98.5 205 GLU B C 1
ATOM 3418 O O . GLU B 1 205 ? 8.055 -27.469 0.99 1 98.5 205 GLU B O 1
ATOM 3423 N N . TYR B 1 206 ? 8.648 -25.406 0.368 1 98.5 206 TYR B N 1
ATOM 3424 C CA . TYR B 1 206 ? 7.754 -24.75 1.323 1 98.5 206 TYR B CA 1
ATOM 3425 C C . TYR B 1 206 ? 6.301 -25.125 1.06 1 98.5 206 TYR B C 1
ATOM 3427 O O . TYR B 1 206 ? 5.566 -25.484 1.985 1 98.5 206 TYR B O 1
ATOM 3435 N N . LEU B 1 207 ? 5.887 -25.094 -0.23 1 98.5 207 LEU B N 1
ATOM 3436 C CA . LEU B 1 207 ? 4.504 -25.375 -0.607 1 98.5 207 LEU B CA 1
ATOM 3437 C C . LEU B 1 207 ? 4.121 -26.797 -0.263 1 98.5 207 LEU B C 1
ATOM 3439 O O . LEU B 1 207 ? 2.951 -27.094 -0.01 1 98.5 207 LEU B O 1
ATOM 3443 N N . ALA B 1 208 ? 5.086 -27.656 -0.194 1 97.94 208 ALA B N 1
ATOM 3444 C CA . ALA B 1 208 ? 4.84 -29.062 0.092 1 97.94 208 ALA B CA 1
ATOM 3445 C C . ALA B 1 208 ? 5.004 -29.359 1.58 1 97.94 208 ALA B C 1
ATOM 3447 O O . ALA B 1 208 ? 4.734 -30.484 2.031 1 97.94 208 ALA B O 1
ATOM 3448 N N . SER B 1 209 ? 5.41 -28.422 2.322 1 97.38 209 SER B N 1
ATOM 3449 C CA . SER B 1 209 ? 5.754 -28.641 3.725 1 97.38 209 SER B CA 1
ATOM 3450 C C . SER B 1 209 ? 4.566 -28.359 4.637 1 97.38 209 SER B C 1
ATOM 3452 O O . SER B 1 209 ? 3.631 -27.656 4.246 1 97.38 209 SER B O 1
ATOM 3454 N N . PRO B 1 210 ? 4.605 -28.844 5.891 1 95.81 210 PRO B N 1
ATOM 3455 C CA . PRO B 1 210 ? 3.545 -28.562 6.855 1 95.81 210 PRO B CA 1
ATOM 3456 C C . PRO B 1 210 ? 3.551 -27.094 7.316 1 95.81 210 PRO B C 1
ATOM 3458 O O . PRO B 1 210 ? 2.598 -26.641 7.957 1 95.81 210 PRO B O 1
ATOM 3461 N N . ASP B 1 211 ? 4.574 -26.391 6.98 1 95.12 211 ASP B N 1
ATOM 3462 C CA . ASP B 1 211 ? 4.645 -24.984 7.34 1 95.12 211 ASP B CA 1
ATOM 3463 C C . ASP B 1 211 ? 3.662 -24.156 6.516 1 95.12 211 ASP B C 1
ATOM 3465 O O . ASP B 1 211 ? 3.322 -23.031 6.891 1 95.12 211 ASP B O 1
ATOM 3469 N N . ARG B 1 212 ? 3.402 -24.672 5.344 1 96.81 212 ARG B N 1
ATOM 3470 C CA . ARG B 1 212 ? 2.344 -24.016 4.582 1 96.81 212 ARG B CA 1
ATOM 3471 C C . ARG B 1 212 ? 0.968 -24.391 5.129 1 96.81 212 ARG B C 1
ATOM 3473 O O . ARG B 1 212 ? 0.469 -25.484 4.887 1 96.81 212 ARG B O 1
ATOM 3480 N N . LEU B 1 213 ? 0.398 -23.469 5.781 1 94.81 213 LEU B N 1
ATOM 3481 C CA . LEU B 1 213 ? -0.883 -23.719 6.43 1 94.81 213 LEU B CA 1
ATOM 3482 C C . LEU B 1 213 ? -1.982 -23.938 5.395 1 94.81 213 LEU B C 1
ATOM 3484 O O . LEU B 1 213 ? -1.97 -23.312 4.332 1 94.81 213 LEU B O 1
ATOM 3488 N N . ALA B 1 214 ? -2.902 -24.688 5.695 1 92.31 214 ALA B N 1
ATOM 3489 C CA . ALA B 1 214 ? -3.912 -25.141 4.746 1 92.31 214 ALA B CA 1
ATOM 3490 C C . ALA B 1 214 ? -4.93 -24.047 4.457 1 92.31 214 ALA B C 1
ATOM 3492 O O . ALA B 1 214 ? -5.359 -23.875 3.314 1 92.31 214 ALA B O 1
ATOM 3493 N N . ALA B 1 215 ? -5.352 -23.328 5.504 1 93.38 215 ALA B N 1
ATOM 3494 C CA . ALA B 1 215 ? -6.43 -22.344 5.355 1 93.38 215 ALA B CA 1
ATOM 3495 C C . ALA B 1 215 ? -5.906 -21.047 4.754 1 93.38 215 ALA B C 1
ATOM 3497 O O . ALA B 1 215 ? -5.078 -20.359 5.359 1 93.38 215 ALA B O 1
ATOM 3498 N N . PRO B 1 216 ? -6.434 -20.656 3.605 1 94.12 216 PRO B N 1
ATOM 3499 C CA . PRO B 1 216 ? -5.988 -19.391 3.025 1 94.12 216 PRO B CA 1
ATOM 3500 C C . PRO B 1 216 ? -6.562 -18.172 3.756 1 94.12 216 PRO B C 1
ATOM 3502 O O . PRO B 1 216 ? -5.918 -17.125 3.809 1 94.12 216 PRO B O 1
ATOM 3505 N N . ASN B 1 217 ? -7.824 -18.391 4.238 1 93.25 217 ASN B N 1
ATOM 3506 C CA . ASN B 1 217 ? -8.555 -17.344 4.934 1 93.25 217 ASN B CA 1
ATOM 3507 C C . ASN B 1 217 ? -9.102 -17.828 6.273 1 93.25 217 ASN B C 1
ATOM 3509 O O . ASN B 1 217 ? -9.188 -19.031 6.512 1 93.25 217 ASN B O 1
ATOM 3513 N N . ASN B 1 218 ? -9.477 -16.891 7.082 1 88.81 218 ASN B N 1
ATOM 3514 C CA . ASN B 1 218 ? -9.875 -17.234 8.445 1 88.81 218 ASN B CA 1
ATOM 3515 C C . ASN B 1 218 ? -11.344 -17.641 8.523 1 88.81 218 ASN B C 1
ATOM 3517 O O . ASN B 1 218 ? -11.805 -18.141 9.547 1 88.81 218 ASN B O 1
ATOM 3521 N N . ASN B 1 219 ? -12.07 -17.578 7.516 1 87 219 ASN B N 1
ATOM 3522 C CA . ASN B 1 219 ? -13.5 -17.859 7.598 1 87 219 ASN B CA 1
ATOM 3523 C C . ASN B 1 219 ? -13.844 -19.203 6.945 1 87 219 ASN B C 1
ATOM 3525 O O . ASN B 1 219 ? -15.008 -19.484 6.68 1 87 219 ASN B O 1
ATOM 3529 N N . GLY B 1 220 ? -12.883 -19.922 6.668 1 83.44 220 GLY B N 1
ATOM 3530 C CA . GLY B 1 220 ? -13.086 -21.25 6.117 1 83.44 220 GLY B CA 1
ATOM 3531 C C . GLY B 1 220 ? -13.359 -21.25 4.625 1 83.44 220 GLY B C 1
ATOM 3532 O O . GLY B 1 220 ? -13.562 -22.297 4.02 1 83.44 220 GLY B O 1
ATOM 3533 N N . LEU B 1 221 ? -13.625 -20.047 4.227 1 81 221 LEU B N 1
ATOM 3534 C CA . LEU B 1 221 ? -13.805 -19.938 2.785 1 81 221 LEU B CA 1
ATOM 3535 C C . LEU B 1 221 ? -12.469 -19.703 2.088 1 81 221 LEU B C 1
ATOM 3537 O O . LEU B 1 221 ? -11.664 -18.875 2.533 1 81 221 LEU B O 1
ATOM 3541 N N . GLY B 1 222 ? -12.047 -20.703 1.19 1 65.94 222 GLY B N 1
ATOM 3542 C CA . GLY B 1 222 ? -10.789 -20.672 0.469 1 65.94 222 GLY B CA 1
ATOM 3543 C C . GLY B 1 222 ? -9.609 -21.125 1.314 1 65.94 222 GLY B C 1
ATOM 3544 O O . GLY B 1 222 ? -9.727 -21.234 2.535 1 65.94 222 GLY B O 1
#

pLDDT: mean 95.08, std 6.5, range [58.34, 98.94]

Sequence (444 aa):
MTFTIYYFPIRGRAEVAKLVCAYAKEPWKLVEHSYEEQKNDLDTWPFGQSPRAVDEDSGANIVQSNAIIRHLARKHKLYGANEEEMTKVDILLDAVEDLRMKYVPLIYVGKLEPKAKEEYWKTHGDKAGINGRNGGAHFEYLERLLKKAGGTWFVGPAPTAADLAVYDIIHLHLRDQLFPEEMKAQYPGLVAHHDRVEALPGVKEYLASPDRLAAPNNNGLGMTFTIYYFPIRGRAEVAKLVCAYAKEPWKLVEHSYEEQKNDLDTWPFGQSPRAVDEDSGANIVQSNAIIRHLARKHKLYGANEEEMTKVDILLDAVEDLRMKYVPLIYVGKLEPKAKEEYWKTHGDKAGINGRNGGAHFEYLERLLKKAGGTWFVGPAPTAADLAVYDIIHLHLRDQLFPEEMKAQYPGLVAHHDRVEALPGVKEYLASPDRLAAPNNNGLG

InterPro domains:
  IPR004045 Glutathione S-transferase, N-terminal [PF02798] (5-74)
  IPR004045 Glutathione S-transferase, N-terminal [PS50404] (1-80)
  IPR004046 Glutathione S-transferase, C-terminal [PF14497] (130-209)
  IPR010987 Glutathione S-transferase, C-terminal-like [PS50405] (82-217)
  IPR036249 Thioredoxin-like superfamily [SSF52833] (1-77)
  IPR036282 Glutathione S-transferase, C-terminal domain superfamily [SSF47616] (78-218)
  IPR040079 Glutathione transferase family [SFLDS00019] (2-209)
  IPR050213 Glutathione S-transferase superfamily [PTHR11571] (2-209)

Foldseek 3Di:
DEKEWEDALACELCVLLLLLCLLLVGHYDYDYDDLVVLQVCCVLNVVSDDGWIADPVVRDIDHDSVRSLCVSLVVRVQCADDPVLNVQLVVLLVLLVLLVVLVVCCCPVVVLDPVSQVVSCVAAPDCVNVPPDPTYPSLVVVLVQCVVCPLAENGPDDHHSSLSSLLVSVVVQCDPSHHVPSCCVPRVSSVVSNVNSCPRRSNVVCVVDPVNRDHNDDVSGD/DEKEWEDALACELCVLLLLLCLLLVGHYDYDYDDLVVLQVCCVLNVVSDDGWIADPVVRDIDHDSVRSLCVSLVVRVQCADDPVLNVQLVVLLVLLVLLVVLVVCCCPVVVLDPVSQVVSCQAAPDPVNVPPDPGGPSLVVVLVQCVVCPLAENGPDDHHSSLSSLLVSVVVQCDPSHHVPSCCVPRVSSVVSNVNSCPRRSNVVCVVDPVNRDHNDDVSRD